Protein 6RXA (pdb70)

Structure (mmCIF, N/CA/C/O backbone):
data_6RXA
#
_entry.id   6RXA
#
_cell.length_a   143.892
_cell.length_b   144.936
_cell.length_c   146.130
_cell.angle_alpha   90.000
_cell.angle_beta   90.000
_cell.angle_gamma   90.000
#
_symmetry.space_group_name_H-M   'F 2 2 2'
#
loop_
_entity.id
_entity.type
_entity.pdbx_description
1 polymer 'Argininosuccinate lyase'
2 non-polymer 'FORMIC ACID'
3 non-polymer GLYCEROL
4 non-polymer 'SODIUM ION'
5 water water
#
loop_
_atom_site.group_PDB
_atom_site.id
_atom_site.type_symbol
_atom_site.label_atom_id
_atom_site.label_alt_id
_atom_site.label_comp_id
_atom_site.label_asym_id
_atom_site.label_entity_id
_atom_site.label_seq_id
_atom_site.pdbx_PDB_ins_code
_atom_site.Cartn_x
_atom_site.Cartn_y
_at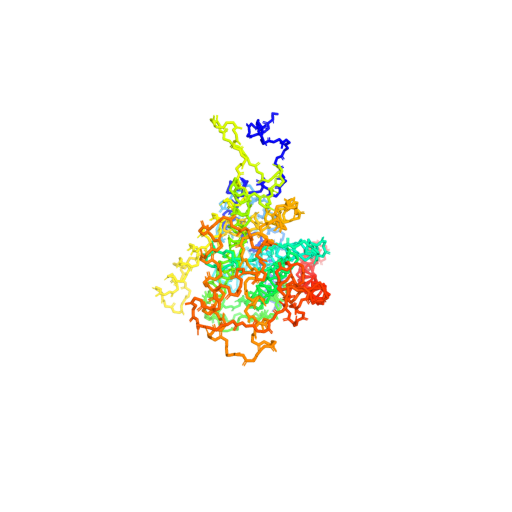om_site.Cartn_z
_atom_site.occupancy
_atom_site.B_iso_or_equiv
_atom_site.auth_seq_id
_atom_site.auth_comp_id
_atom_site.auth_asym_id
_atom_site.auth_atom_id
_atom_site.pdbx_PDB_model_num
ATOM 1 N N . VAL A 1 5 ? 35.853 73.733 15.026 1.00 46.16 5 VAL A N 1
ATOM 2 C CA . VAL A 1 5 ? 36.928 72.784 14.725 1.00 37.27 5 VAL A CA 1
ATOM 3 C C . VAL A 1 5 ? 36.357 71.444 14.246 1.00 27.42 5 VAL A C 1
ATOM 4 O O . VAL A 1 5 ? 35.513 70.868 14.914 1.00 24.85 5 VAL A O 1
ATOM 16 N N . PRO A 1 6 ? 36.822 70.949 13.099 1.00 27.02 6 PRO A N 1
ATOM 17 C CA . PRO A 1 6 ? 36.279 69.691 12.574 1.00 25.92 6 PRO A CA 1
ATOM 18 C C . PRO A 1 6 ? 36.713 68.504 13.418 1.00 23.42 6 PRO A C 1
ATOM 19 O O . PRO A 1 6 ? 37.738 68.532 14.102 1.00 24.00 6 PRO A O 1
ATOM 30 N N . ASP A 1 7 ? 35.917 67.437 13.351 1.00 20.92 7 ASP A N 1
ATOM 31 C CA . ASP A 1 7 ? 36.303 66.162 13.949 1.00 18.48 7 ASP A CA 1
ATOM 32 C C . ASP A 1 7 ? 37.491 65.630 13.166 1.00 18.25 7 ASP A C 1
ATOM 33 O O . ASP A 1 7 ? 37.348 65.236 12.007 1.00 17.59 7 ASP A O 1
ATOM 42 N N . ALA A 1 8 ? 38.670 65.642 13.788 1.00 17.91 8 ALA A N 1
ATOM 43 C CA . ALA A 1 8 ? 39.897 65.304 13.082 1.00 18.73 8 ALA A CA 1
ATOM 44 C C . ALA A 1 8 ? 39.987 63.835 12.702 1.00 17.38 8 ALA A C 1
ATOM 45 O O . ALA A 1 8 ? 40.868 63.481 11.910 1.00 17.90 8 ALA A O 1
ATOM 52 N N . THR A 1 9 ? 39.115 62.981 13.239 1.00 16.40 9 THR A N 1
ATOM 53 C CA . THR A 1 9 ? 39.106 61.579 12.844 1.00 16.25 9 THR A CA 1
ATOM 54 C C . THR A 1 9 ? 38.344 61.345 11.544 1.00 16.91 9 THR A C 1
ATOM 55 O O . THR A 1 9 ? 38.440 60.246 10.986 1.00 16.80 9 THR A O 1
ATOM 66 N N . ARG A 1 10 ? 37.599 62.343 11.045 1.00 16.58 10 ARG A N 1
ATOM 67 C CA . ARG A 1 10 ? 36.789 62.186 9.835 1.00 17.07 10 ARG A CA 1
ATOM 68 C C . ARG A 1 10 ? 37.602 62.638 8.618 1.00 18.26 10 ARG A C 1
ATOM 69 O O . ARG A 1 10 ? 37.436 63.723 8.062 1.00 20.08 10 ARG A O 1
ATOM 90 N N . ILE A 1 11 ? 38.536 61.768 8.248 1.00 19.27 11 ILE A N 1
ATOM 91 C CA . ILE A 1 11 ? 39.429 61.978 7.121 1.00 20.17 11 ILE A CA 1
ATOM 92 C C . ILE A 1 11 ? 39.307 60.773 6.202 1.00 19.70 11 ILE A C 1
ATOM 93 O O . ILE A 1 11 ? 38.873 59.697 6.615 1.00 18.00 11 ILE A O 1
ATOM 109 N N . GLY A 1 12 ? 39.709 60.960 4.945 1.00 20.57 12 GLY A N 1
ATOM 110 C CA . GLY A 1 12 ? 39.737 59.853 3.998 1.00 20.95 12 GLY A CA 1
ATOM 111 C C . GLY A 1 12 ? 38.396 59.155 3.890 1.00 20.01 12 GLY A C 1
ATOM 112 O O . GLY A 1 12 ? 37.354 59.794 3.697 1.00 20.10 12 GLY A O 1
ATOM 116 N N . ARG A 1 13 ? 38.404 57.822 4.034 1.00 18.07 13 ARG A N 1
ATOM 117 C CA . ARG A 1 13 ? 37.181 57.041 3.908 1.00 18.72 13 ARG A CA 1
ATOM 118 C C . ARG A 1 13 ? 36.205 57.224 5.066 1.00 19.32 13 ARG A C 1
ATOM 119 O O . ARG A 1 13 ? 35.083 56.710 4.988 1.00 21.25 13 ARG A O 1
ATOM 140 N N . ALA A 1 14 ? 36.591 57.925 6.136 1.00 17.99 14 ALA A N 1
ATOM 141 C CA . ALA A 1 14 ? 35.669 58.230 7.229 1.00 17.60 14 ALA A CA 1
ATOM 142 C C . ALA A 1 14 ? 34.970 59.538 6.884 1.00 17.95 14 ALA A C 1
ATOM 143 O O . ALA A 1 14 ? 35.312 60.617 7.377 1.00 19.05 14 ALA A O 1
ATOM 150 N N . THR A 1 15 ? 33.977 59.427 6.013 1.00 18.41 15 THR A N 1
ATOM 151 C CA . THR A 1 15 ? 33.308 60.595 5.475 1.00 19.30 15 THR A CA 1
ATOM 152 C C . THR A 1 15 ? 32.151 61.005 6.372 1.00 19.12 15 THR A C 1
ATOM 153 O O . THR A 1 15 ? 31.556 60.196 7.094 1.00 19.54 15 THR A O 1
ATOM 164 N N . GLY A 1 16 ? 31.810 62.284 6.284 1.00 19.32 16 GLY A N 1
ATOM 165 C CA . GLY A 1 16 ? 30.771 62.829 7.123 1.00 19.26 16 GLY A CA 1
ATOM 166 C C . GLY A 1 16 ? 31.161 62.801 8.590 1.00 19.19 16 GLY A C 1
ATOM 167 O O . GLY A 1 16 ? 32.320 62.616 8.967 1.00 19.87 16 GLY A O 1
ATOM 171 N N . ALA A 1 17 ? 30.156 63.039 9.422 1.00 18.03 17 ALA A N 1
ATOM 172 C CA . ALA A 1 17 ? 30.338 63.048 10.860 1.00 18.13 17 ALA A CA 1
ATOM 173 C C . ALA A 1 17 ? 30.110 61.652 11.427 1.00 18.00 17 ALA A C 1
ATOM 174 O O . ALA A 1 17 ? 29.424 60.819 10.831 1.00 19.12 17 ALA A O 1
ATOM 181 N N . LYS A 1 18 ? 30.660 61.407 12.610 1.00 17.49 18 LYS A N 1
ATOM 182 C CA . LYS A 1 18 ? 30.239 60.223 13.348 1.00 16.94 18 LYS A CA 1
ATOM 183 C C . LYS A 1 18 ? 28.738 60.305 13.607 1.00 17.09 18 LYS A C 1
ATOM 184 O O . LYS A 1 18 ? 28.204 61.369 13.925 1.00 17.29 18 LYS A O 1
ATOM 203 N N . ALA A 1 19 ? 28.057 59.173 13.493 1.00 16.55 19 ALA A N 1
ATOM 204 C CA . ALA A 1 19 ? 26.706 59.102 14.003 1.00 16.26 19 ALA A CA 1
ATOM 205 C C . ALA A 1 19 ? 26.717 59.467 15.484 1.00 15.58 19 ALA A C 1
ATOM 206 O O . ALA A 1 19 ? 27.674 59.158 16.198 1.00 15.23 19 ALA A O 1
ATOM 213 N N . PRO A 1 20 ? 25.643 60.074 15.988 1.00 16.78 20 PRO A N 1
ATOM 214 C CA . PRO A 1 20 ? 25.623 60.401 17.423 1.00 17.10 20 PRO A CA 1
ATOM 215 C C . PRO A 1 20 ? 25.798 59.176 18.298 1.00 16.55 20 PRO A C 1
ATOM 216 O O . PRO A 1 20 ? 26.487 59.239 19.321 1.00 16.75 20 PRO A O 1
ATOM 227 N N . GLU A 1 21 ? 25.203 58.041 17.906 1.00 16.20 21 GLU A N 1
ATOM 228 C CA . GLU A 1 21 ? 25.330 56.832 18.706 1.00 16.27 21 GLU A CA 1
ATOM 229 C C . GLU A 1 21 ? 26.768 56.326 18.728 1.00 16.07 21 GLU A C 1
ATOM 230 O O . GLU A 1 21 ? 27.225 55.764 19.736 1.00 17.06 21 GLU A O 1
ATOM 242 N N . PHE A 1 22 ? 27.494 56.520 17.628 1.00 15.69 22 PHE A N 1
ATOM 243 C CA . PHE A 1 22 ? 28.902 56.153 17.555 1.00 15.60 22 PHE A CA 1
ATOM 244 C C . PHE A 1 22 ? 29.717 57.072 18.444 1.00 15.50 22 PHE A C 1
ATOM 245 O O . PHE A 1 22 ? 30.569 56.616 19.208 1.00 16.10 22 PHE A O 1
ATOM 262 N N . GLN A 1 23 ? 29.429 58.369 18.397 1.00 15.62 23 GLN A N 1
ATOM 263 C CA . GLN A 1 23 ? 30.130 59.310 19.255 1.00 15.31 23 GLN A CA 1
ATOM 264 C C . GLN A 1 23 ? 29.929 58.985 20.733 1.00 15.48 23 GLN A C 1
ATOM 265 O O . GLN A 1 23 ? 30.833 59.223 21.538 1.00 16.15 23 GLN A O 1
ATOM 279 N N . GLU A 1 24 ? 28.773 58.427 21.112 1.00 15.43 24 GLU A N 1
ATOM 280 C CA . GLU A 1 24 ? 28.539 58.089 22.516 1.00 15.58 24 GLU A CA 1
ATOM 281 C C . GLU A 1 24 ? 29.624 57.164 23.064 1.00 14.66 24 GLU A C 1
ATOM 282 O O . GLU A 1 24 ? 29.994 57.255 24.241 1.00 15.44 24 GLU A O 1
ATOM 294 N N . LEU A 1 25 ? 30.137 56.254 22.236 1.00 14.48 25 LEU A N 1
ATOM 295 C CA . LEU A 1 25 ? 31.181 55.339 22.678 1.00 13.68 25 LEU A CA 1
ATOM 296 C C . LEU A 1 25 ? 32.469 56.055 23.060 1.00 14.96 25 LEU A C 1
ATOM 297 O O . LEU A 1 25 ? 33.260 55.508 23.838 1.00 16.96 25 LEU A O 1
ATOM 313 N N . TYR A 1 26 ? 32.704 57.240 22.518 1.00 14.85 26 TYR A N 1
ATOM 314 C CA . TYR A 1 26 ? 33.901 58.001 22.835 1.00 16.97 26 TYR A CA 1
ATOM 315 C C . TYR A 1 26 ? 33.707 58.922 24.024 1.00 18.52 26 TYR A C 1
ATOM 316 O O . TYR A 1 26 ? 34.700 59.390 24.596 1.00 20.89 26 TYR A O 1
ATOM 334 N N . ASP A 1 27 ? 32.460 59.194 24.398 1.00 17.37 27 ASP A N 1
ATOM 335 C CA . ASP A 1 27 ? 32.164 60.239 25.370 1.00 17.82 27 ASP A CA 1
ATOM 336 C C . ASP A 1 27 ? 31.873 59.717 26.774 1.00 17.98 27 ASP A C 1
ATOM 337 O O . ASP A 1 27 ? 32.050 60.470 27.742 1.00 18.76 27 ASP A O 1
ATOM 346 N N . PHE A 1 28 ? 31.431 58.462 26.922 1.00 17.31 28 PHE A N 1
ATOM 347 C CA . PHE A 1 28 ? 30.874 58.049 28.210 1.00 16.71 28 PHE A CA 1
ATOM 348 C C . PHE A 1 28 ? 31.927 58.006 29.315 1.00 16.89 28 PHE A C 1
ATOM 349 O O . PHE A 1 28 ? 31.604 58.265 30.482 1.00 18.30 28 PHE A O 1
ATOM 366 N N . ASP A 1 29 ? 33.181 57.670 28.994 1.00 17.55 29 ASP A N 1
ATOM 367 C CA . ASP A 1 29 ? 34.159 57.454 30.052 1.00 20.18 29 ASP A CA 1
ATOM 368 C C . ASP A 1 29 ? 34.436 58.749 30.803 1.00 19.56 29 ASP A C 1
ATOM 369 O O . ASP A 1 29 ? 34.358 58.792 32.036 1.00 20.86 29 ASP A O 1
ATOM 378 N N . ALA A 1 30 ? 34.716 59.825 30.070 1.00 18.16 30 ALA A N 1
ATOM 379 C CA . ALA A 1 30 ? 35.042 61.085 30.722 1.00 18.11 30 ALA A CA 1
ATOM 380 C C . ALA A 1 30 ? 33.819 61.730 31.355 1.00 17.80 30 ALA A C 1
ATOM 381 O O . ALA A 1 30 ? 33.959 62.504 32.308 1.00 19.83 30 ALA A O 1
ATOM 388 N N . ALA A 1 31 ? 32.627 61.434 30.847 1.00 16.55 31 ALA A N 1
ATOM 389 C CA . ALA A 1 31 ? 31.411 62.062 31.343 1.00 16.59 31 ALA A CA 1
ATOM 390 C C . ALA A 1 31 ? 30.811 61.343 32.543 1.00 15.69 31 ALA A C 1
ATOM 391 O O . ALA A 1 31 ? 29.941 61.909 33.221 1.00 16.58 31 ALA A O 1
ATOM 398 N N . ALA A 1 32 ? 31.251 60.131 32.834 1.00 14.81 32 ALA A N 1
ATOM 399 C CA . ALA A 1 32 ? 30.588 59.339 33.855 1.00 15.14 32 ALA A CA 1
ATOM 400 C C . ALA A 1 32 ? 30.743 59.962 35.234 1.00 15.55 32 ALA A C 1
ATOM 401 O O . ALA A 1 32 ? 31.812 60.464 35.598 1.00 17.15 32 ALA A O 1
ATOM 408 N N . LEU A 1 33 ? 29.657 59.912 36.000 1.00 14.90 33 LEU A N 1
ATOM 409 C CA . LEU A 1 33 ? 29.666 60.331 37.392 1.00 15.27 33 LEU A CA 1
ATOM 410 C C . LEU A 1 33 ? 30.297 59.260 38.263 1.00 15.28 33 LEU A C 1
ATOM 411 O O . LEU A 1 33 ? 30.246 58.066 37.941 1.00 15.93 33 LEU A O 1
ATOM 427 N N . THR A 1 34 ? 30.857 59.683 39.394 1.00 15.80 34 THR A N 1
ATOM 428 C CA . THR A 1 34 ? 31.136 58.710 40.436 1.00 15.60 34 THR A CA 1
ATOM 429 C C . THR A 1 34 ? 29.817 58.162 40.986 1.00 14.52 34 THR A C 1
ATOM 430 O O . THR A 1 34 ? 28.761 58.796 40.882 1.00 14.51 34 THR A O 1
ATOM 441 N N . LEU A 1 35 ? 29.889 56.999 41.635 1.00 14.50 35 LEU A N 1
ATOM 442 C CA . LEU A 1 35 ? 28.696 56.483 42.299 1.00 14.46 35 LEU A CA 1
ATOM 443 C C . LEU A 1 35 ? 28.172 57.476 43.338 1.00 14.45 35 LEU A C 1
ATOM 444 O O . LEU A 1 35 ? 26.959 57.714 43.426 1.00 14.96 35 LEU A O 1
ATOM 460 N N . THR A 1 36 ? 29.068 58.078 44.132 1.00 14.73 36 THR A N 1
ATOM 461 C CA . THR A 1 36 ? 28.626 59.046 45.136 1.00 16.41 36 THR A CA 1
ATOM 462 C C . THR A 1 36 ? 27.826 60.182 44.510 1.00 15.37 36 THR A C 1
ATOM 463 O O . THR A 1 36 ? 26.755 60.549 45.017 1.00 16.94 36 THR A O 1
ATOM 474 N N . SER A 1 37 ? 28.300 60.728 43.393 1.00 15.12 37 SER A N 1
ATOM 475 C CA . SER A 1 37 ? 27.587 61.841 42.776 1.00 16.77 37 SER A CA 1
ATOM 476 C C . SER A 1 37 ? 26.288 61.389 42.127 1.00 16.11 37 SER A C 1
ATOM 477 O O . SER A 1 37 ? 25.297 62.138 42.134 1.00 17.31 37 SER A O 1
ATOM 485 N N . ALA A 1 38 ? 26.264 60.176 41.581 1.00 14.85 38 ALA A N 1
ATOM 486 C CA . ALA A 1 38 ? 25.053 59.672 40.953 1.00 14.31 38 ALA A CA 1
ATOM 487 C C . ALA A 1 38 ? 23.962 59.381 41.977 1.00 14.84 38 ALA A C 1
ATOM 488 O O . ALA A 1 38 ? 22.775 59.602 41.697 1.00 15.52 38 ALA A O 1
ATOM 495 N N . VAL A 1 39 ? 24.330 58.889 43.160 1.00 14.64 39 VAL A N 1
ATOM 496 C CA . VAL A 1 39 ? 23.341 58.499 44.165 1.00 14.78 39 VAL A CA 1
ATOM 497 C C . VAL A 1 39 ? 22.886 59.680 45.003 1.00 15.32 39 VAL A C 1
ATOM 498 O O . VAL A 1 39 ? 21.751 59.660 45.518 1.00 16.26 39 VAL A O 1
ATOM 511 N N . PHE A 1 40 ? 23.699 60.720 45.107 1.00 15.99 40 PHE A N 1
ATOM 512 C CA . PHE A 1 40 ? 23.387 61.839 45.988 1.00 16.78 40 PHE A CA 1
ATOM 513 C C . PHE A 1 40 ? 21.989 62.417 45.802 1.00 16.23 40 PHE A C 1
ATOM 514 O O . PHE A 1 40 ? 21.305 62.653 46.814 1.00 16.87 40 PHE A O 1
ATOM 531 N N . PRO A 1 41 ? 21.509 62.689 44.588 1.00 17.64 41 PRO A N 1
ATOM 532 C CA . PRO A 1 41 ? 20.147 63.233 44.461 1.00 18.08 41 PRO A CA 1
ATOM 533 C C . PRO A 1 41 ? 19.080 62.307 44.997 1.00 17.62 41 PRO A C 1
ATOM 534 O O . PRO A 1 41 ? 18.047 62.784 45.481 1.00 18.99 41 PRO A O 1
ATOM 545 N N . TYR A 1 42 ? 19.290 60.991 44.915 1.00 16.74 42 TYR A N 1
ATOM 546 C CA . TYR A 1 42 ? 18.339 60.051 45.501 1.00 16.26 42 TYR A CA 1
ATOM 547 C C . TYR A 1 42 ? 18.392 60.090 47.022 1.00 16.57 42 TYR A C 1
ATOM 548 O O . TYR A 1 42 ? 17.346 60.048 47.685 1.00 16.53 42 TYR A O 1
ATOM 566 N N . ASP A 1 43 ? 19.599 60.160 47.591 1.00 16.40 43 ASP A N 1
ATOM 567 C CA . ASP A 1 43 ? 19.720 60.354 49.032 1.00 17.30 43 ASP A CA 1
ATOM 568 C C . ASP A 1 43 ? 18.921 61.569 49.486 1.00 17.52 43 ASP A C 1
ATOM 569 O O . ASP A 1 43 ? 18.259 61.528 50.529 1.00 16.79 43 ASP A O 1
ATOM 578 N N . SER A 1 44 ? 18.965 62.663 48.710 1.00 17.60 44 SER A N 1
ATOM 579 C CA . SER A 1 44 ? 18.239 63.878 49.078 1.00 19.47 44 SER A CA 1
ATOM 580 C C . SER A 1 44 ? 16.730 63.654 49.053 1.00 17.36 44 SER A C 1
ATOM 581 O O . SER A 1 44 ? 16.001 64.196 49.894 1.00 17.95 44 SER A O 1
ATOM 589 N N . GLN A 1 45 ? 16.243 62.873 48.089 1.00 16.70 45 GLN A N 1
ATOM 590 C CA . GLN A 1 45 ? 14.835 62.500 48.075 1.00 16.57 45 GLN A CA 1
ATOM 591 C C . GLN A 1 45 ? 14.489 61.646 49.286 1.00 15.08 45 GLN A C 1
ATOM 592 O O . GLN A 1 45 ? 13.421 61.817 49.891 1.00 15.60 45 GLN A O 1
ATOM 606 N N . ILE A 1 46 ? 15.383 60.731 49.663 1.00 14.70 46 ILE A N 1
ATOM 607 C CA . ILE A 1 46 ? 15.147 59.897 50.841 1.00 14.93 46 ILE A CA 1
ATOM 608 C C . ILE A 1 46 ? 15.027 60.749 52.098 1.00 15.46 46 ILE A C 1
ATOM 609 O O . ILE A 1 46 ? 14.164 60.499 52.947 1.00 14.88 46 ILE A O 1
ATOM 625 N N . HIS A 1 47 ? 15.883 61.763 52.245 1.00 15.81 47 HIS A N 1
ATOM 626 C CA . HIS A 1 47 ? 15.768 62.623 53.421 1.00 16.15 47 HIS A CA 1
ATOM 627 C C . HIS A 1 47 ? 14.376 63.235 53.502 1.00 16.63 47 HIS A C 1
ATOM 628 O O . HIS A 1 47 ? 13.771 63.304 54.578 1.00 16.62 47 HIS A O 1
ATOM 642 N N . ARG A 1 48 ? 13.860 63.707 52.368 1.00 16.35 48 ARG A N 1
ATOM 643 C CA . ARG A 1 48 ? 12.537 64.321 52.352 1.00 17.13 48 ARG A CA 1
ATOM 644 C C . ARG A 1 48 ? 11.461 63.299 52.697 1.00 16.65 48 ARG A C 1
ATOM 645 O O . ARG A 1 48 ? 10.570 63.578 53.509 1.00 16.34 48 ARG A O 1
ATOM 666 N N . ALA A 1 49 ? 11.519 62.115 52.087 1.00 15.78 49 ALA A N 1
ATOM 667 C CA . ALA A 1 49 ? 10.499 61.104 52.358 1.00 15.75 49 ALA A CA 1
ATOM 668 C C . ALA A 1 49 ? 10.543 60.643 53.809 1.00 15.65 49 ALA A C 1
ATOM 669 O O . ALA A 1 49 ? 9.492 60.454 54.442 1.00 16.22 49 ALA A O 1
ATOM 676 N N . HIS A 1 50 ? 11.744 60.430 54.346 1.00 14.85 50 HIS A N 1
ATOM 677 C CA . HIS A 1 50 ? 11.864 60.006 55.735 1.00 16.07 50 HIS A CA 1
ATOM 678 C C . HIS A 1 50 ? 11.282 61.059 56.665 1.00 17.37 50 HIS A C 1
ATOM 679 O O . HIS A 1 50 ? 10.513 60.741 57.582 1.00 17.38 50 HIS A O 1
ATOM 693 N N . VAL A 1 51 ? 11.612 62.330 56.422 1.00 18.04 51 VAL A N 1
ATOM 694 C CA . VAL A 1 51 ? 11.121 63.425 57.256 1.00 17.34 51 VAL A CA 1
ATOM 695 C C . VAL A 1 51 ? 9.604 63.560 57.166 1.00 16.93 51 VAL A C 1
ATOM 696 O O . VAL A 1 51 ? 8.931 63.763 58.182 1.00 16.60 51 VAL A O 1
ATOM 709 N N . VAL A 1 52 ? 9.042 63.464 55.958 1.00 16.63 52 VAL A N 1
ATOM 710 C CA . VAL A 1 52 ? 7.587 63.494 55.801 1.00 18.18 52 VAL A CA 1
ATOM 711 C C . VAL A 1 52 ? 6.938 62.362 56.594 1.00 17.72 52 VAL A C 1
ATOM 712 O O . VAL A 1 52 ? 5.962 62.575 57.325 1.00 18.29 52 VAL A O 1
ATOM 725 N N . MET A 1 53 ? 7.486 61.156 56.485 1.00 16.61 53 MET A N 1
ATOM 726 C CA . MET A 1 53 ? 6.953 60.031 57.250 1.00 16.46 53 MET A CA 1
ATOM 727 C C . MET A 1 53 ? 7.049 60.284 58.748 1.00 17.01 53 MET A C 1
ATOM 728 O O . MET A 1 53 ? 6.103 59.998 59.488 1.00 17.45 53 MET A O 1
ATOM 742 N N . LEU A 1 54 ? 8.184 60.804 59.224 1.00 17.10 54 LEU A N 1
ATOM 743 C CA . LEU A 1 54 ? 8.300 61.080 60.651 1.00 18.25 54 LEU A CA 1
ATOM 744 C C . LEU A 1 54 ? 7.250 62.083 61.090 1.00 19.52 54 LEU A C 1
ATOM 745 O O . LEU A 1 54 ? 6.780 62.038 62.234 1.00 20.55 54 LEU A O 1
ATOM 761 N N . THR A 1 55 ? 6.879 63.004 60.196 1.00 19.18 55 THR A N 1
ATOM 762 C CA . THR A 1 55 ? 5.852 63.989 60.512 1.00 19.07 55 THR A CA 1
ATOM 763 C C . THR A 1 55 ? 4.481 63.327 60.612 1.00 20.10 55 THR A C 1
ATOM 764 O O . THR A 1 55 ? 3.730 63.576 61.562 1.00 21.62 55 THR A O 1
ATOM 775 N N . GLU A 1 56 ? 4.143 62.467 59.642 1.00 20.08 56 GLU A N 1
ATOM 776 C CA . GLU A 1 56 ? 2.892 61.719 59.721 1.00 20.71 56 GLU A CA 1
ATOM 777 C C . GLU A 1 56 ? 2.807 60.933 61.022 1.00 20.81 56 GLU A C 1
ATOM 778 O O . GLU A 1 56 ? 1.724 60.788 61.601 1.00 22.98 56 GLU A O 1
ATOM 790 N N . GLN A 1 57 ? 3.935 60.393 61.482 1.00 19.19 57 GLN A N 1
ATOM 791 C CA . GLN A 1 57 ? 3.964 59.558 62.677 1.00 19.81 57 GLN A CA 1
ATOM 792 C C . GLN A 1 57 ? 4.017 60.368 63.967 1.00 22.95 57 GLN A C 1
ATOM 793 O O . GLN A 1 57 ? 4.014 59.769 65.050 1.00 25.54 57 GLN A O 1
ATOM 807 N N . GLY A 1 58 ? 4.078 61.693 63.884 1.00 24.08 58 GLY A N 1
ATOM 808 C CA . GLY A 1 58 ? 4.150 62.529 65.068 1.00 25.91 58 GLY A CA 1
ATOM 809 C C . GLY A 1 58 ? 5.505 62.572 65.731 1.00 25.31 58 GLY A C 1
ATOM 810 O O . GLY A 1 58 ? 5.627 63.134 66.825 1.00 27.10 58 GLY A O 1
ATOM 814 N N . ILE A 1 59 ? 6.528 61.995 65.104 1.00 22.56 59 ILE A N 1
ATOM 815 C CA . ILE A 1 59 ? 7.876 62.026 65.663 1.00 22.62 59 ILE A CA 1
ATOM 816 C C . ILE A 1 59 ? 8.472 63.418 65.518 1.00 24.26 59 ILE A C 1
ATOM 817 O O . ILE A 1 59 ? 9.173 63.908 66.414 1.00 26.49 59 ILE A O 1
ATOM 833 N N . LEU A 1 60 ? 8.194 64.083 64.402 1.00 22.37 60 LEU A N 1
ATOM 834 C CA . LEU A 1 60 ? 8.541 65.480 64.209 1.00 22.73 60 LEU A CA 1
ATOM 835 C C . LEU A 1 60 ? 7.261 66.295 64.172 1.00 24.63 60 LEU A C 1
ATOM 836 O O . LEU A 1 60 ? 6.242 65.840 63.641 1.00 24.34 60 LEU A O 1
ATOM 852 N N . THR A 1 61 ? 7.316 67.506 64.719 1.00 25.29 61 THR A N 1
ATOM 853 C CA . THR A 1 61 ? 6.235 68.448 64.520 1.00 25.69 61 THR A CA 1
ATOM 854 C C . THR A 1 61 ? 6.286 69.007 63.098 1.00 24.63 61 THR A C 1
ATOM 855 O O . THR A 1 61 ? 7.310 68.946 62.413 1.00 24.66 61 THR A O 1
ATOM 866 N N . VAL A 1 62 ? 5.161 69.569 62.653 1.00 23.90 62 VAL A N 1
ATOM 867 C CA . VAL A 1 62 ? 5.147 70.228 61.349 1.00 22.85 62 VAL A CA 1
ATOM 868 C C . VAL A 1 62 ? 6.179 71.349 61.315 1.00 23.69 62 VAL A C 1
ATOM 869 O O . VAL A 1 62 ? 6.820 71.593 60.286 1.00 23.34 62 VAL A O 1
ATOM 882 N N . GLU A 1 63 ? 6.356 72.051 62.436 1.00 24.99 63 GLU A N 1
ATOM 883 C CA . GLU A 1 63 ? 7.328 73.138 62.483 1.00 25.38 63 GLU A CA 1
ATOM 884 C C . GLU A 1 63 ? 8.756 72.624 62.328 1.00 22.75 63 GLU A C 1
ATOM 885 O O . GLU A 1 63 ? 9.550 73.204 61.579 1.00 23.09 63 GLU A O 1
ATOM 897 N N . GLU A 1 64 ? 9.107 71.545 63.037 1.00 21.56 64 GLU A N 1
ATOM 898 C CA . GLU A 1 64 ? 10.431 70.949 62.884 1.00 21.39 64 GLU A CA 1
ATOM 899 C C . GLU A 1 64 ? 10.620 70.435 61.467 1.00 21.56 64 GLU A C 1
ATOM 900 O O . GLU A 1 64 ? 11.674 70.643 60.848 1.00 21.02 64 GLU A O 1
ATOM 912 N N . SER A 1 65 ? 9.596 69.771 60.936 1.00 21.40 65 SER A N 1
ATOM 913 C CA . SER A 1 65 ? 9.657 69.225 59.588 1.00 22.11 65 SER A CA 1
ATOM 914 C C . SER A 1 65 ? 9.890 70.326 58.567 1.00 21.22 65 SER A C 1
ATOM 915 O O . SER A 1 65 ? 10.772 70.211 57.709 1.00 21.37 65 SER A O 1
ATOM 923 N N . ALA A 1 66 ? 9.140 71.425 58.670 1.00 20.13 66 ALA A N 1
ATOM 924 C CA . ALA A 1 66 ? 9.306 72.514 57.718 1.00 19.77 66 ALA A CA 1
ATOM 925 C C . ALA A 1 66 ? 10.713 73.088 57.778 1.00 20.04 66 ALA A C 1
ATOM 926 O O . ALA A 1 66 ? 11.306 73.401 56.740 1.00 20.17 66 ALA A O 1
ATOM 933 N N . THR A 1 67 ? 11.250 73.265 58.989 1.00 19.54 67 THR A N 1
ATOM 934 C CA . THR A 1 67 ? 12.598 73.801 59.132 1.00 20.70 67 THR A CA 1
ATOM 935 C C . THR A 1 67 ? 13.617 72.893 58.457 1.00 20.66 67 THR A C 1
ATOM 936 O O . THR A 1 67 ? 14.481 73.358 57.702 1.00 20.90 67 THR A O 1
ATOM 947 N N . ILE A 1 68 ? 13.513 71.584 58.704 1.00 20.20 68 ILE A N 1
ATOM 948 C CA . ILE A 1 68 ? 14.408 70.614 58.085 1.00 19.40 68 ILE A CA 1
ATOM 949 C C . ILE A 1 68 ? 14.262 70.635 56.566 1.00 19.70 68 ILE A C 1
ATOM 950 O O . ILE A 1 68 ? 15.252 70.732 55.834 1.00 19.37 68 ILE A O 1
ATOM 966 N N . LEU A 1 69 ? 13.022 70.538 56.070 1.00 19.29 69 LEU A N 1
ATOM 967 C CA . LEU A 1 69 ? 12.805 70.416 54.631 1.00 18.69 69 LEU A CA 1
ATOM 968 C C . LEU A 1 69 ? 13.304 71.645 53.878 1.00 19.02 69 LEU A C 1
ATOM 969 O O . LEU A 1 69 ? 13.896 71.516 52.799 1.00 19.90 69 LEU A O 1
ATOM 985 N N . SER A 1 70 ? 13.074 72.847 54.418 1.00 19.61 70 SER 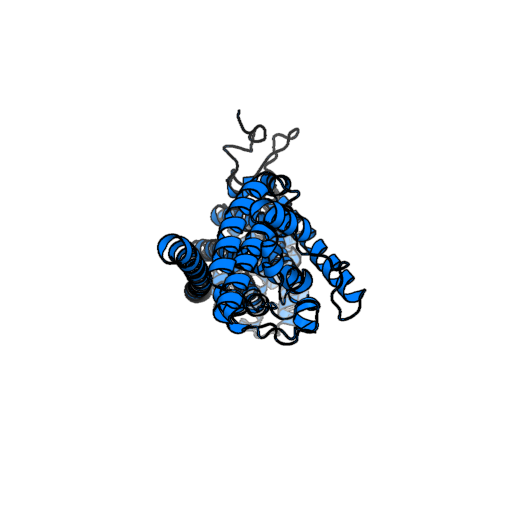A N 1
ATOM 986 C CA . SER A 1 70 ? 13.629 74.037 53.779 1.00 21.43 70 SER A CA 1
ATOM 987 C C . SER A 1 70 ? 15.155 74.008 53.804 1.00 20.94 70 SER A C 1
ATOM 988 O O . SER A 1 70 ? 15.807 74.415 52.837 1.00 21.66 70 SER A O 1
ATOM 996 N N . GLY A 1 71 ? 15.743 73.517 54.898 1.00 19.97 71 GLY A N 1
ATOM 997 C CA . GLY A 1 71 ? 17.191 73.396 54.953 1.00 19.60 71 GLY A CA 1
ATOM 998 C C . GLY A 1 71 ? 17.749 72.418 53.939 1.00 19.67 71 GLY A C 1
ATOM 999 O O . GLY A 1 71 ? 18.828 72.639 53.377 1.00 20.55 71 GLY A O 1
ATOM 1003 N N . LEU A 1 72 ? 17.041 71.306 53.698 1.00 19.07 72 LEU A N 1
ATOM 1004 C CA . LEU A 1 72 ? 17.500 70.345 52.699 1.00 19.10 72 LEU A CA 1
ATOM 1005 C C . LEU A 1 72 ? 17.657 71.009 51.335 1.00 20.10 72 LEU A C 1
ATOM 1006 O O . LEU A 1 72 ? 18.633 70.754 50.619 1.00 20.71 72 LEU A O 1
ATOM 1022 N N . ALA A 1 73 ? 16.710 71.874 50.962 1.00 20.81 73 ALA A N 1
ATOM 1023 C CA . ALA A 1 73 ? 16.821 72.572 49.687 1.00 21.87 73 ALA A CA 1
ATOM 1024 C C . ALA A 1 73 ? 18.069 73.445 49.653 1.00 20.97 73 ALA A C 1
ATOM 1025 O O . ALA A 1 73 ? 18.764 73.508 48.633 1.00 21.77 73 ALA A O 1
ATOM 1032 N N . GLN A 1 74 ? 18.381 74.112 50.764 1.00 20.53 74 GLN A N 1
ATOM 1033 C CA . GLN A 1 74 ? 19.572 74.956 50.804 1.00 20.79 74 GLN A CA 1
ATOM 1034 C C . GLN A 1 74 ? 20.847 74.123 50.699 1.00 20.14 74 GLN A C 1
ATOM 1035 O O . GLN A 1 74 ? 21.766 74.480 49.956 1.00 21.74 74 GLN A O 1
ATOM 1049 N N . VAL A 1 75 ? 20.931 73.004 51.425 1.00 18.37 75 VAL A N 1
ATOM 1050 C CA . VAL A 1 75 ? 22.156 72.208 51.379 1.00 18.62 75 VAL A CA 1
ATOM 1051 C C . VAL A 1 75 ? 22.304 71.522 50.025 1.00 18.97 75 VAL A C 1
ATOM 1052 O O . VAL A 1 75 ? 23.414 71.400 49.494 1.00 19.19 75 VAL A O 1
ATOM 1065 N N . ASP A 1 76 ? 21.190 71.085 49.431 1.00 18.75 76 ASP A N 1
ATOM 1066 C CA . ASP A 1 76 ? 21.249 70.532 48.085 1.00 20.01 76 ASP A CA 1
ATOM 1067 C C . ASP A 1 76 ? 21.892 71.527 47.121 1.00 20.63 76 ASP A C 1
ATOM 1068 O O . ASP A 1 76 ? 22.709 71.144 46.273 1.00 21.71 76 ASP A O 1
ATOM 1077 N N . GLU A 1 77 ? 21.535 72.810 47.235 1.00 21.88 77 GLU A N 1
ATOM 1078 C CA . GLU A 1 77 ? 22.119 73.812 46.349 1.00 24.24 77 GLU A CA 1
ATOM 1079 C C . GLU A 1 77 ? 23.617 73.958 46.599 1.00 24.02 77 GLU A C 1
ATOM 1080 O O . GLU A 1 77 ? 24.398 74.071 45.650 1.00 24.96 77 GLU A O 1
ATOM 1092 N N . LEU A 1 78 ? 24.039 73.945 47.867 1.00 21.71 78 LEU A N 1
ATOM 1093 C CA . LEU A 1 78 ? 25.466 73.986 48.175 1.00 22.70 78 LEU A CA 1
ATOM 1094 C C . LEU A 1 78 ? 26.191 72.792 47.574 1.00 23.46 78 LEU A C 1
ATOM 1095 O O . LEU A 1 78 ? 27.297 72.924 47.036 1.00 24.84 78 LEU A O 1
ATOM 1111 N N . ALA A 1 79 ? 25.590 71.606 47.683 1.00 22.80 79 ALA A N 1
ATOM 1112 C CA . ALA A 1 79 ? 26.212 70.386 47.197 1.00 22.21 79 ALA A CA 1
ATOM 1113 C C . ALA A 1 79 ? 26.313 70.330 45.679 1.00 23.08 79 ALA A C 1
ATOM 1114 O O . ALA A 1 79 ? 27.112 69.545 45.164 1.00 23.98 79 ALA A O 1
ATOM 1121 N N . ALA A 1 80 ? 25.539 71.136 44.950 1.00 24.25 80 ALA A N 1
ATOM 1122 C CA . ALA A 1 80 ? 25.631 71.123 43.491 1.00 26.95 80 ALA A CA 1
ATOM 1123 C C . ALA A 1 80 ? 27.033 71.480 43.003 1.00 29.10 80 ALA A C 1
ATOM 1124 O O . ALA A 1 80 ? 27.449 71.019 41.931 1.00 30.88 80 ALA A O 1
ATOM 1131 N N . THR A 1 81 ? 27.772 72.288 43.768 1.00 28.94 81 THR A N 1
ATOM 1132 C CA . THR A 1 81 ? 29.141 72.651 43.429 1.00 31.41 81 THR A CA 1
ATOM 1133 C C . THR A 1 81 ? 30.178 72.197 44.449 1.00 37.94 81 THR A C 1
ATOM 1134 O O . THR A 1 81 ? 31.376 72.281 44.161 1.00 50.74 81 THR A O 1
ATOM 1145 N N . ASP A 1 82 ? 29.765 71.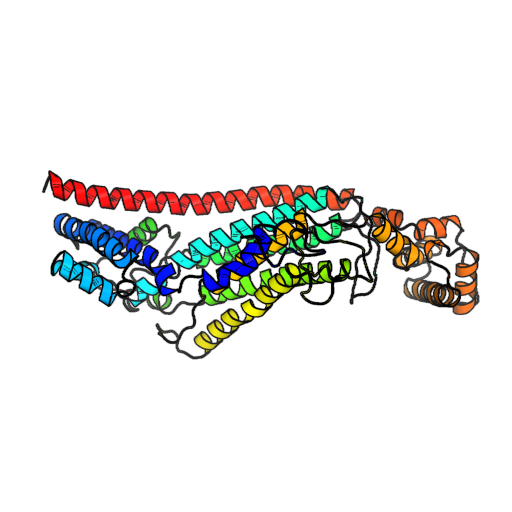725 45.622 1.00 30.71 82 ASP A N 1
ATOM 1146 C CA . ASP A 1 82 ? 30.687 71.294 46.670 1.00 27.96 82 ASP A CA 1
ATOM 1147 C C . ASP A 1 82 ? 30.477 69.796 46.866 1.00 25.60 82 ASP A C 1
ATOM 1148 O O . ASP A 1 82 ? 29.604 69.372 47.629 1.00 24.85 82 ASP A O 1
ATOM 1157 N N . GLY A 1 83 ? 31.295 68.995 46.185 1.00 25.16 83 GLY A N 1
ATOM 1158 C CA . GLY A 1 83 ? 31.156 67.554 46.254 1.00 24.49 83 GLY A CA 1
ATOM 1159 C C . GLY A 1 83 ? 31.426 66.966 47.625 1.00 23.96 83 GLY A C 1
ATOM 1160 O O . GLY A 1 83 ? 31.019 65.829 47.895 1.00 24.16 83 GLY A O 1
ATOM 1164 N N . SER A 1 84 ? 32.112 67.706 48.499 1.00 24.34 84 SER A N 1
ATOM 1165 C CA . SER A 1 84 ? 32.360 67.201 49.844 1.00 25.52 84 SER A CA 1
ATOM 1166 C C . SER A 1 84 ? 31.070 67.018 50.635 1.00 24.28 84 SER A C 1
ATOM 1167 O O . SER A 1 84 ? 31.074 66.313 51.651 1.00 25.84 84 SER A O 1
ATOM 1175 N N . LEU A 1 85 ? 29.966 67.611 50.185 1.00 21.87 85 LEU A N 1
ATOM 1176 C CA . LEU A 1 85 ? 28.701 67.526 50.898 1.00 20.73 85 LEU A CA 1
ATOM 1177 C C . LEU A 1 85 ? 27.809 66.405 50.391 1.00 20.00 85 LEU A C 1
ATOM 1178 O O . LEU A 1 85 ? 26.639 66.346 50.772 1.00 20.93 85 LEU A O 1
ATOM 1194 N N . ARG A 1 86 ? 28.323 65.525 49.538 1.00 18.78 86 ARG A N 1
ATOM 1195 C CA . ARG A 1 86 ? 27.498 64.505 48.891 1.00 19.68 86 ARG A CA 1
ATOM 1196 C C . ARG A 1 86 ? 27.484 63.165 49.619 1.00 20.41 86 ARG A C 1
ATOM 1197 O O . ARG A 1 86 ? 26.815 62.242 49.147 1.00 23.09 86 ARG A O 1
ATOM 1218 N N . THR A 1 87 ? 28.193 63.031 50.741 1.00 18.50 87 THR A N 1
ATOM 1219 C CA . THR A 1 87 ? 28.066 61.888 51.638 1.00 17.83 87 THR A CA 1
ATOM 1220 C C . THR A 1 87 ? 27.356 62.337 52.913 1.00 17.68 87 THR A C 1
ATOM 1221 O O . THR A 1 87 ? 27.252 63.535 53.193 1.00 18.30 87 THR A O 1
ATOM 1232 N N . TYR A 1 88 ? 26.870 61.362 53.690 1.00 17.42 88 TYR A N 1
ATOM 1233 C CA . TYR A 1 88 ? 25.807 61.649 54.651 1.00 16.89 88 TYR A CA 1
ATOM 1234 C C . TYR A 1 88 ? 26.269 62.554 55.799 1.00 17.15 88 TYR A C 1
ATOM 1235 O O . TYR A 1 88 ? 25.664 63.597 56.058 1.00 17.43 88 TYR A O 1
ATOM 1253 N N . LEU A 1 89 ? 27.271 62.134 56.570 1.00 16.52 89 LEU A N 1
ATOM 1254 C CA . LEU A 1 89 ? 27.622 62.929 57.745 1.00 16.47 89 LEU A CA 1
ATOM 1255 C C . LEU A 1 89 ? 28.055 64.338 57.367 1.00 16.55 89 LEU A C 1
ATOM 1256 O O . LEU A 1 89 ? 27.636 65.289 58.047 1.00 16.37 89 LEU A O 1
ATOM 1272 N N . PRO A 1 90 ? 28.851 64.550 56.311 1.00 16.87 90 PRO A N 1
ATOM 1273 C CA . PRO A 1 90 ? 29.115 65.931 55.872 1.00 17.97 90 PRO A CA 1
ATOM 1274 C C . PRO A 1 90 ? 27.857 66.711 55.527 1.00 17.23 90 PRO A C 1
ATOM 1275 O O . PRO A 1 90 ? 27.752 67.907 55.844 1.00 17.14 90 PRO A O 1
ATOM 1286 N N . TYR A 1 91 ? 26.897 66.059 54.870 1.00 17.71 91 TYR A N 1
ATOM 1287 C CA . TYR A 1 91 ? 25.652 66.721 54.505 1.00 17.33 91 TYR A CA 1
ATOM 1288 C C . TYR A 1 91 ? 24.852 67.101 55.743 1.00 17.30 91 TYR A C 1
ATOM 1289 O O . TYR A 1 91 ? 24.344 68.225 55.846 1.00 17.04 91 TYR A O 1
ATOM 1307 N N . GLU A 1 92 ? 24.733 66.176 56.697 1.00 17.46 92 GLU A N 1
ATOM 1308 C CA . GLU A 1 92 ? 24.000 66.474 57.917 1.00 17.69 92 GLU A CA 1
ATOM 1309 C C . GLU A 1 92 ? 24.650 67.626 58.669 1.00 17.58 92 GLU A C 1
ATOM 1310 O O . GLU A 1 92 ? 23.956 68.471 59.242 1.00 17.73 92 GLU A O 1
ATOM 1322 N N . ALA A 1 93 ? 25.985 67.679 58.670 1.00 16.78 93 ALA A N 1
ATOM 1323 C CA . ALA A 1 93 ? 26.675 68.750 59.383 1.00 17.65 93 ALA A CA 1
ATOM 1324 C C . ALA A 1 93 ? 26.453 70.093 58.705 1.00 18.20 93 ALA A C 1
ATOM 1325 O O . ALA A 1 93 ? 26.274 71.116 59.380 1.00 18.02 93 ALA A O 1
ATOM 1332 N N . ALA A 1 94 ? 26.449 70.117 57.370 1.00 18.34 94 ALA A N 1
ATOM 1333 C CA . ALA A 1 94 ? 26.087 71.331 56.658 1.00 18.71 94 ALA A CA 1
ATOM 1334 C C . ALA A 1 94 ? 24.647 71.734 56.961 1.00 18.75 94 ALA A C 1
ATOM 1335 O O . ALA A 1 94 ? 24.345 72.920 57.092 1.00 18.60 94 ALA A O 1
ATOM 1342 N N . LEU A 1 95 ? 23.740 70.759 57.066 1.00 17.88 95 LEU A N 1
ATOM 1343 C CA . LEU A 1 95 ? 22.366 71.081 57.437 1.00 18.58 95 LEU A CA 1
ATOM 1344 C C . LEU A 1 95 ? 22.309 71.711 58.830 1.00 19.02 95 LEU A C 1
ATOM 1345 O O . LEU A 1 95 ? 21.608 72.706 59.036 1.00 20.36 95 LEU A O 1
ATOM 1361 N N . LYS A 1 96 ? 23.056 71.159 59.790 1.00 18.99 96 LYS A N 1
ATOM 1362 C CA . LYS A 1 96 ? 23.109 71.735 61.133 1.00 20.32 96 LYS A CA 1
ATOM 1363 C C . LYS A 1 96 ? 23.650 73.155 61.101 1.00 21.17 96 LYS A C 1
ATOM 1364 O O . LYS A 1 96 ? 23.146 74.032 61.812 1.00 21.63 96 LYS A O 1
ATOM 1383 N N . ARG A 1 97 ? 24.687 73.406 60.293 1.00 21.60 97 ARG A N 1
ATOM 1384 C CA . ARG A 1 97 ? 25.206 74.770 60.195 1.00 22.96 97 ARG A CA 1
ATOM 1385 C C . ARG A 1 97 ? 24.183 75.708 59.567 1.00 23.20 97 ARG A C 1
ATOM 1386 O O . ARG A 1 97 ? 24.189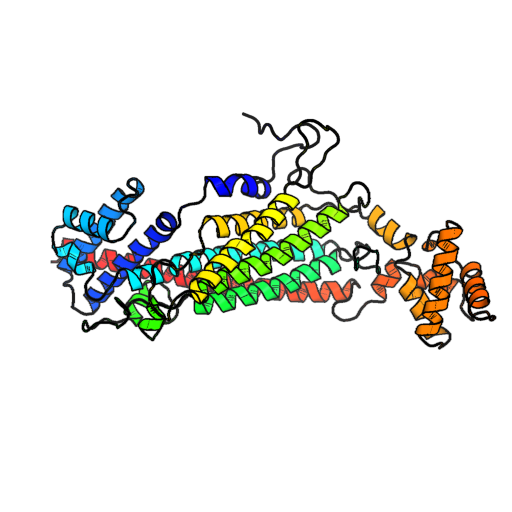 76.912 59.850 1.00 23.21 97 ARG A O 1
ATOM 1407 N N . THR A 1 98 ? 23.278 75.163 58.742 1.00 21.91 98 THR A N 1
ATOM 1408 C CA . THR A 1 98 ? 22.316 75.985 58.010 1.00 22.34 98 THR A CA 1
ATOM 1409 C C . THR A 1 98 ? 21.074 76.294 58.841 1.00 23.27 98 THR A C 1
ATOM 1410 O O . THR A 1 98 ? 20.592 77.435 58.823 1.00 24.24 98 THR A O 1
ATOM 1421 N N . ILE A 1 99 ? 20.530 75.314 59.558 1.00 22.26 99 ILE A N 1
ATOM 1422 C CA . ILE A 1 99 ? 19.245 75.470 60.231 1.00 21.88 99 ILE A CA 1
ATOM 1423 C C . ILE A 1 99 ? 19.317 75.269 61.735 1.00 23.33 99 ILE A C 1
ATOM 1424 O O . ILE A 1 99 ? 18.301 75.470 62.415 1.00 24.98 99 ILE A O 1
ATOM 1440 N N . GLY A 1 100 ? 20.444 74.842 62.274 1.00 23.79 100 GLY A N 1
ATOM 1441 C CA . GLY A 1 100 ? 20.557 74.589 63.693 1.00 26.25 100 GLY A CA 1
ATOM 1442 C C . GLY A 1 100 ? 20.456 73.119 64.036 1.00 25.95 100 GLY A C 1
ATOM 1443 O O . GLY A 1 100 ? 20.386 72.236 63.173 1.00 24.26 100 GLY A O 1
ATOM 1447 N N . SER A 1 101 ? 20.422 72.859 65.348 1.00 25.51 101 SER A N 1
ATOM 1448 C CA . SER A 1 101 ? 20.558 71.500 65.850 1.00 25.97 101 SER A CA 1
ATOM 1449 C C . SER A 1 101 ? 19.399 70.585 65.464 1.00 23.94 101 SER A C 1
ATOM 1450 O O . SER A 1 101 ? 19.579 69.363 65.465 1.00 24.13 101 SER A O 1
ATOM 1458 N N . VAL A 1 102 ? 18.224 71.132 65.141 1.00 23.18 102 VAL A N 1
ATOM 1459 C CA . VAL A 1 102 ? 17.102 70.307 64.694 1.00 24.44 102 VAL A CA 1
ATOM 1460 C C . VAL A 1 102 ? 17.460 69.463 63.477 1.00 23.55 102 VAL A C 1
ATOM 1461 O O . VAL A 1 102 ? 16.787 68.462 63.194 1.00 23.32 102 VAL A O 1
ATOM 1474 N N . ALA A 1 103 ? 18.506 69.847 62.741 1.00 21.35 103 ALA A N 1
ATOM 1475 C CA . ALA A 1 103 ? 18.973 69.042 61.617 1.00 20.58 103 ALA A CA 1
ATOM 1476 C C . ALA A 1 103 ? 19.202 67.599 62.030 1.00 20.98 103 ALA A C 1
ATOM 1477 O O . ALA A 1 103 ? 18.947 66.672 61.254 1.00 21.71 103 ALA A O 1
ATOM 1484 N N . GLY A 1 104 ? 19.715 67.390 63.244 1.00 22.17 104 GLY A N 1
ATOM 1485 C CA . GLY A 1 104 ? 20.020 66.048 63.709 1.00 23.34 104 GLY A CA 1
ATOM 1486 C C . GLY A 1 104 ? 18.809 65.152 63.826 1.00 23.53 104 GLY A C 1
ATOM 1487 O O . GLY A 1 104 ? 18.940 63.920 63.790 1.00 23.94 104 GLY A O 1
ATOM 1491 N N . LYS A 1 105 ? 17.624 65.737 63.952 1.00 21.76 105 LYS A N 1
ATOM 1492 C CA . LYS A 1 105 ? 16.424 64.931 64.097 1.00 21.01 105 LYS A CA 1
ATOM 1493 C C . LYS A 1 105 ? 16.038 64.222 62.815 1.00 20.44 105 LYS A C 1
ATOM 1494 O O . LYS A 1 105 ? 15.215 63.303 62.865 1.00 21.76 105 LYS A O 1
ATOM 1513 N N . MET A 1 106 ? 16.582 64.629 61.663 1.00 18.86 106 MET A N 1
ATOM 1514 C CA . MET A 1 106 ? 16.235 63.905 60.448 1.00 20.20 106 MET A CA 1
ATOM 1515 C C . MET A 1 106 ? 16.800 62.487 60.447 1.00 20.94 106 MET A C 1
ATOM 1516 O O . MET A 1 106 ? 16.398 61.679 59.609 1.00 22.84 106 MET A O 1
ATOM 1530 N N . HIS A 1 107 ? 17.715 62.169 61.358 1.00 19.58 107 HIS A N 1
ATOM 1531 C CA . HIS A 1 107 ? 18.293 60.832 61.415 1.00 19.89 107 HIS A CA 1
ATOM 1532 C C . HIS A 1 107 ? 17.576 59.925 62.405 1.00 19.55 107 HIS A C 1
ATOM 1533 O O . HIS A 1 107 ? 17.973 58.769 62.563 1.00 19.08 107 HIS A O 1
ATOM 1547 N N . ILE A 1 108 ? 16.528 60.414 63.074 1.00 19.93 108 ILE A N 1
ATOM 1548 C CA . ILE A 1 108 ? 15.795 59.569 64.010 1.00 19.28 108 ILE A CA 1
ATOM 1549 C C . ILE A 1 108 ? 15.281 58.324 63.299 1.00 18.27 108 ILE A C 1
ATOM 1550 O O . ILE A 1 108 ? 14.631 58.404 62.2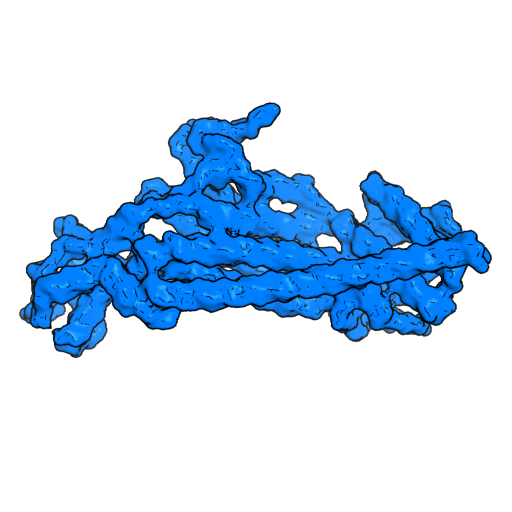47 1.00 19.34 108 ILE A O 1
ATOM 1566 N N . GLY A 1 109 ? 15.561 57.161 63.878 1.00 17.07 109 GLY A N 1
ATOM 1567 C CA . GLY A 1 109 ? 15.070 55.908 63.338 1.00 17.10 109 GLY A CA 1
ATOM 1568 C C . GLY A 1 109 ? 15.751 55.419 62.077 1.00 16.77 109 GLY A C 1
ATOM 1569 O O . GLY A 1 109 ? 15.233 54.515 61.425 1.00 17.26 109 GLY A O 1
ATOM 1573 N N . ARG A 1 110 ? 16.918 55.962 61.732 1.00 16.41 110 ARG A N 1
ATOM 1574 C CA . ARG A 1 110 ? 17.566 55.703 60.452 1.00 16.89 110 ARG A CA 1
ATOM 1575 C C . ARG A 1 110 ? 19.062 55.535 60.666 1.00 15.85 110 ARG A C 1
ATOM 1576 O O . ARG A 1 110 ? 19.603 55.846 61.729 1.00 17.35 110 ARG A O 1
ATOM 1597 N N . SER A 1 111 ? 19.731 55.024 59.635 1.00 14.08 111 SER A N 1
ATOM 1598 C CA . SER A 1 111 ? 21.169 54.827 59.640 1.00 14.07 111 SER A CA 1
ATOM 1599 C C . SER A 1 111 ? 21.712 55.204 58.275 1.00 14.46 111 SER A C 1
ATOM 1600 O O . SER A 1 111 ? 20.977 55.249 57.285 1.00 15.35 111 SER A O 1
ATOM 1608 N N . ARG A 1 112 ? 23.026 55.415 58.202 1.00 14.34 112 ARG A N 1
ATOM 1609 C CA . ARG A 1 112 ? 23.644 55.425 56.882 1.00 15.54 112 ARG A CA 1
ATOM 1610 C C . ARG A 1 112 ? 23.451 54.092 56.155 1.00 15.11 112 ARG A C 1
ATOM 1611 O O . ARG A 1 112 ? 23.481 54.060 54.917 1.00 15.74 112 ARG A O 1
ATOM 1632 N N . ASN A 1 113 ? 23.235 52.991 56.887 1.00 13.79 113 ASN A N 1
ATOM 1633 C CA . ASN A 1 113 ? 23.190 51.676 56.258 1.00 13.50 113 ASN A CA 1
ATOM 1634 C C . ASN A 1 113 ? 21.929 51.486 55.426 1.00 14.74 113 ASN A C 1
ATOM 1635 O O . ASN A 1 113 ? 22.007 51.016 54.283 1.00 15.82 113 ASN A O 1
ATOM 1646 N N . ASP A 1 114 ? 20.748 51.801 55.987 1.00 14.94 114 ASP A N 1
ATOM 1647 C CA . ASP A 1 114 ? 19.526 51.668 55.190 1.00 15.16 114 ASP A CA 1
ATOM 1648 C C . ASP A 1 114 ? 19.400 52.788 54.164 1.00 15.43 114 ASP A C 1
ATOM 1649 O O . ASP A 1 114 ? 18.923 52.546 53.048 1.00 15.44 114 ASP A O 1
ATOM 1658 N N . LEU A 1 115 ? 19.875 53.989 54.501 1.00 15.59 115 LEU A N 1
ATOM 1659 C CA . LEU A 1 115 ? 19.942 55.079 53.532 1.00 17.07 115 LEU A CA 1
ATOM 1660 C C . LEU A 1 115 ? 20.757 54.672 52.309 1.00 18.05 115 LEU A C 1
ATOM 1661 O O . LEU A 1 115 ? 20.320 54.857 51.163 1.00 19.38 115 LEU A O 1
ATOM 1677 N N . ALA A 1 116 ? 21.954 54.130 52.535 1.00 18.39 116 ALA A N 1
ATOM 1678 C CA . ALA A 1 116 ? 22.836 53.759 51.432 1.00 21.17 116 ALA A CA 1
ATOM 1679 C C . ALA A 1 116 ? 22.199 52.688 50.560 1.00 20.53 116 ALA A C 1
ATOM 1680 O O . ALA A 1 116 ? 22.227 52.785 49.331 1.00 21.58 116 ALA A O 1
ATOM 1687 N N . ASN A 1 117 ? 21.632 51.649 51.179 1.00 17.32 117 ASN A N 1
ATOM 1688 C CA . ASN A 1 117 ? 21.034 50.568 50.399 1.00 15.70 117 ASN A CA 1
ATOM 1689 C C . ASN A 1 117 ? 19.873 51.100 49.569 1.00 14.91 117 ASN A C 1
ATOM 1690 O O . ASN A 1 117 ? 19.740 50.762 48.383 1.00 15.99 117 ASN A O 1
ATOM 1701 N N . ALA A 1 118 ? 19.039 51.957 50.168 1.00 14.35 118 ALA A N 1
ATOM 1702 C CA . ALA A 1 118 ? 17.884 52.513 49.465 1.00 13.81 118 ALA A CA 1
ATOM 1703 C C . ALA A 1 118 ? 18.301 53.449 48.338 1.00 14.34 118 ALA A C 1
ATOM 1704 O O . ALA A 1 118 ? 17.724 53.400 47.241 1.00 14.78 118 ALA A O 1
ATOM 1711 N N . GLY A 1 119 ? 19.271 54.335 48.585 1.00 14.68 119 GLY A N 1
ATOM 1712 C CA . GLY A 1 119 ? 19.692 55.251 47.538 1.00 14.31 119 GLY A CA 1
ATOM 1713 C C . GLY A 1 119 ? 20.295 54.528 46.348 1.00 14.19 119 GLY A C 1
ATOM 1714 O O . GLY A 1 119 ? 20.047 54.891 45.195 1.00 14.69 119 GLY A O 1
ATOM 1718 N N . LYS A 1 120 ? 21.109 53.506 46.613 1.00 14.51 120 LYS A N 1
ATOM 1719 C CA A LYS A 1 120 ? 21.672 52.699 45.529 0.55 14.95 120 LYS A CA 1
ATOM 1720 C CA B LYS A 1 120 ? 21.669 52.721 45.525 0.45 14.92 120 LYS A CA 1
ATOM 1721 C C . LYS A 1 120 ? 20.568 52.026 44.728 1.00 14.47 120 LYS A C 1
ATOM 1722 O O . LYS A 1 120 ? 20.620 51.981 43.493 1.00 14.66 120 LYS A O 1
ATOM 1758 N N . ARG A 1 121 ? 19.540 51.518 45.415 1.00 13.51 121 ARG A N 1
ATOM 1759 C CA . ARG A 1 121 ? 18.414 50.903 44.722 1.00 12.81 121 ARG A CA 1
ATOM 1760 C C . ARG A 1 121 ? 17.676 51.915 43.846 1.00 12.90 121 ARG A C 1
ATOM 1761 O O . ARG A 1 121 ? 17.264 51.590 42.726 1.00 13.67 121 ARG A O 1
ATOM 1782 N N . MET A 1 122 ? 17.481 53.146 44.337 1.00 13.13 122 MET A N 1
ATOM 1783 C CA . MET A 1 122 ? 16.793 54.138 43.517 1.00 13.57 122 MET A CA 1
ATOM 1784 C C . MET A 1 122 ? 17.613 54.499 42.284 1.00 13.47 122 MET A C 1
ATOM 1785 O O . MET A 1 122 ? 17.062 54.674 41.188 1.00 13.30 122 MET A O 1
ATOM 1799 N N . PHE A 1 123 ? 18.929 54.616 42.446 1.00 13.64 123 PHE A N 1
ATOM 1800 C CA . PHE A 1 123 ? 19.809 54.842 41.308 1.00 13.90 123 PHE A CA 1
ATOM 1801 C C . PHE A 1 123 ? 19.730 53.685 40.319 1.00 12.89 123 PHE A C 1
ATOM 1802 O O . PHE A 1 123 ? 19.508 53.903 39.124 1.00 13.75 123 PHE A O 1
ATOM 1819 N N . LEU A 1 124 ? 19.899 52.446 40.799 1.00 12.48 124 LEU A N 1
ATOM 1820 C CA . LEU A 1 124 ? 19.860 51.294 39.901 1.00 12.71 124 LEU A CA 1
ATOM 1821 C C . LEU A 1 124 ? 18.497 51.160 39.234 1.00 13.07 124 LEU A C 1
ATOM 1822 O O . LEU A 1 124 ? 18.405 50.770 38.062 1.00 13.55 124 LEU A O 1
ATOM 1838 N N . ARG A 1 125 ? 17.423 51.476 39.975 1.00 13.10 125 ARG A N 1
ATOM 1839 C CA . ARG A 1 125 ? 16.068 51.405 39.431 1.00 13.85 125 ARG A CA 1
ATOM 1840 C C . ARG A 1 125 ? 15.919 52.338 38.234 1.00 13.08 125 ARG A C 1
ATOM 1841 O O . ARG A 1 125 ? 15.431 51.929 37.174 1.00 13.54 125 ARG A O 1
ATOM 1862 N N . ASP A 1 126 ? 16.349 53.595 38.376 1.00 13.50 126 ASP A N 1
ATOM 1863 C CA . ASP A 1 126 ? 16.287 54.515 37.243 1.00 13.70 126 ASP A CA 1
ATOM 1864 C C . ASP A 1 126 ? 17.172 54.024 36.102 1.00 13.48 126 ASP A C 1
ATOM 1865 O O . ASP A 1 126 ? 16.783 54.103 34.929 1.00 14.19 126 ASP A O 1
ATOM 1874 N N . GLN A 1 127 ? 18.357 53.492 36.423 1.00 13.54 127 GLN A N 1
ATOM 1875 C CA . GLN A 1 127 ? 19.253 53.014 35.374 1.00 13.77 127 GLN A CA 1
ATOM 1876 C C . GLN A 1 127 ? 18.708 51.761 34.701 1.00 13.44 127 GLN A C 1
ATOM 1877 O O . GLN A 1 127 ? 18.973 51.525 33.517 1.00 13.93 127 GLN A O 1
ATOM 1891 N N . LEU A 1 128 ? 17.946 50.955 35.438 1.00 13.51 128 LEU A N 1
ATOM 1892 C CA . LEU A 1 128 ? 17.299 49.791 34.844 1.00 13.07 128 LEU A CA 1
ATOM 1893 C C . LEU A 1 128 ? 16.202 50.208 33.873 1.00 13.84 128 LEU A C 1
ATOM 1894 O O . LEU A 1 128 ? 16.085 49.629 32.785 1.00 14.91 128 LEU A O 1
ATOM 1910 N N . LEU A 1 129 ? 15.400 51.225 34.211 1.00 14.13 129 LEU A N 1
ATOM 1911 C CA . LEU A 1 129 ? 14.428 51.726 33.243 1.00 13.89 129 LEU A CA 1
ATOM 1912 C C . LEU A 1 129 ? 15.123 52.332 32.021 1.00 13.52 129 LEU A C 1
ATOM 1913 O O . LEU A 1 129 ? 14.690 52.128 30.883 1.00 14.37 129 LEU A O 1
ATOM 1929 N N . ARG A 1 130 ? 16.208 53.079 32.239 1.00 13.00 130 ARG A N 1
ATOM 1930 C CA . ARG A 1 130 ? 17.019 53.583 31.131 1.00 13.08 130 ARG A CA 1
ATOM 1931 C C . ARG A 1 130 ? 17.505 52.443 30.241 1.00 13.13 130 ARG A C 1
ATOM 1932 O O . ARG A 1 130 ? 17.459 52.536 29.002 1.00 14.02 130 ARG A O 1
ATOM 1953 N N . THR A 1 131 ? 17.963 51.353 30.857 1.00 12.51 131 THR A N 1
ATOM 1954 C CA . THR A 1 131 ? 18.474 50.211 30.109 1.00 12.30 131 THR A CA 1
ATOM 1955 C C . THR A 1 131 ? 17.362 49.505 29.350 1.00 12.98 131 THR A C 1
ATOM 1956 O O . THR A 1 131 ? 17.531 49.168 28.170 1.00 13.91 131 THR A O 1
ATOM 1967 N N . ILE A 1 132 ? 16.214 49.275 30.000 1.00 13.13 132 ILE A N 1
ATOM 1968 C CA . ILE A 1 132 ? 15.076 48.661 29.322 1.00 12.85 132 ILE A CA 1
ATOM 1969 C C . ILE A 1 132 ? 14.648 49.498 28.125 1.00 13.39 132 ILE A C 1
ATOM 1970 O O . ILE A 1 132 ? 14.357 48.962 27.055 1.00 13.76 132 ILE A O 1
ATOM 1986 N N . GLU A 1 133 ? 14.615 50.821 28.278 1.00 13.77 133 GLU A N 1
ATOM 1987 C CA . GLU A 1 133 ? 14.276 51.679 27.145 1.00 14.18 133 GLU A CA 1
ATOM 1988 C C . GLU A 1 133 ? 15.267 51.494 25.999 1.00 13.68 133 GLU A C 1
ATOM 1989 O O . GLU A 1 133 ? 14.865 51.397 24.834 1.00 14.50 133 GLU A O 1
ATOM 2001 N N . ALA A 1 134 ? 16.570 51.442 26.308 1.00 13.68 134 ALA A N 1
ATOM 2002 C CA . ALA A 1 134 ? 17.578 51.272 25.262 1.00 13.94 134 ALA A CA 1
ATOM 2003 C C . ALA A 1 134 ? 17.468 49.900 24.603 1.00 12.94 134 ALA A C 1
ATOM 2004 O O . ALA A 1 134 ? 17.587 49.786 23.374 1.00 12.99 134 ALA A O 1
ATOM 2011 N N . VAL A 1 135 ? 17.213 48.851 25.395 1.00 12.55 135 VAL A N 1
ATOM 2012 C CA . VAL A 1 135 ? 17.071 47.504 24.834 1.00 12.22 135 VAL A CA 1
ATOM 2013 C C . VAL A 1 135 ? 15.824 47.406 23.963 1.00 12.89 135 VAL A C 1
ATOM 2014 O O . VAL A 1 135 ? 15.846 46.751 22.920 1.00 13.78 135 VAL A O 1
ATOM 2027 N N . ILE A 1 136 ? 14.730 48.074 24.355 1.00 12.60 136 ILE A N 1
ATOM 2028 C CA . ILE A 1 136 ? 13.550 48.125 23.496 1.00 13.33 136 ILE A CA 1
ATOM 2029 C C . ILE A 1 136 ? 13.885 48.814 22.173 1.00 13.51 136 ILE A C 1
ATOM 2030 O O . ILE A 1 136 ? 13.506 48.342 21.096 1.00 13.90 136 ILE A O 1
ATOM 2046 N N . GLY A 1 137 ? 14.615 49.928 22.230 1.00 13.55 137 GLY A N 1
ATOM 2047 C CA . GLY A 1 137 ? 14.993 50.611 21.002 1.00 14.30 137 GLY A CA 1
ATOM 2048 C C . GLY A 1 137 ? 15.848 49.744 20.096 1.00 14.53 137 GLY A C 1
ATOM 2049 O O . GLY A 1 137 ? 15.720 49.788 18.866 1.00 14.51 137 GLY A O 1
ATOM 2053 N N . TYR A 1 138 ? 16.731 48.951 20.688 1.00 13.64 138 TYR A N 1
ATOM 2054 C CA . TYR A 1 138 ? 17.563 48.012 19.939 1.00 13.30 138 TYR A CA 1
ATOM 2055 C C . TYR A 1 138 ? 16.704 46.935 19.302 1.00 13.44 138 TYR A C 1
ATOM 2056 O O . TYR A 1 138 ? 16.831 46.659 18.103 1.00 13.80 138 TYR A O 1
ATOM 2074 N N . ARG A 1 139 ? 15.774 46.363 20.073 1.00 13.09 139 ARG A N 1
ATOM 2075 C CA . ARG A 1 139 ? 14.876 45.362 19.511 1.00 12.70 139 ARG A CA 1
ATOM 2076 C C . ARG A 1 139 ? 14.006 45.954 18.408 1.00 13.63 139 ARG A C 1
ATOM 2077 O O . ARG A 1 139 ? 13.767 45.303 17.378 1.00 13.78 139 ARG A O 1
ATOM 2098 N N . GLU A 1 140 ? 13.530 47.191 18.586 1.00 14.12 140 GLU A N 1
ATOM 2099 C CA . GLU A 1 140 ? 12.747 47.847 17.540 1.00 14.78 140 GLU A CA 1
ATOM 2100 C C . GLU A 1 140 ? 13.543 47.929 16.244 1.00 15.09 140 GLU A C 1
ATOM 2101 O O . GLU A 1 140 ? 13.035 47.604 15.164 1.00 15.18 140 GLU A O 1
ATOM 2113 N N . ALA A 1 141 ? 14.800 48.373 16.330 1.00 14.48 141 ALA A N 1
ATOM 2114 C CA . ALA A 1 141 ? 15.620 48.492 15.129 1.00 14.00 141 ALA A CA 1
ATOM 2115 C C . ALA A 1 141 ? 15.825 47.138 14.459 1.00 13.96 141 ALA A C 1
ATOM 2116 O O . ALA A 1 141 ? 15.783 47.037 13.225 1.00 13.50 141 ALA A O 1
ATOM 2123 N N . VAL A 1 142 ? 16.036 46.093 15.256 1.00 14.25 142 VAL A N 1
ATOM 2124 C CA . VAL A 1 142 ? 16.244 44.736 14.743 1.00 13.60 142 VAL A CA 1
ATOM 2125 C C . VAL A 1 142 ? 15.004 44.234 14.012 1.00 13.92 142 VAL A C 1
ATOM 2126 O O . VAL A 1 142 ? 15.093 43.713 12.896 1.00 13.91 142 VAL A O 1
ATOM 2139 N N . VAL A 1 143 ? 13.833 44.348 14.643 1.00 14.26 143 VAL A N 1
ATOM 2140 C CA . VAL A 1 143 ? 12.607 43.825 14.047 1.00 14.61 143 VAL A CA 1
ATOM 2141 C C . VAL A 1 143 ? 12.209 44.637 12.821 1.00 15.30 143 VAL A C 1
ATOM 2142 O O . VAL A 1 143 ? 11.797 44.078 11.794 1.00 15.05 143 VAL A O 1
ATOM 2155 N N . HIS A 1 144 ? 12.326 45.965 12.902 1.00 15.48 144 HIS A N 1
ATOM 2156 C CA . HIS A 1 144 ? 11.946 46.810 11.774 1.00 16.44 144 HIS A CA 1
ATOM 2157 C C . HIS A 1 144 ? 12.881 46.589 10.589 1.00 15.87 144 HIS A C 1
ATOM 2158 O O . HIS A 1 144 ? 12.441 46.606 9.433 1.00 17.06 144 HIS A O 1
ATOM 2172 N N . LYS A 1 145 ? 14.170 46.345 10.860 1.00 14.79 145 LYS A N 1
ATOM 2173 C CA . LYS A 1 145 ? 15.105 45.965 9.801 1.00 15.20 145 LYS A CA 1
ATOM 2174 C C . LYS A 1 145 ? 14.734 44.611 9.206 1.00 15.20 145 LYS A C 1
ATOM 2175 O O . LYS A 1 145 ? 14.719 44.445 7.980 1.00 16.11 145 LYS A O 1
ATOM 2194 N N . ALA A 1 146 ? 14.406 43.636 10.056 1.00 14.48 146 ALA A N 1
ATOM 2195 C CA . ALA A 1 146 ? 14.025 42.321 9.550 1.00 15.85 146 ALA A CA 1
ATOM 2196 C C . ALA A 1 146 ? 12.858 42.421 8.581 1.00 16.76 146 ALA A C 1
ATOM 2197 O O . ALA A 1 146 ? 12.822 41.719 7.561 1.00 16.48 146 ALA A O 1
ATOM 2204 N N . ALA A 1 147 ? 11.887 43.285 8.884 1.00 16.77 147 ALA A N 1
ATOM 2205 C CA . ALA A 1 147 ? 10.686 43.378 8.072 1.00 17.18 147 ALA A CA 1
ATOM 2206 C C . ALA A 1 147 ? 10.973 43.816 6.644 1.00 17.55 147 ALA A C 1
ATOM 2207 O O . ALA A 1 147 ? 10.169 43.533 5.753 1.00 18.42 147 ALA A O 1
ATOM 2214 N N . ASP A 1 148 ? 12.094 44.484 6.406 1.00 18.05 148 ASP A N 1
ATOM 2215 C CA . ASP A 1 148 ? 12.478 44.916 5.068 1.00 19.10 148 ASP A CA 1
ATOM 2216 C C . ASP A 1 148 ? 13.349 43.896 4.347 1.00 18.39 148 ASP A C 1
ATOM 2217 O O . ASP A 1 148 ? 13.759 44.148 3.208 1.00 18.82 148 ASP A O 1
ATOM 2226 N N . HIS A 1 149 ? 13.635 42.753 4.977 1.00 17.45 149 HIS A N 1
ATOM 2227 C CA . HIS A 1 149 ? 14.605 41.802 4.445 1.00 16.49 149 HIS A CA 1
ATOM 2228 C C . HIS A 1 149 ? 14.096 40.369 4.439 1.00 16.76 149 HIS A C 1
ATOM 2229 O O . HIS A 1 149 ? 14.882 39.429 4.553 1.00 17.10 149 HIS A O 1
ATOM 2243 N N . LEU A 1 150 ? 12.796 40.183 4.211 1.00 16.30 150 LEU A N 1
ATOM 2244 C CA . LEU A 1 150 ? 12.233 38.844 4.140 1.00 17.34 150 LEU A CA 1
ATOM 2245 C C . LEU A 1 150 ? 12.697 38.099 2.901 1.00 17.18 150 LEU A C 1
ATOM 2246 O O . LEU A 1 150 ? 12.629 36.862 2.871 1.00 17.97 150 LEU A O 1
ATOM 2262 N N . ASP A 1 151 ? 13.116 38.831 1.866 1.00 17.51 151 ASP A N 1
ATOM 2263 C CA . ASP A 1 151 ? 13.559 38.247 0.608 1.00 20.60 151 ASP A CA 1
ATOM 2264 C C . ASP A 1 151 ? 15.069 38.335 0.423 1.00 18.15 151 ASP A C 1
ATOM 2265 O O . ASP A 1 151 ? 15.568 38.047 -0.669 1.00 19.29 151 ASP A O 1
ATOM 2274 N N . THR A 1 152 ? 15.809 38.777 1.438 1.00 16.14 152 THR A N 1
ATOM 2275 C CA . THR A 1 152 ? 17.251 38.985 1.301 1.00 16.14 152 THR A CA 1
ATOM 2276 C C . THR A 1 152 ? 17.961 37.664 1.592 1.00 16.13 152 THR A C 1
ATOM 2277 O O . THR A 1 152 ? 18.445 37.406 2.693 1.00 15.30 152 THR A O 1
ATOM 2288 N N . VAL A 1 153 ? 18.025 36.813 0.562 1.00 15.95 153 VAL A N 1
ATOM 2289 C CA . VAL A 1 153 ? 18.641 35.499 0.724 1.00 16.32 153 VAL A CA 1
ATOM 2290 C C . VAL A 1 153 ? 20.130 35.634 1.018 1.00 15.83 153 VAL A C 1
ATOM 2291 O O . VAL A 1 153 ? 20.844 36.434 0.404 1.00 16.58 153 VAL A O 1
ATOM 2304 N N . MET A 1 154 ? 20.608 34.831 1.967 1.00 14.60 154 MET A N 1
ATOM 2305 C CA . MET A 1 154 ? 22.005 34.853 2.376 1.00 14.44 154 MET A CA 1
ATOM 2306 C C . MET A 1 154 ? 22.250 33.555 3.127 1.00 15.34 154 MET A C 1
ATOM 2307 O O . MET A 1 154 ? 21.308 32.868 3.520 1.00 17.42 154 MET A O 1
ATOM 2321 N N A VAL A 1 155 ? 23.521 33.228 3.343 0.50 14.36 155 VAL A N 1
ATOM 2322 N N B VAL A 1 155 ? 23.508 33.244 3.357 0.50 14.38 155 VAL A N 1
ATOM 2323 C CA A VAL A 1 155 ? 23.830 32.023 4.102 0.50 16.94 155 VAL A CA 1
ATOM 2324 C CA B VAL A 1 155 ? 23.843 32.036 4.100 0.50 16.98 155 VAL A CA 1
ATOM 2325 C C A VAL A 1 155 ? 23.875 32.327 5.595 0.50 14.56 155 VAL A C 1
ATOM 2326 C C B VAL A 1 155 ? 23.899 32.322 5.595 0.50 14.53 155 VAL A C 1
ATOM 2327 O O A VAL A 1 155 ? 24.246 33.422 6.034 0.50 16.24 155 VAL A O 1
ATOM 2328 O O B VAL A 1 155 ? 24.311 33.404 6.031 0.50 16.28 155 VAL A O 1
ATOM 2353 N N . VAL A 1 156 ? 23.484 31.336 6.381 1.00 14.20 156 VAL A N 1
ATOM 2354 C CA . VAL A 1 156 ? 23.769 31.291 7.808 1.00 13.65 156 VAL A CA 1
ATOM 2355 C C . VAL A 1 156 ? 25.023 30.442 8.006 1.00 13.62 156 VAL A C 1
ATOM 2356 O O . VAL A 1 156 ? 25.307 29.520 7.228 1.00 13.77 156 VAL A O 1
ATOM 2369 N N . TYR A 1 157 ? 25.773 30.748 9.062 1.00 13.40 157 TYR A N 1
ATOM 2370 C CA . TYR A 1 157 ? 27.020 30.076 9.400 1.00 12.87 157 TYR A CA 1
ATOM 2371 C C . TYR A 1 157 ? 26.843 29.235 10.656 1.00 12.65 157 TYR A C 1
ATOM 2372 O O . TYR A 1 157 ? 26.084 29.591 11.562 1.00 13.37 157 TYR A O 1
ATOM 2390 N N . THR A 1 158 ? 27.557 28.113 10.707 1.00 12.00 158 THR A N 1
ATOM 2391 C CA . THR A 1 158 ? 27.848 27.441 11.965 1.00 11.85 158 THR A CA 1
ATOM 2392 C C . THR A 1 158 ? 29.350 27.165 11.997 1.00 11.84 158 THR A C 1
ATOM 2393 O O . THR A 1 158 ? 29.946 26.814 10.972 1.00 12.24 158 THR A O 1
ATOM 2404 N N . GLN A 1 159 ? 29.980 27.358 13.158 1.00 12.74 159 GLN A N 1
ATOM 2405 C CA . GLN A 1 159 ? 31.430 27.157 13.266 1.00 13.08 159 GLN A CA 1
ATOM 2406 C C . GLN A 1 159 ? 32.197 28.002 12.242 1.00 12.68 159 GLN A C 1
ATOM 2407 O O . GLN A 1 159 ? 33.263 27.611 11.766 1.00 13.24 159 GLN A O 1
ATOM 2421 N N . ARG A 1 160 ? 31.663 29.179 11.900 1.00 12.15 160 ARG A N 1
ATOM 2422 C CA . ARG A 1 160 ? 32.285 30.108 10.949 1.00 12.12 160 ARG A CA 1
ATOM 2423 C C . ARG A 1 160 ? 32.448 29.490 9.562 1.00 12.75 160 ARG A C 1
ATOM 2424 O O . ARG A 1 160 ? 33.333 29.881 8.791 1.00 13.60 160 ARG A O 1
ATOM 2445 N N . LYS A 1 161 ? 31.571 28.542 9.231 1.00 12.69 161 LYS A N 1
ATOM 2446 C CA . LYS A 1 161 ? 31.512 27.935 7.907 1.00 12.57 161 LYS A CA 1
ATOM 2447 C C . LYS A 1 161 ? 30.092 28.043 7.364 1.00 12.89 161 LYS A C 1
ATOM 2448 O O . LYS A 1 161 ? 29.118 27.943 8.103 1.00 13.14 161 LYS A O 1
ATOM 2467 N N . GLU A 1 162 ? 29.974 28.246 6.052 1.00 13.21 162 GLU A N 1
ATOM 2468 C CA . GLU A 1 162 ? 28.653 28.392 5.448 1.00 13.57 162 GLU A CA 1
ATOM 2469 C C . GLU A 1 162 ? 27.847 27.122 5.650 1.00 13.21 162 GLU A C 1
ATOM 2470 O O . GLU A 1 162 ? 28.328 26.014 5.362 1.00 13.24 162 GLU A O 1
ATOM 2482 N N . ALA A 1 163 ? 26.613 27.285 6.137 1.00 12.58 163 ALA A N 1
ATOM 2483 C CA . ALA A 1 163 ? 25.771 26.157 6.545 1.00 12.62 163 ALA A CA 1
ATOM 2484 C C . ALA A 1 163 ? 24.613 25.924 5.583 1.00 13.57 163 ALA A C 1
ATOM 2485 O O . ALA A 1 163 ? 24.629 24.931 4.845 1.00 14.28 163 ALA A O 1
ATOM 2492 N N . GLN A 1 164 ? 23.591 26.779 5.584 1.00 13.31 164 GLN A N 1
ATOM 2493 C CA . GLN A 1 164 ? 22.422 26.626 4.718 1.00 14.41 164 GLN A CA 1
ATOM 2494 C C . GLN A 1 164 ? 21.892 28.003 4.364 1.00 13.81 164 GLN A C 1
ATOM 2495 O O . GLN A 1 164 ? 22.224 29.005 5.001 1.00 13.83 164 GLN A O 1
ATOM 2509 N N . PRO A 1 165 ? 21.007 28.091 3.353 1.00 14.31 165 PRO A N 1
ATOM 2510 C CA . PRO A 1 165 ? 20.416 29.390 3.001 1.00 14.88 165 PRO A CA 1
ATOM 2511 C C . PRO A 1 165 ? 19.335 29.821 3.985 1.00 15.13 165 PRO A C 1
ATOM 2512 O O . PRO A 1 165 ? 18.496 29.021 4.401 1.00 15.12 165 PRO A O 1
ATOM 2523 N N . ILE A 1 166 ? 19.362 31.114 4.336 1.00 14.70 166 ILE A N 1
ATOM 2524 C CA . ILE A 1 166 ? 18.323 31.758 5.133 1.00 14.00 166 ILE A CA 1
ATOM 2525 C C . ILE A 1 166 ? 18.030 33.110 4.490 1.00 14.59 166 ILE A C 1
ATOM 2526 O O . ILE A 1 166 ? 18.326 33.326 3.312 1.00 14.83 166 ILE A O 1
ATOM 2542 N N . THR A 1 167 ? 17.467 34.035 5.264 1.00 14.42 167 THR A N 1
ATOM 2543 C CA . THR A 1 167 ? 17.375 35.426 4.842 1.00 14.75 167 THR A CA 1
ATOM 2544 C C . THR A 1 167 ? 17.910 36.307 5.962 1.00 15.12 167 THR A C 1
ATOM 2545 O O . THR A 1 167 ? 17.980 35.898 7.125 1.00 14.57 167 THR A O 1
ATOM 2556 N N . LEU A 1 168 ? 18.283 37.537 5.608 1.00 14.69 168 LEU A N 1
ATOM 2557 C CA . LEU A 1 168 ? 18.698 38.491 6.632 1.00 14.25 168 LEU A CA 1
ATOM 2558 C C . LEU A 1 168 ? 17.587 38.722 7.654 1.00 14.16 168 LEU A C 1
ATOM 2559 O O . LEU A 1 168 ? 17.860 38.860 8.853 1.00 14.14 168 LEU A O 1
ATOM 2575 N N . GLY A 1 169 ? 16.328 38.754 7.207 1.00 14.02 169 GLY A N 1
ATOM 2576 C CA . GLY A 1 169 ? 15.227 38.874 8.150 1.00 14.48 169 GLY A CA 1
ATOM 2577 C C . GLY A 1 169 ? 15.186 37.749 9.167 1.00 14.78 169 GLY A C 1
ATOM 2578 O O . GLY A 1 169 ? 14.954 37.973 10.354 1.00 14.21 169 GLY A O 1
ATOM 2582 N N . HIS A 1 170 ? 15.352 36.511 8.701 1.00 15.56 170 HIS A N 1
ATOM 2583 C CA . HIS A 1 170 ? 15.376 35.363 9.603 1.00 14.42 170 HIS A CA 1
ATOM 2584 C C . HIS A 1 170 ? 16.480 35.492 10.644 1.00 13.55 170 HIS A C 1
ATOM 2585 O O . HIS A 1 170 ? 16.261 35.233 11.832 1.00 12.75 170 HIS A O 1
ATOM 2599 N N . TYR A 1 171 ? 17.682 35.890 10.214 1.00 12.74 171 TYR A N 1
ATOM 2600 C CA . TYR A 1 171 ? 18.787 36.075 11.147 1.00 12.90 171 TYR A CA 1
ATOM 2601 C C . TYR A 1 171 ? 18.440 37.113 12.214 1.00 12.81 171 TYR A C 1
ATOM 2602 O O . TYR A 1 171 ? 18.642 36.890 13.417 1.00 12.84 171 TYR A O 1
ATOM 2620 N N . LEU A 1 172 ? 17.940 38.276 11.787 1.00 12.64 172 LEU A N 1
ATOM 2621 C CA . LEU A 1 172 ? 17.609 39.340 12.730 1.00 13.09 172 LEU A CA 1
ATOM 2622 C C . LEU A 1 172 ? 16.556 38.895 13.731 1.00 12.86 172 LEU A C 1
ATOM 2623 O O . LEU A 1 172 ? 16.586 39.324 14.887 1.00 13.90 172 LEU A O 1
ATOM 2639 N N . MET A 1 173 ? 15.647 38.006 13.339 1.00 12.80 173 MET A N 1
ATOM 2640 C CA . MET A 1 173 ? 14.647 37.553 14.292 1.00 13.77 173 MET A CA 1
ATOM 2641 C C . MET A 1 173 ? 15.227 36.621 15.347 1.00 13.73 173 MET A C 1
ATOM 2642 O O . MET A 1 173 ? 14.620 36.475 16.408 1.00 13.98 173 MET A O 1
ATOM 2656 N N . ALA A 1 174 ? 16.399 36.015 15.115 1.00 13.72 174 ALA A N 1
ATOM 2657 C CA . ALA A 1 174 ? 17.078 35.332 16.212 1.00 13.53 174 ALA A CA 1
ATOM 2658 C C . ALA A 1 174 ? 17.475 36.336 17.278 1.00 13.65 174 ALA A C 1
ATOM 2659 O O . ALA A 1 174 ? 17.282 36.103 18.479 1.00 13.14 174 ALA A O 1
ATOM 2666 N N . ILE A 1 175 ? 18.016 37.477 16.845 1.00 12.84 175 ILE A N 1
ATOM 2667 C CA . ILE A 1 175 ? 18.397 38.534 17.776 1.00 12.36 175 ILE A CA 1
ATOM 2668 C C . ILE A 1 175 ? 17.168 39.043 18.520 1.00 12.11 175 ILE A C 1
ATOM 2669 O O . ILE A 1 175 ? 17.208 39.244 19.735 1.00 12.78 175 ILE A O 1
ATOM 2685 N N . SER A 1 176 ? 16.035 39.195 17.819 1.00 12.63 176 SER A N 1
ATOM 2686 C CA . SER A 1 176 ? 14.826 39.660 18.493 1.00 13.16 176 SER A CA 1
ATOM 2687 C C . SER A 1 176 ? 14.418 38.718 19.624 1.00 13.34 176 SER A C 1
ATOM 2688 O O . SER A 1 176 ? 14.017 39.173 20.703 1.00 12.78 176 SER A O 1
ATOM 2696 N N . GLU A 1 177 ? 14.509 37.405 19.398 1.00 13.25 177 GLU A N 1
ATOM 2697 C CA . GLU A 1 177 ? 14.115 36.440 20.425 1.00 13.42 177 GLU A CA 1
ATOM 2698 C C . GLU A 1 177 ? 15.084 36.471 21.602 1.00 12.56 177 GLU A C 1
ATOM 2699 O O . GLU A 1 177 ? 14.660 36.379 22.762 1.00 13.09 177 GLU A O 1
ATOM 2711 N N . ASN A 1 178 ? 16.387 36.618 21.324 1.00 11.43 178 ASN A N 1
ATOM 2712 C CA . ASN A 1 178 ? 17.378 36.839 22.374 1.00 12.30 178 ASN A CA 1
ATOM 2713 C C . ASN A 1 178 ? 17.005 38.044 23.226 1.00 12.79 178 ASN A C 1
ATOM 2714 O O . ASN A 1 178 ? 17.032 37.990 24.465 1.00 13.60 178 ASN A O 1
ATOM 2725 N N . LEU A 1 179 ? 16.638 39.140 22.571 1.00 13.13 179 LEU A N 1
ATOM 2726 C CA . LEU A 1 179 ? 16.340 40.371 23.280 1.00 12.83 179 LEU A CA 1
ATOM 2727 C C . LEU A 1 179 ? 15.054 40.260 24.077 1.00 13.30 179 LEU A C 1
ATOM 2728 O O . LEU A 1 179 ? 14.953 40.842 25.160 1.00 13.34 179 LEU A O 1
ATOM 2744 N N . ALA A 1 180 ? 14.066 39.533 23.572 1.00 13.30 180 ALA A N 1
ATOM 2745 C CA . ALA A 1 180 ? 12.849 39.330 24.343 1.00 13.42 180 ALA A CA 1
ATOM 2746 C C . ALA A 1 180 ? 13.161 38.669 25.678 1.00 13.21 180 ALA A C 1
ATOM 2747 O O . ALA A 1 180 ? 12.635 39.078 26.721 1.00 14.39 180 ALA A O 1
ATOM 2754 N N . LYS A 1 181 ? 14.048 37.670 25.675 1.00 12.98 181 LYS A N 1
ATOM 2755 C CA . LYS A 1 181 ? 14.384 36.979 26.912 1.00 12.97 181 LYS A CA 1
ATOM 2756 C C . LYS A 1 181 ? 15.214 37.867 27.831 1.00 12.62 181 LYS A C 1
ATOM 2757 O O . LYS A 1 181 ? 15.043 37.834 29.054 1.00 13.46 181 LYS A O 1
ATOM 2776 N N . ASN A 1 182 ? 16.109 38.688 27.268 1.00 12.51 182 ASN A N 1
ATOM 2777 C CA . ASN A 1 182 ? 16.845 39.641 28.093 1.00 12.24 182 ASN A CA 1
ATOM 2778 C C . ASN A 1 182 ? 15.923 40.689 28.709 1.00 12.66 182 ASN A C 1
ATOM 2779 O O . ASN A 1 182 ? 16.127 41.099 29.858 1.00 13.34 182 ASN A O 1
ATOM 2790 N N . LEU A 1 183 ? 14.881 41.106 27.984 1.00 12.43 183 LEU A N 1
ATOM 2791 C CA . LEU A 1 183 ? 13.912 42.029 28.574 1.00 12.84 183 LEU A CA 1
ATOM 2792 C C . LEU A 1 183 ? 13.177 41.368 29.738 1.00 13.39 183 LEU A C 1
ATOM 2793 O O . LEU A 1 183 ? 12.940 42.006 30.766 1.00 14.56 183 LEU A O 1
ATOM 2809 N N . ASP A 1 184 ? 12.825 40.088 29.607 1.00 13.22 184 ASP A N 1
ATOM 2810 C CA . ASP A 1 184 ? 12.272 39.365 30.746 1.00 12.73 184 ASP A CA 1
ATOM 2811 C C . ASP A 1 184 ? 13.257 39.357 31.917 1.00 12.51 184 ASP A C 1
ATOM 2812 O O . ASP A 1 184 ? 12.868 39.595 33.067 1.00 13.42 184 ASP A O 1
ATOM 2821 N N . ARG A 1 185 ? 14.542 39.073 31.655 1.00 12.14 185 ARG A N 1
ATOM 2822 C CA . ARG A 1 185 ? 15.509 39.048 32.753 1.00 11.65 185 ARG A CA 1
ATOM 2823 C C . ARG A 1 185 ? 15.540 40.389 33.480 1.00 11.98 185 ARG A C 1
ATOM 2824 O O . ARG A 1 185 ? 15.591 40.447 34.716 1.00 12.67 185 ARG A O 1
ATOM 2845 N N . TYR A 1 186 ? 15.534 41.487 32.720 1.00 12.15 186 TYR A N 1
ATOM 2846 C CA . TYR A 1 186 ? 15.596 42.809 33.325 1.00 11.86 186 TYR A CA 1
ATOM 2847 C C . TYR A 1 186 ? 14.316 43.162 34.084 1.00 12.46 186 TYR A C 1
ATOM 2848 O O . TYR A 1 186 ? 14.389 43.759 35.159 1.00 12.88 186 TYR A O 1
ATOM 2866 N N . ARG A 1 187 ? 13.136 42.829 33.550 1.00 12.46 187 ARG A N 1
ATOM 2867 C CA . ARG A 1 187 ? 11.899 43.110 34.284 1.00 12.63 187 ARG A CA 1
ATOM 2868 C C . ARG A 1 187 ? 11.793 42.264 35.552 1.00 12.54 187 ARG A C 1
ATOM 2869 O O . ARG A 1 187 ? 11.294 42.732 36.586 1.00 13.25 187 ARG A O 1
ATOM 2890 N N . GLU A 1 188 ? 12.239 41.008 35.484 1.00 11.94 188 GLU A N 1
ATOM 2891 C CA . GLU A 1 188 ? 12.289 40.171 36.680 1.00 12.86 188 GLU A CA 1
ATOM 2892 C C . GLU A 1 188 ? 13.192 40.785 37.734 1.00 12.56 188 GLU A C 1
ATOM 2893 O O . GLU A 1 188 ? 12.847 40.813 38.925 1.00 13.89 188 GLU A O 1
ATOM 2905 N N . LEU A 1 189 ? 14.360 41.275 37.313 1.00 12.21 189 LEU A N 1
ATOM 2906 C CA . LEU A 1 189 ? 15.272 41.958 38.218 1.00 12.91 189 LEU A CA 1
ATOM 2907 C C . LEU A 1 189 ? 14.629 43.214 38.799 1.00 12.74 189 LEU A C 1
ATOM 2908 O O . LEU A 1 189 ? 14.783 43.507 39.991 1.00 13.66 189 LEU A O 1
ATOM 2924 N N . TYR A 1 190 ? 13.904 43.969 37.972 1.00 13.12 190 TYR A N 1
ATOM 2925 C CA . TYR A 1 190 ? 13.299 45.208 38.444 1.00 13.03 190 TYR A CA 1
ATOM 2926 C C . TYR A 1 190 ? 12.439 44.955 39.672 1.00 13.88 190 TYR A C 1
ATOM 2927 O O . TYR A 1 190 ? 12.431 45.758 40.615 1.00 14.14 190 TYR A O 1
ATOM 2945 N N . ALA A 1 191 ? 11.720 43.833 39.694 1.00 13.97 191 ALA A N 1
ATOM 2946 C CA . ALA A 1 191 ? 10.832 43.571 40.821 1.00 14.40 191 ALA A CA 1
ATOM 2947 C C . ALA A 1 191 ? 11.600 43.388 42.125 1.00 14.23 191 ALA A C 1
ATOM 2948 O O . ALA A 1 191 ? 11.047 43.648 43.208 1.00 15.52 191 ALA A O 1
ATOM 2955 N N . ARG A 1 192 ? 12.846 42.904 42.039 1.00 13.53 192 ARG A N 1
ATOM 2956 C CA . ARG A 1 192 ? 13.689 42.757 43.221 1.00 13.12 192 ARG A CA 1
ATOM 2957 C C . ARG A 1 192 ? 14.416 44.054 43.575 1.00 13.02 192 ARG A C 1
ATOM 2958 O O . ARG A 1 192 ? 14.658 44.309 44.760 1.00 14.39 192 ARG A O 1
ATOM 2979 N N . ILE A 1 193 ? 14.786 44.871 42.580 1.00 13.14 193 ILE A N 1
ATOM 2980 C CA . ILE A 1 193 ? 15.420 46.159 42.865 1.00 13.34 193 ILE A CA 1
ATOM 2981 C C . ILE A 1 193 ? 14.425 47.103 43.522 1.00 13.24 193 ILE A C 1
ATOM 2982 O O . ILE A 1 193 ? 14.776 47.855 44.437 1.00 13.45 193 ILE A O 1
ATOM 2998 N N . ASN A 1 194 ? 13.175 47.074 43.073 1.00 13.58 194 ASN A N 1
ATOM 2999 C CA . ASN A 1 194 ? 12.186 48.069 43.482 1.00 13.91 194 ASN A CA 1
ATOM 3000 C C . ASN A 1 194 ? 11.466 47.677 44.770 1.00 14.74 194 ASN A C 1
ATOM 3001 O O . ASN A 1 194 ? 10.236 47.690 44.862 1.00 14.81 194 ASN A O 1
ATOM 3012 N N . LEU A 1 195 ? 12.263 47.365 45.782 1.00 14.43 195 LEU A N 1
ATOM 3013 C CA . LEU A 1 195 ? 11.813 47.057 47.134 1.00 14.25 195 LEU A CA 1
ATOM 3014 C C . LEU A 1 195 ? 12.562 47.963 48.100 1.00 13.88 195 LEU A C 1
ATOM 3015 O O . LEU A 1 195 ? 13.766 48.174 47.951 1.00 14.42 195 LEU A O 1
ATOM 3031 N N . CYS A 1 196 ? 11.845 48.509 49.085 1.00 13.88 196 CYS A N 1
ATOM 3032 C CA . CYS A 1 196 ? 12.406 49.540 49.950 1.00 14.60 196 CYS A CA 1
ATOM 3033 C C . CYS A 1 196 ? 12.983 48.946 51.235 1.00 14.62 196 CYS A C 1
ATOM 3034 O O . CYS A 1 196 ? 12.233 48.299 51.988 1.00 15.03 196 CYS A O 1
ATOM 3042 N N . PRO A 1 197 ? 14.255 49.167 51.540 1.00 14.18 197 PRO A N 1
ATOM 3043 C CA . PRO A 1 197 ? 14.836 48.675 52.804 1.00 14.33 197 PRO A CA 1
ATOM 3044 C C . PRO A 1 197 ? 14.786 49.680 53.944 1.00 14.74 197 PRO A C 1
ATOM 3045 O O . PRO A 1 197 ? 15.228 49.359 55.051 1.00 15.17 197 PRO A O 1
ATOM 3056 N N . LEU A 1 198 ? 14.266 50.881 53.716 1.00 14.23 198 LEU A N 1
ATOM 3057 C CA . LEU A 1 198 ? 14.225 51.882 54.770 1.00 14.71 198 LEU A CA 1
ATOM 3058 C C . LEU A 1 198 ? 13.358 51.412 55.929 1.00 16.11 198 LEU A C 1
ATOM 3059 O O . LEU A 1 198 ? 12.296 50.815 55.741 1.00 18.42 198 LEU A O 1
ATOM 3075 N N . GLY A 1 199 ? 13.825 51.695 57.141 1.00 15.37 199 GLY A N 1
ATOM 3076 C CA . GLY A 1 199 ? 13.231 51.178 58.357 1.00 16.20 199 GLY A CA 1
ATOM 3077 C C . GLY A 1 199 ? 14.060 50.086 58.986 1.00 16.38 199 GLY A C 1
ATOM 3078 O O . GLY A 1 199 ? 13.861 49.772 60.172 1.00 16.24 199 GLY A O 1
ATOM 3082 N N . ALA A 1 200 ? 14.988 49.500 58.230 1.00 14.98 200 ALA A N 1
ATOM 3083 C CA . ALA A 1 200 ? 15.954 48.580 58.811 1.00 14.50 200 ALA A CA 1
ATOM 3084 C C . ALA A 1 200 ? 16.945 49.299 59.715 1.00 14.19 200 ALA A C 1
ATOM 3085 O O . ALA A 1 200 ? 17.570 48.664 60.574 1.00 14.31 200 ALA A O 1
ATOM 3092 N N . ALA A 1 201 ? 17.100 50.608 59.542 1.00 13.90 201 ALA A N 1
ATOM 3093 C CA . ALA A 1 201 ? 18.050 51.406 60.325 1.00 14.10 201 ALA A CA 1
ATOM 3094 C C . ALA A 1 201 ? 19.432 50.756 60.223 1.00 14.76 201 ALA A C 1
ATOM 3095 O O . ALA A 1 201 ? 19.901 50.510 59.105 1.00 14.06 201 ALA A O 1
ATOM 3102 N N . ALA A 1 202 ? 20.108 50.472 61.344 1.00 14.53 202 ALA A N 1
ATOM 3103 C CA . ALA A 1 202 ? 21.463 49.942 61.278 1.00 14.98 202 ALA A CA 1
ATOM 3104 C C . ALA A 1 202 ? 21.499 48.534 60.707 1.00 13.84 202 ALA A C 1
ATOM 3105 O O . ALA A 1 202 ? 22.475 48.163 60.043 1.00 14.24 202 ALA A O 1
ATOM 3112 N N . THR A 1 203 ? 20.450 47.747 60.961 1.00 13.84 203 THR A N 1
ATOM 3113 C CA . THR A 1 203 ? 20.382 46.326 60.641 1.00 13.67 203 THR A CA 1
ATOM 3114 C C . THR A 1 203 ? 19.313 45.614 61.474 1.00 13.70 203 THR A C 1
ATOM 3115 O O . THR A 1 203 ? 19.017 44.448 61.214 1.00 14.47 203 THR A O 1
ATOM 3126 N N . ALA A 1 204 ? 18.750 46.275 62.490 1.00 13.08 204 ALA A N 1
ATOM 3127 C CA . ALA A 1 204 ? 17.828 45.626 63.421 1.00 14.35 204 ALA A CA 1
ATOM 3128 C C . ALA A 1 204 ? 16.534 46.409 63.613 1.00 15.18 204 ALA A C 1
ATOM 3129 O O . ALA A 1 204 ? 15.804 46.166 64.576 1.00 16.54 204 ALA A O 1
ATOM 3136 N N . GLY A 1 205 ? 16.218 47.343 62.722 1.00 14.86 205 GLY A N 1
ATOM 3137 C CA . GLY A 1 205 ? 15.060 48.171 62.956 1.00 14.93 205 GLY A CA 1
ATOM 3138 C C . GLY A 1 205 ? 15.301 49.178 64.067 1.00 15.50 205 GLY A C 1
ATOM 3139 O O . GLY A 1 205 ? 16.434 49.589 64.338 1.00 15.78 205 GLY A O 1
ATOM 3143 N N . THR A 1 206 ? 14.217 49.581 64.713 1.00 15.85 206 THR A N 1
ATOM 3144 C CA . THR A 1 206 ? 14.260 50.692 65.648 1.00 16.73 206 THR A CA 1
ATOM 3145 C C . THR A 1 206 ? 13.041 50.631 66.546 1.00 17.03 206 THR A C 1
ATOM 3146 O O . THR A 1 206 ? 12.001 50.088 66.167 1.00 17.50 206 THR A O 1
ATOM 3157 N N . GLY A 1 207 ? 13.180 51.205 67.736 1.00 16.98 207 GLY A N 1
ATOM 3158 C CA . GLY A 1 207 ? 12.035 51.398 68.603 1.00 17.65 207 GLY A CA 1
ATOM 3159 C C . GLY A 1 207 ? 11.152 52.571 68.243 1.00 18.68 207 GLY A C 1
ATOM 3160 O O . GLY A 1 207 ? 10.043 52.681 68.775 1.00 20.40 207 GLY A O 1
ATOM 3164 N N . TRP A 1 208 ? 11.600 53.453 67.348 1.00 17.62 208 TRP A N 1
ATOM 3165 C CA . TRP A 1 208 ? 10.742 54.539 66.901 1.00 18.33 208 TRP A CA 1
ATOM 3166 C C . TRP A 1 208 ? 9.612 53.985 66.035 1.00 18.52 208 TRP A C 1
ATOM 3167 O O . TRP A 1 208 ? 9.838 53.079 65.229 1.00 18.40 208 TRP A O 1
ATOM 3188 N N . PRO A 1 209 ? 8.391 54.517 66.168 1.00 20.42 209 PRO A N 1
ATOM 3189 C CA . PRO A 1 209 ? 7.247 53.923 65.441 1.00 20.86 209 PRO A CA 1
ATOM 3190 C C . PRO A 1 209 ? 7.154 54.397 63.994 1.00 19.68 209 PRO A C 1
ATOM 3191 O O . PRO A 1 209 ? 6.285 55.174 63.599 1.00 20.16 209 PRO A O 1
ATOM 3202 N N . LEU A 1 210 ? 8.058 53.896 63.159 1.00 18.92 210 LEU A N 1
ATOM 3203 C CA . LEU A 1 210 ? 8.050 54.277 61.755 1.00 19.20 210 LEU A CA 1
ATOM 3204 C C . LEU A 1 210 ? 6.888 53.603 61.037 1.00 19.40 210 LEU A C 1
ATOM 3205 O O . LEU A 1 210 ? 6.391 52.548 61.450 1.00 20.37 210 LEU A O 1
ATOM 3221 N N . ASN A 1 211 ? 6.467 54.211 59.939 1.00 17.86 211 ASN A N 1
ATOM 3222 C CA . ASN A 1 211 ? 5.558 53.577 58.988 1.00 18.08 211 ASN A CA 1
ATOM 3223 C C . ASN A 1 211 ? 6.377 53.278 57.735 1.00 17.61 211 ASN A C 1
ATOM 3224 O O . ASN A 1 211 ? 6.547 54.145 56.866 1.00 17.37 211 ASN A O 1
ATOM 3235 N N . ARG A 1 212 ? 6.898 52.056 57.656 1.00 17.47 212 ARG A N 1
ATOM 3236 C CA . ARG A 1 212 ? 7.797 51.711 56.563 1.00 17.34 212 ARG A CA 1
ATOM 3237 C C . ARG A 1 212 ? 7.089 51.730 55.219 1.00 18.09 212 ARG A C 1
ATOM 3238 O O . ARG A 1 212 ? 7.714 52.036 54.194 1.00 18.93 212 ARG A O 1
ATOM 3259 N N . ASP A 1 213 ? 5.794 51.423 55.200 1.00 18.26 213 ASP A N 1
ATOM 3260 C CA . ASP A 1 213 ? 5.043 51.446 53.953 1.00 19.28 213 ASP A CA 1
ATOM 3261 C C . ASP A 1 213 ? 4.899 52.863 53.406 1.00 19.00 213 ASP A C 1
ATOM 3262 O O . ASP A 1 213 ? 4.872 53.050 52.185 1.00 19.47 213 ASP A O 1
ATOM 3271 N N . ARG A 1 214 ? 4.800 53.871 54.275 1.00 19.01 214 ARG A N 1
ATOM 3272 C CA . ARG A 1 214 ? 4.661 55.241 53.786 1.00 18.40 214 ARG A CA 1
ATOM 3273 C C . ARG A 1 214 ? 5.950 55.717 53.126 1.00 18.36 214 ARG A C 1
ATOM 3274 O O . ARG A 1 214 ? 5.924 56.311 52.039 1.00 18.17 214 ARG A O 1
ATOM 3295 N N . THR A 1 215 ? 7.093 55.507 53.785 1.00 18.06 215 THR A N 1
ATOM 3296 C CA . THR A 1 215 ? 8.351 55.946 53.195 1.00 18.17 215 THR A CA 1
ATOM 3297 C C . THR A 1 215 ? 8.551 55.275 51.846 1.00 16.67 215 THR A C 1
ATOM 3298 O O . THR A 1 215 ? 8.972 55.914 50.873 1.00 15.65 215 THR A O 1
ATOM 3309 N N . SER A 1 216 ? 8.237 53.980 51.782 1.00 15.97 216 SER A N 1
ATOM 3310 C CA . SER A 1 216 ? 8.351 53.208 50.550 1.00 16.47 216 SER A CA 1
ATOM 3311 C C . SER A 1 216 ? 7.481 53.797 49.449 1.00 15.88 216 SER A C 1
ATOM 3312 O O . SER A 1 216 ? 7.949 54.022 48.331 1.00 16.36 216 SER A O 1
ATOM 3320 N N . ALA A 1 217 ? 6.220 54.097 49.762 1.00 16.13 217 ALA A N 1
ATOM 3321 C CA . ALA A 1 217 ? 5.312 54.654 48.766 1.00 17.85 217 ALA A CA 1
ATOM 3322 C C . ALA A 1 217 ? 5.775 56.024 48.292 1.00 17.83 217 ALA A C 1
ATOM 3323 O O . ALA A 1 217 ? 5.703 56.335 47.096 1.00 17.86 217 ALA A O 1
ATOM 3330 N N . LEU A 1 218 ? 6.234 56.870 49.218 1.00 17.94 218 LEU A N 1
ATOM 3331 C CA . LEU A 1 218 ? 6.685 58.204 48.847 1.00 18.80 218 LEU A CA 1
ATOM 3332 C C . LEU A 1 218 ? 7.868 58.163 47.889 1.00 18.08 218 LEU A C 1
ATOM 3333 O O . LEU A 1 218 ? 8.074 59.116 47.120 1.00 18.60 218 LEU A O 1
ATOM 3349 N N . LEU A 1 219 ? 8.659 57.087 47.928 1.00 16.00 219 LEU A N 1
ATOM 3350 C CA . LEU A 1 219 ? 9.846 56.932 47.100 1.00 14.60 219 LEU A CA 1
ATOM 3351 C C . LEU A 1 219 ? 9.607 56.021 45.906 1.00 15.52 219 LEU A C 1
ATOM 3352 O O . LEU A 1 219 ? 10.564 55.645 45.226 1.00 16.16 219 LEU A O 1
ATOM 3368 N N . GLY A 1 220 ? 8.356 55.658 45.634 1.00 16.57 220 GLY A N 1
ATOM 3369 C CA . GLY A 1 220 ? 8.041 54.894 44.437 1.00 17.32 220 GLY A CA 1
ATOM 3370 C C . GLY A 1 220 ? 8.320 53.411 44.481 1.00 16.95 220 GLY A C 1
ATOM 3371 O O . GLY A 1 220 ? 8.203 52.748 43.442 1.00 17.70 220 GLY A O 1
ATOM 3375 N N . PHE A 1 221 ? 8.693 52.859 45.630 1.00 15.27 221 PHE A N 1
ATOM 3376 C CA . PHE A 1 221 ? 8.944 51.423 45.702 1.00 14.99 221 PHE A CA 1
ATOM 3377 C C . PHE A 1 221 ? 7.623 50.659 45.675 1.00 15.50 221 PHE A C 1
ATOM 3378 O O . PHE A 1 221 ? 6.578 51.171 46.083 1.00 17.06 221 PHE A O 1
ATOM 3395 N N . ASP A 1 222 ? 7.684 49.410 45.207 1.00 15.75 222 ASP A N 1
ATOM 3396 C CA . ASP A 1 222 ? 6.499 48.572 45.048 1.00 16.89 222 ASP A CA 1
ATOM 3397 C C . ASP A 1 222 ? 6.280 47.608 46.213 1.00 19.92 222 ASP A C 1
ATOM 3398 O O . ASP A 1 222 ? 5.265 46.903 46.231 1.00 24.18 222 ASP A O 1
ATOM 3407 N N . GLY A 1 223 ? 7.179 47.585 47.187 1.00 19.23 223 GLY A N 1
ATOM 3408 C CA . GLY A 1 223 ? 7.080 46.691 48.326 1.00 18.85 223 GLY A CA 1
ATOM 3409 C C . GLY A 1 223 ? 8.295 46.936 49.189 1.00 16.82 223 GLY A C 1
ATOM 3410 O O . GLY A 1 223 ? 9.117 47.806 48.888 1.00 16.06 223 GLY A O 1
ATOM 3414 N N . LEU A 1 224 ? 8.387 46.174 50.281 1.00 15.90 224 LEU A N 1
ATOM 3415 C CA . LEU A 1 224 ? 9.477 46.307 51.234 1.00 16.27 224 LEU A CA 1
ATOM 3416 C C . LEU A 1 224 ? 10.482 45.170 51.083 1.00 16.34 224 LEU A C 1
ATOM 3417 O O . LEU A 1 224 ? 10.137 44.055 50.687 1.00 16.52 224 LEU A O 1
ATOM 3433 N N . VAL A 1 225 ? 11.741 45.464 51.400 1.00 15.48 225 VAL A N 1
ATOM 3434 C CA . VAL A 1 225 ? 12.664 44.430 51.866 1.00 14.33 225 VAL A CA 1
ATOM 3435 C C . VAL A 1 225 ? 12.304 44.276 53.340 1.00 15.53 225 VAL A C 1
ATOM 3436 O O . VAL A 1 225 ? 12.497 45.210 54.130 1.00 16.99 225 VAL A O 1
ATOM 3449 N N . VAL A 1 226 ? 11.723 43.143 53.707 1.00 15.39 226 VAL A N 1
ATOM 3450 C CA . VAL A 1 226 ? 11.051 43.066 54.998 1.00 15.36 226 VAL A CA 1
ATOM 3451 C C . VAL A 1 226 ? 12.053 42.956 56.141 1.00 14.72 226 VAL A C 1
ATOM 3452 O O . VAL A 1 226 ? 12.168 43.871 56.964 1.00 14.00 226 VAL A O 1
ATOM 3465 N N . ASN A 1 227 ? 12.791 41.858 56.194 1.00 13.79 227 ASN A N 1
ATOM 3466 C CA . ASN A 1 227 ? 13.712 41.621 57.298 1.00 13.90 227 ASN A CA 1
ATOM 3467 C C . ASN A 1 227 ? 14.814 42.677 57.320 1.00 13.46 227 ASN A C 1
ATOM 3468 O O . ASN A 1 227 ? 15.395 43.015 56.286 1.00 13.75 227 ASN A O 1
ATOM 3479 N N . SER A 1 228 ? 15.062 43.228 58.514 1.00 13.29 228 SER A N 1
ATOM 3480 C CA . SER A 1 228 ? 15.969 44.366 58.645 1.00 13.01 228 SER A CA 1
ATOM 3481 C C . SER A 1 228 ? 17.413 44.007 58.315 1.00 13.19 228 SER A C 1
ATOM 3482 O O . SER A 1 228 ? 18.152 44.858 57.802 1.00 13.88 228 SER A O 1
ATOM 3490 N N . ILE A 1 229 ? 17.849 42.774 58.601 1.00 12.90 229 ILE A N 1
ATOM 3491 C CA . ILE A 1 229 ? 19.183 42.361 58.178 1.00 12.38 229 ILE A CA 1
ATOM 3492 C C . ILE A 1 229 ? 19.242 42.286 56.660 1.00 12.82 229 ILE A C 1
ATOM 3493 O O . ILE A 1 229 ? 20.171 42.801 56.030 1.00 13.48 229 ILE A O 1
ATOM 3509 N N . GLU A 1 230 ? 18.246 41.654 56.043 1.00 13.37 230 GLU A N 1
ATOM 3510 C CA . GLU A 1 230 ? 18.213 41.611 54.585 1.00 13.66 230 GLU A CA 1
ATOM 3511 C C . GLU A 1 230 ? 18.190 43.021 54.005 1.00 13.90 230 GLU A C 1
ATOM 3512 O O . GLU A 1 230 ? 18.781 43.260 52.947 1.00 14.28 230 GLU A O 1
ATOM 3524 N N . GLY A 1 231 ? 17.553 43.960 54.704 1.00 13.86 231 GLY A N 1
ATOM 3525 C CA . GLY A 1 231 ? 17.491 45.328 54.215 1.00 14.80 231 GLY A CA 1
ATOM 3526 C C . GLY A 1 231 ? 18.854 45.985 54.067 1.00 15.86 231 GLY A C 1
ATOM 3527 O O . GLY A 1 231 ? 19.065 46.788 53.158 1.00 18.75 231 GLY A O 1
ATOM 3531 N N . VAL A 1 232 ? 19.792 45.672 54.969 1.00 14.21 232 VAL A N 1
ATOM 3532 C CA . VAL A 1 232 ? 21.128 46.271 54.888 1.00 13.18 232 VAL A CA 1
ATOM 3533 C C . VAL A 1 232 ? 22.202 45.344 54.330 1.00 13.88 232 VAL A C 1
ATOM 3534 O O . VAL A 1 232 ? 23.172 45.810 53.710 1.00 15.00 232 VAL A O 1
ATOM 3547 N N . ALA A 1 233 ? 22.071 44.035 54.574 1.00 12.51 233 ALA A N 1
ATOM 3548 C CA . ALA A 1 233 ? 23.032 43.050 54.097 1.00 13.37 233 ALA A CA 1
ATOM 3549 C C . ALA A 1 233 ? 22.746 42.586 52.678 1.00 13.63 233 ALA A C 1
ATOM 3550 O O . ALA A 1 233 ? 23.675 42.138 51.982 1.00 14.52 233 ALA A O 1
ATOM 3557 N N . GLY A 1 234 ? 21.501 42.702 52.235 1.00 13.58 234 GLY A N 1
ATOM 3558 C CA . GLY A 1 234 ? 21.122 42.195 50.924 1.00 14.01 234 GLY A CA 1
ATOM 3559 C C . GLY A 1 234 ? 21.799 42.957 49.797 1.00 13.52 234 GLY A C 1
ATOM 3560 O O . GLY A 1 234 ? 21.760 44.192 49.741 1.00 14.87 234 GLY A O 1
ATOM 3564 N N . TRP A 1 235 ? 22.393 42.211 48.869 1.00 12.45 235 TRP A N 1
ATOM 3565 C CA . TRP A 1 235 ? 23.161 42.774 47.766 1.00 11.91 235 TRP A CA 1
ATOM 3566 C C . TRP A 1 235 ? 22.984 41.933 46.510 1.00 11.80 235 TRP A C 1
ATOM 3567 O O . TRP A 1 235 ? 23.640 42.208 45.495 1.00 13.13 235 TRP A O 1
ATOM 3588 N N . ASP A 1 236 ? 22.128 40.906 46.545 1.00 12.02 236 ASP A N 1
ATOM 3589 C CA . ASP A 1 236 ? 22.077 39.990 45.412 1.00 11.61 236 ASP A CA 1
ATOM 3590 C C . ASP A 1 236 ? 21.536 40.687 44.170 1.00 11.85 236 ASP A C 1
ATOM 3591 O O . ASP A 1 236 ? 21.873 40.294 43.051 1.00 13.03 236 ASP A O 1
ATOM 3600 N N . HIS A 1 237 ? 20.668 41.696 44.357 1.00 12.45 237 HIS A N 1
ATOM 3601 C CA . HIS A 1 237 ? 20.143 42.482 43.243 1.00 12.12 237 HIS A CA 1
ATOM 3602 C C . HIS A 1 237 ? 21.245 43.235 42.513 1.00 11.68 237 HIS A C 1
ATOM 3603 O O . HIS A 1 237 ? 21.131 43.475 41.302 1.00 13.23 237 HIS A O 1
ATOM 3617 N N . VAL A 1 238 ? 22.307 43.626 43.220 1.00 11.96 238 VAL A N 1
ATOM 3618 C CA . VAL A 1 238 ? 23.431 44.302 42.576 1.00 11.76 238 VAL A CA 1
ATOM 3619 C C . VAL A 1 238 ? 24.206 43.318 41.706 1.00 11.69 238 VAL A C 1
ATOM 3620 O O . VAL A 1 238 ? 24.543 43.605 40.548 1.00 12.85 238 VAL A O 1
ATOM 3633 N N . ALA A 1 239 ? 24.493 42.134 42.255 1.00 11.95 239 ALA A N 1
ATOM 3634 C CA . ALA A 1 239 ? 25.109 41.074 41.469 1.00 11.31 239 ALA A CA 1
ATOM 3635 C C . ALA A 1 239 ? 24.247 40.710 40.268 1.00 10.98 239 ALA A C 1
ATOM 3636 O O . ALA A 1 239 ? 24.766 40.527 39.157 1.00 12.68 239 ALA A O 1
ATOM 3643 N N . GLU A 1 240 ? 22.925 40.620 40.465 1.00 11.68 240 GLU A N 1
ATOM 3644 C CA . GLU A 1 240 ? 22.039 40.230 39.376 1.00 10.90 240 GLU A CA 1
ATOM 3645 C C . GLU A 1 240 ? 21.992 41.292 38.283 1.00 11.19 240 GLU A C 1
ATOM 3646 O O . GLU A 1 240 ? 21.970 40.957 37.094 1.00 11.98 240 GLU A O 1
ATOM 3658 N N . HIS A 1 241 ? 21.990 42.568 38.659 1.00 11.69 241 HIS A N 1
ATOM 3659 C CA . HIS A 1 241 ? 22.049 43.642 37.666 1.00 10.79 241 HIS A CA 1
ATOM 3660 C C . HIS A 1 241 ? 23.332 43.547 36.842 1.00 10.62 241 HIS A C 1
ATOM 3661 O O . HIS A 1 241 ? 23.302 43.627 35.603 1.00 12.05 241 HIS A O 1
ATOM 3675 N N . ALA A 1 242 ? 24.461 43.313 37.503 1.00 11.32 242 ALA A N 1
ATOM 3676 C CA . ALA A 1 242 ? 25.717 43.122 36.790 1.00 11.30 242 ALA A CA 1
ATOM 3677 C C . ALA A 1 242 ? 25.649 41.917 35.859 1.00 11.20 242 ALA A C 1
ATOM 3678 O O . ALA A 1 242 ? 26.166 41.962 34.728 1.00 12.86 242 ALA A O 1
ATOM 3685 N N . PHE A 1 243 ? 25.017 40.829 36.305 1.00 10.69 243 PHE A N 1
ATOM 3686 C CA . PHE A 1 243 ? 24.922 39.656 35.451 1.00 10.72 243 PHE A CA 1
ATOM 3687 C C . PHE A 1 243 ? 24.062 39.909 34.214 1.00 10.09 243 PHE A C 1
ATOM 3688 O O . PHE A 1 243 ? 24.438 39.526 33.096 1.00 12.67 243 PHE A O 1
ATOM 3705 N N . VAL A 1 244 ? 22.859 40.476 34.388 1.00 11.75 244 VAL A N 1
ATOM 3706 C CA . VAL A 1 244 ? 22.008 40.646 33.215 1.00 11.40 244 VAL A CA 1
ATOM 3707 C C . VAL A 1 244 ? 22.711 41.554 32.207 1.00 11.39 244 VAL A C 1
ATOM 3708 O O . VAL A 1 244 ? 22.689 41.301 30.995 1.00 12.74 244 VAL A O 1
ATOM 3721 N N . ASN A 1 245 ? 23.389 42.597 32.699 1.00 11.70 245 ASN A N 1
ATOM 3722 C CA . ASN A 1 245 ? 24.177 43.440 31.804 1.00 11.74 245 ASN A CA 1
ATOM 3723 C C . ASN A 1 245 ? 25.201 42.602 31.043 1.00 11.49 245 ASN A C 1
ATOM 3724 O O . ASN A 1 245 ? 25.367 42.750 29.826 1.00 12.84 245 ASN A O 1
ATOM 3735 N N . ALA A 1 246 ? 25.918 41.724 31.747 1.00 11.81 246 ALA A N 1
ATOM 3736 C CA . ALA A 1 246 ? 26.967 40.949 31.098 1.00 11.10 246 ALA A CA 1
ATOM 3737 C C . ALA A 1 246 ? 26.395 39.983 30.063 1.00 10.58 246 ALA A C 1
ATOM 3738 O O . ALA A 1 246 ? 26.956 39.825 28.973 1.00 12.72 246 ALA A O 1
ATOM 3745 N N . VAL A 1 247 ? 25.312 39.278 30.403 1.00 11.03 247 VAL A N 1
ATOM 3746 C CA . VAL A 1 247 ? 24.782 38.295 29.450 1.00 11.04 247 VAL A CA 1
ATOM 3747 C C . VAL A 1 247 ? 24.135 38.980 28.248 1.00 10.98 247 VAL A C 1
ATOM 3748 O O . VAL A 1 247 ? 24.348 38.574 27.097 1.00 12.40 247 VAL A O 1
ATOM 3761 N N . PHE A 1 248 ? 23.350 40.038 28.490 1.00 11.33 248 PHE A N 1
ATOM 3762 C CA . PHE A 1 248 ? 22.813 40.843 27.404 1.00 11.46 248 PHE A CA 1
ATOM 3763 C C . PHE A 1 248 ? 23.930 41.348 26.493 1.00 11.03 248 PHE A C 1
ATOM 3764 O O . PHE A 1 248 ? 23.866 41.217 25.264 1.00 13.39 248 PHE A O 1
ATOM 3781 N N . LEU A 1 249 ? 24.984 41.908 27.085 1.00 11.45 249 LEU A N 1
ATOM 3782 C CA . LEU A 1 249 ? 26.069 42.444 26.270 1.00 11.01 249 LEU A CA 1
ATOM 3783 C C . LEU A 1 249 ? 26.805 41.344 25.524 1.00 10.85 249 LEU A C 1
ATOM 3784 O O . LEU A 1 249 ? 27.358 41.612 24.452 1.00 11.91 249 LEU A O 1
ATOM 3800 N N . SER A 1 250 ? 26.843 40.120 26.069 1.00 10.75 250 SER A N 1
ATOM 3801 C CA . SER A 1 250 ? 27.506 39.050 25.331 1.00 11.04 250 SER A CA 1
ATOM 3802 C C . SER A 1 250 ? 26.771 38.765 24.026 1.00 10.42 250 SER A C 1
ATOM 3803 O O . SER A 1 250 ? 27.411 38.466 23.009 1.00 12.94 250 SER A O 1
ATOM 3811 N N . GLY A 1 251 ? 25.441 38.894 24.016 1.00 11.19 251 GLY A N 1
ATOM 3812 C CA . GLY A 1 251 ? 24.716 38.704 22.773 1.00 11.39 251 GLY A CA 1
ATOM 3813 C C . GLY A 1 251 ? 24.938 39.848 21.814 1.00 11.76 251 GLY A C 1
ATOM 3814 O O . GLY A 1 251 ? 24.942 39.655 20.593 1.00 12.93 251 GLY A O 1
ATOM 3818 N N . LEU A 1 252 ? 25.122 41.052 22.359 1.00 12.21 252 LEU A N 1
ATOM 3819 C CA . LEU A 1 252 ? 25.469 42.221 21.560 1.00 11.55 252 LEU A CA 1
ATOM 3820 C C . LEU A 1 252 ? 26.866 42.083 20.966 1.00 10.80 252 LEU A C 1
ATOM 3821 O O . LEU A 1 252 ? 27.067 42.383 19.782 1.00 12.49 252 LEU A O 1
ATOM 3837 N N . SER A 1 253 ? 27.829 41.578 21.741 1.00 11.43 253 SER A N 1
ATOM 3838 C CA . SER A 1 253 ? 29.144 41.265 21.190 1.00 11.90 253 SER A CA 1
ATOM 3839 C C . SER A 1 253 ? 29.046 40.265 20.041 1.00 11.03 253 SER A C 1
ATOM 3840 O O . SER A 1 253 ? 29.731 40.407 19.021 1.00 12.84 253 SER A O 1
ATOM 3848 N N . ARG A 1 254 ? 28.209 39.244 20.190 1.00 11.82 254 ARG A N 1
ATOM 3849 C CA . ARG A 1 254 ? 28.093 38.226 19.154 1.00 10.70 254 ARG A CA 1
ATOM 3850 C C . ARG A 1 254 ? 27.527 38.801 17.863 1.00 11.57 254 ARG A C 1
ATOM 3851 O O . ARG A 1 254 ? 27.998 38.464 16.768 1.00 12.48 254 ARG A O 1
ATOM 3872 N N . LEU A 1 255 ? 26.531 39.682 17.963 1.00 11.50 255 LEU A N 1
ATOM 3873 C CA . LEU A 1 255 ? 26.022 40.340 16.765 1.00 11.70 255 LEU A CA 1
ATOM 3874 C C . LEU A 1 255 ? 27.074 41.256 16.159 1.00 11.38 255 LEU A C 1
ATOM 3875 O O . LEU A 1 255 ? 27.245 41.285 14.937 1.00 12.45 255 LEU A O 1
ATOM 3891 N N . ALA A 1 256 ? 27.764 42.042 16.994 1.00 11.27 256 ALA A N 1
ATOM 3892 C CA . ALA A 1 256 ? 28.826 42.894 16.474 1.00 11.47 256 ALA A CA 1
ATOM 3893 C C . ALA A 1 256 ? 29.884 42.070 15.749 1.00 11.43 256 ALA A C 1
ATOM 3894 O O . ALA A 1 256 ? 30.350 42.453 14.670 1.00 13.34 256 ALA A O 1
ATOM 3901 N N . SER A 1 257 ? 30.286 40.944 16.333 1.00 12.12 257 SER A N 1
ATOM 3902 C CA . SER A 1 257 ? 31.274 40.084 15.687 1.00 11.98 257 SER A CA 1
ATOM 3903 C C . SER A 1 257 ? 30.739 39.532 14.370 1.00 11.53 257 SER A C 1
ATOM 3904 O O . SER A 1 257 ? 31.464 39.487 13.366 1.00 12.68 257 SER A O 1
ATOM 3912 N N . GLU A 1 258 ? 29.468 39.118 14.347 1.00 11.75 258 GLU A N 1
ATOM 3913 C CA . GLU A 1 258 ? 28.861 38.605 13.123 1.00 10.95 258 GLU A CA 1
ATOM 3914 C C . GLU A 1 258 ? 28.944 39.636 12.010 1.00 11.35 258 GLU A C 1
ATOM 3915 O O . GLU A 1 258 ? 29.353 39.327 10.885 1.00 12.55 258 GLU A O 1
ATOM 3927 N N . ILE A 1 259 ? 28.554 40.873 12.320 1.00 10.76 259 ILE A N 1
ATOM 3928 C CA . ILE A 1 259 ? 28.570 41.960 11.341 1.00 11.31 259 ILE A CA 1
ATOM 3929 C C . ILE A 1 259 ? 30.003 42.289 10.937 1.00 11.68 259 ILE A C 1
ATOM 3930 O O . ILE A 1 259 ? 30.278 42.595 9.773 1.00 12.54 259 ILE A O 1
ATOM 3946 N N . GLN A 1 260 ? 30.932 42.243 11.883 1.00 11.70 260 GLN A N 1
ATOM 3947 C CA . GLN A 1 260 ? 32.332 42.475 11.548 1.00 11.95 260 GLN A CA 1
ATOM 3948 C C . GLN A 1 260 ? 32.832 41.453 10.529 1.00 12.36 260 GLN A C 1
ATOM 3949 O O . GLN A 1 260 ? 33.575 41.805 9.608 1.00 12.98 260 GLN A O 1
ATOM 3963 N N . LEU A 1 261 ? 32.439 40.182 10.675 1.00 11.88 261 LEU A N 1
ATOM 3964 C CA . LEU A 1 261 ? 32.840 39.189 9.683 1.00 11.63 261 LEU A CA 1
ATOM 3965 C C . LEU A 1 261 ? 32.139 39.432 8.348 1.00 12.27 261 LEU A C 1
ATOM 3966 O O . LEU A 1 261 ? 32.781 39.399 7.292 1.00 12.90 261 LEU A O 1
ATOM 3982 N N . TRP A 1 262 ? 30.831 39.705 8.367 1.00 12.35 262 TRP A N 1
ATOM 3983 C CA . TRP A 1 262 ? 30.119 40.004 7.128 1.00 13.05 262 TRP A CA 1
ATOM 3984 C C . TRP A 1 262 ? 30.767 41.143 6.345 1.00 13.59 262 TRP A C 1
ATOM 3985 O O . TRP A 1 262 ? 30.740 41.155 5.104 1.00 13.81 262 TRP A O 1
ATOM 4006 N N . SER A 1 263 ? 31.342 42.113 7.051 1.00 12.90 263 SER A N 1
ATOM 4007 C CA . SER A 1 263 ? 31.900 43.313 6.447 1.00 13.11 263 SER A CA 1
ATOM 4008 C C . SER A 1 263 ? 33.414 43.260 6.285 1.00 13.45 263 SER A C 1
ATOM 4009 O O . SER A 1 263 ? 34.015 44.277 5.923 1.00 13.64 263 SER A O 1
ATOM 4017 N N . THR A 1 264 ? 34.036 42.100 6.478 1.00 13.26 264 THR A N 1
ATOM 4018 C CA . THR A 1 264 ? 35.431 41.949 6.105 1.00 12.42 264 THR A CA 1
ATOM 4019 C C . THR A 1 264 ? 35.596 42.217 4.615 1.00 13.13 264 THR A C 1
ATOM 4020 O O . THR A 1 264 ? 34.646 42.126 3.822 1.00 13.55 264 THR A O 1
ATOM 4031 N N . ASP A 1 265 ? 36.838 42.512 4.225 1.00 13.13 265 ASP A N 1
ATOM 4032 C CA . ASP A 1 265 ? 37.159 42.666 2.814 1.00 13.79 265 ASP A CA 1
ATOM 403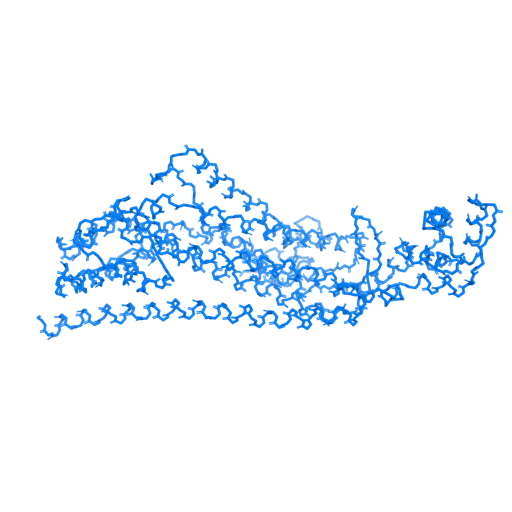3 C C . ASP A 1 265 ? 36.907 41.380 2.032 1.00 14.57 265 ASP A C 1
ATOM 4034 O O . ASP A 1 265 ? 36.654 41.422 0.823 1.00 16.52 265 ASP A O 1
ATOM 4043 N N . GLU A 1 266 ? 36.980 40.238 2.700 1.00 13.71 266 GLU A N 1
ATOM 4044 C CA . GLU A 1 266 ? 36.851 38.937 2.063 1.00 13.65 266 GLU A CA 1
ATOM 4045 C C . GLU A 1 266 ? 35.412 38.458 1.966 1.00 14.03 266 GLU A C 1
ATOM 4046 O O . GLU A 1 266 ? 35.017 37.918 0.917 1.00 14.16 266 GLU A O 1
ATOM 4058 N N . TYR A 1 267 ? 34.610 38.601 3.020 1.00 13.64 267 TYR A N 1
ATOM 4059 C CA . TYR A 1 267 ? 33.203 38.248 2.887 1.00 13.70 267 TYR A CA 1
ATOM 4060 C C . TYR A 1 267 ? 32.486 39.273 2.017 1.00 14.44 267 TYR A C 1
ATOM 4061 O O . TYR A 1 267 ? 31.804 38.920 1.051 1.00 15.33 267 TYR A O 1
ATOM 4079 N N . GLN A 1 268 ? 32.609 40.554 2.389 1.00 14.18 268 GLN A N 1
ATOM 4080 C CA . GLN A 1 268 ? 31.989 41.685 1.701 1.00 16.67 268 GLN A CA 1
ATOM 4081 C C . GLN A 1 268 ? 30.511 41.449 1.396 1.00 16.84 268 GLN A C 1
ATOM 4082 O O . GLN A 1 268 ? 30.005 41.819 0.332 1.00 19.63 268 GLN A O 1
ATOM 4096 N N . VAL A 1 269 ? 29.785 40.901 2.370 1.00 16.91 269 VAL A N 1
ATOM 4097 C CA . VAL A 1 269 ? 28.339 40.759 2.208 1.00 18.34 269 VAL A CA 1
ATOM 4098 C C . VAL A 1 269 ? 27.543 41.837 2.930 1.00 17.81 269 VAL A C 1
ATOM 4099 O O . VAL A 1 269 ? 26.319 41.909 2.745 1.00 17.05 269 VAL A O 1
ATOM 4112 N N . ALA A 1 270 ? 28.187 42.674 3.739 1.00 16.01 270 ALA A N 1
ATOM 4113 C CA . ALA A 1 270 ? 27.532 43.842 4.288 1.00 16.33 270 ALA A CA 1
ATOM 4114 C C . ALA A 1 270 ? 28.582 44.930 4.440 1.00 16.55 270 ALA A C 1
ATOM 4115 O O . ALA A 1 270 ? 29.786 44.662 4.485 1.00 16.22 270 ALA A O 1
ATOM 4122 N N . GLU A 1 271 ? 28.105 46.165 4.511 1.00 16.44 271 GLU A N 1
ATOM 4123 C CA . GLU A 1 271 ? 28.970 47.316 4.723 1.00 15.73 271 GLU A CA 1
ATOM 4124 C C . GLU A 1 271 ? 28.354 48.206 5.790 1.00 15.06 271 GLU A C 1
ATOM 4125 O O . GLU A 1 271 ? 27.151 48.489 5.743 1.00 15.86 271 GLU A O 1
ATOM 4137 N N . LEU A 1 272 ? 29.169 48.642 6.743 1.00 13.97 272 LEU A N 1
ATOM 4138 C CA . LEU A 1 272 ? 28.700 49.609 7.714 1.00 14.32 272 LEU A CA 1
ATOM 4139 C C . LEU A 1 272 ? 28.403 50.933 7.029 1.00 14.87 272 LEU A C 1
ATOM 4140 O O . LEU A 1 272 ? 29.095 51.345 6.094 1.00 14.60 272 LEU A O 1
ATOM 4156 N N . ASP A 1 273 ? 27.378 51.621 7.515 1.00 15.54 273 ASP A N 1
ATOM 4157 C CA . ASP A 1 273 ? 27.214 53.016 7.129 1.00 15.86 273 ASP A CA 1
ATOM 4158 C C . ASP A 1 273 ? 28.481 53.788 7.490 1.00 15.76 273 ASP A C 1
ATOM 4159 O O . ASP A 1 273 ? 29.099 53.549 8.530 1.00 14.38 273 ASP A O 1
ATOM 4168 N N . ALA A 1 274 ? 28.856 54.729 6.620 1.00 16.53 274 ALA A N 1
ATOM 4169 C CA . ALA A 1 274 ? 30.031 55.556 6.864 1.00 17.15 274 ALA A CA 1
ATOM 4170 C C . ALA A 1 274 ? 30.021 56.187 8.250 1.00 16.25 274 ALA A C 1
ATOM 4171 O O . ALA A 1 274 ? 31.080 56.355 8.864 1.00 16.51 274 ALA A O 1
ATOM 4178 N N . SER A 1 275 ? 28.837 56.537 8.758 1.00 15.22 275 SER A N 1
ATOM 4179 C CA . SER A 1 275 ? 28.721 57.201 10.049 1.00 15.73 275 SER A CA 1
ATOM 4180 C C . SER A 1 275 ? 29.011 56.282 11.223 1.00 15.01 275 SER A C 1
ATOM 4181 O O . SER A 1 275 ? 29.063 56.758 12.363 1.00 15.73 275 SER A O 1
ATOM 4189 N N . PHE A 1 276 ? 29.204 54.986 10.979 1.00 14.19 276 PHE A N 1
ATOM 4190 C CA . PHE A 1 276 ? 29.541 54.025 12.022 1.00 14.47 276 PHE A CA 1
ATOM 4191 C C . PHE A 1 276 ? 30.911 53.396 11.810 1.00 15.11 276 PHE A C 1
ATOM 4192 O O . PHE A 1 276 ? 31.255 52.431 12.506 1.00 14.85 276 PHE A O 1
ATOM 4209 N N . ALA A 1 277 ? 31.722 53.953 10.918 1.00 14.39 277 ALA A N 1
ATOM 4210 C CA . ALA A 1 277 ? 33.056 53.451 10.657 1.00 15.55 277 ALA A CA 1
ATOM 4211 C C . ALA A 1 277 ? 34.063 54.579 10.795 1.00 15.72 277 ALA A C 1
ATOM 4212 O O . ALA A 1 277 ? 33.732 55.760 10.645 1.00 17.69 277 ALA A O 1
ATOM 4219 N N . GLY A 1 278 ? 35.304 54.193 11.073 1.00 15.36 278 GLY A N 1
ATOM 4220 C CA . GLY A 1 278 ? 36.411 55.129 11.076 1.00 15.71 278 GLY A CA 1
ATOM 4221 C C . GLY A 1 278 ? 37.462 54.749 10.057 1.00 16.00 278 GLY A C 1
ATOM 4222 O O . GLY A 1 278 ? 37.205 53.930 9.176 1.00 16.78 278 GLY A O 1
ATOM 4226 N N . THR A 1 279 ? 38.648 55.338 10.149 1.00 15.59 279 THR A N 1
ATOM 4227 C CA . THR A 1 279 ? 39.736 54.963 9.255 1.00 15.48 279 THR A CA 1
ATOM 4228 C C . THR A 1 279 ? 41.027 54.939 10.064 1.00 16.25 279 THR A C 1
ATOM 4229 O O . THR A 1 279 ? 41.007 55.022 11.293 1.00 17.86 279 THR A O 1
ATOM 4240 N N . SER A 1 280 ? 42.152 54.834 9.357 1.00 15.09 280 SER A N 1
ATOM 4241 C CA . SER A 1 280 ? 43.475 54.765 9.959 1.00 16.50 280 SER A CA 1
ATOM 4242 C C . SER A 1 280 ? 44.261 56.035 9.690 1.00 18.52 280 SER A C 1
ATOM 4243 O O . SER A 1 280 ? 44.149 56.633 8.620 1.00 19.13 280 SER A O 1
ATOM 4251 N N . SER A 1 281 ? 45.095 56.411 10.673 1.00 21.11 281 SER A N 1
ATOM 4252 C CA . SER A 1 281 ? 45.977 57.568 10.524 1.00 24.08 281 SER A CA 1
ATOM 4253 C C . SER A 1 281 ? 47.088 57.332 9.505 1.00 25.88 281 SER A C 1
ATOM 4254 O O . SER A 1 281 ? 47.728 58.298 9.069 1.00 26.95 281 SER A O 1
ATOM 4262 N N . ILE A 1 282 ? 47.329 56.076 9.118 1.00 22.96 282 ILE A N 1
ATOM 4263 C CA . ILE A 1 282 ? 48.416 55.713 8.220 1.00 20.85 282 ILE A CA 1
ATOM 4264 C C . ILE A 1 282 ? 47.925 55.025 6.950 1.00 20.43 282 ILE A C 1
ATOM 4265 O O . ILE A 1 282 ? 48.420 55.316 5.860 1.00 20.58 282 ILE A O 1
ATOM 4281 N N . MET A 1 283 ? 46.963 54.095 7.061 1.00 17.76 283 MET A N 1
ATOM 4282 C CA . MET A 1 283 ? 46.528 53.273 5.936 1.00 16.09 283 MET A CA 1
ATOM 4283 C C . MET A 1 283 ? 45.282 53.863 5.290 1.00 16.26 283 MET A C 1
ATOM 4284 O O . MET A 1 283 ? 44.182 53.724 5.845 1.00 17.33 283 MET A O 1
ATOM 4298 N N . PRO A 1 284 ? 45.384 54.514 4.130 1.00 16.57 284 PRO A N 1
ATOM 4299 C CA . PRO A 1 284 ? 44.217 55.246 3.610 1.00 17.11 284 PRO A CA 1
ATOM 4300 C C . PRO A 1 284 ? 43.087 54.365 3.136 1.00 16.32 284 PRO A C 1
ATOM 4301 O O . PRO A 1 284 ? 41.961 54.865 2.977 1.00 16.92 284 PRO A O 1
ATOM 4312 N N . GLN A 1 285 ? 43.332 53.074 2.888 1.00 15.36 285 GLN A N 1
ATOM 4313 C CA . GLN A 1 285 ? 42.267 52.196 2.437 1.00 15.36 285 GLN A CA 1
ATOM 4314 C C . GLN A 1 285 ? 41.296 51.799 3.545 1.00 15.64 285 GLN A C 1
ATOM 4315 O O . GLN A 1 285 ? 40.235 51.246 3.233 1.00 15.99 285 GLN A O 1
ATOM 4329 N N . LYS A 1 286 ? 41.609 52.053 4.817 1.00 14.83 286 LYS A N 1
ATOM 4330 C CA . LYS A 1 286 ? 40.830 51.440 5.882 1.00 14.34 286 LYS A CA 1
ATOM 4331 C C . LYS A 1 286 ? 39.436 52.054 6.018 1.00 14.68 286 LYS A C 1
ATOM 4332 O O . LYS A 1 286 ? 39.272 53.276 6.101 1.00 15.34 286 LYS A O 1
ATOM 4351 N N . LYS A 1 287 ? 38.433 51.190 6.083 1.00 14.02 287 LYS A N 1
ATOM 4352 C CA . LYS A 1 287 ? 37.108 51.544 6.584 1.00 13.54 287 LYS A CA 1
ATOM 4353 C C . LYS A 1 287 ? 36.926 50.645 7.801 1.00 14.00 287 LYS A C 1
ATOM 4354 O O . LYS A 1 287 ? 36.560 49.473 7.662 1.00 13.81 287 LYS A O 1
ATOM 4373 N N . ASN A 1 288 ? 37.208 51.174 8.987 1.00 13.39 288 ASN A N 1
ATOM 4374 C CA . ASN A 1 288 ? 37.393 50.340 10.172 1.00 14.45 288 ASN A CA 1
ATOM 4375 C C . ASN A 1 288 ? 36.099 50.231 10.976 1.00 14.13 288 ASN A C 1
ATOM 4376 O O . ASN A 1 288 ? 35.408 51.232 11.189 1.00 14.87 288 ASN A O 1
ATOM 4387 N N . PRO A 1 289 ? 35.802 49.022 11.469 1.00 14.14 289 PRO A N 1
ATOM 4388 C CA . PRO A 1 289 ? 34.564 48.791 12.242 1.00 14.06 289 PRO A CA 1
ATOM 4389 C C . PRO A 1 289 ? 34.713 49.198 13.704 1.00 13.17 289 PRO A C 1
ATOM 4390 O O . PRO A 1 289 ? 34.536 48.405 14.631 1.00 13.68 289 PRO A O 1
ATOM 4401 N N A MET A 1 290 ? 35.060 50.468 13.929 0.47 13.33 290 MET A N 1
ATOM 4402 N N B MET A 1 290 ? 35.047 50.468 13.913 0.53 13.33 290 MET A N 1
ATOM 4403 C CA A MET A 1 290 ? 35.339 50.920 15.287 0.47 14.05 290 MET A CA 1
ATOM 4404 C CA B MET A 1 290 ? 35.333 50.960 15.252 0.53 14.00 290 MET A CA 1
ATOM 4405 C C A MET A 1 290 ? 34.093 50.907 16.163 0.47 13.13 290 MET A C 1
ATOM 4406 C C B MET A 1 290 ? 34.102 50.919 16.147 0.53 13.17 290 MET A C 1
ATOM 4407 O O A MET A 1 290 ? 34.197 50.682 17.376 0.47 13.38 290 MET A O 1
ATOM 4408 O O B MET A 1 290 ? 34.228 50.674 17.355 0.53 13.43 290 MET A O 1
ATOM 4435 N N . SER A 1 291 ? 32.912 51.142 15.584 1.00 12.87 291 SER A N 1
ATOM 4436 C CA . SER A 1 291 ? 31.687 51.044 16.363 1.00 12.66 291 SER A CA 1
ATOM 4437 C C . SER A 1 291 ? 31.514 49.636 16.903 1.00 13.01 291 SER A C 1
ATOM 4438 O O . SER A 1 291 ? 31.138 49.443 18.067 1.00 14.66 291 SER A O 1
ATOM 4446 N N . LEU A 1 292 ? 31.785 48.635 16.062 1.00 12.35 292 LEU A N 1
ATOM 4447 C CA . LEU A 1 292 ? 31.635 47.245 16.482 1.00 12.17 292 LEU A CA 1
ATOM 4448 C C . LEU A 1 292 ? 32.664 46.874 17.539 1.00 11.93 292 LEU A C 1
ATOM 4449 O O . LEU A 1 292 ? 32.327 46.230 18.542 1.00 12.86 292 LEU A O 1
ATOM 4465 N N . GLU A 1 293 ? 33.923 47.269 17.339 1.00 12.24 293 GLU A N 1
ATOM 4466 C CA . GLU A 1 293 ? 34.964 46.851 18.271 1.00 12.59 293 GLU A CA 1
ATOM 4467 C C . GLU A 1 293 ? 34.806 47.522 19.626 1.00 11.98 293 GLU A C 1
ATOM 4468 O O . GLU A 1 293 ? 35.006 46.878 20.663 1.00 13.03 293 GLU A O 1
ATOM 4480 N N . ARG A 1 294 ? 34.453 48.810 19.651 1.00 12.75 294 ARG A N 1
ATOM 4481 C CA . ARG A 1 294 ? 34.234 49.453 20.944 1.00 11.87 294 ARG A CA 1
ATOM 4482 C C . ARG A 1 294 ? 32.968 48.940 21.623 1.00 12.47 294 ARG A C 1
ATOM 4483 O O . ARG A 1 294 ? 32.878 48.963 22.854 1.00 14.32 294 ARG A O 1
ATOM 4504 N N . SER A 1 295 ? 31.979 48.477 20.853 1.00 12.35 295 SER A N 1
ATOM 4505 C CA . SER A 1 295 ? 30.818 47.844 21.471 1.00 12.44 295 SER A CA 1
ATOM 4506 C C . SER A 1 295 ? 31.207 46.523 22.130 1.00 12.58 295 SER A C 1
ATOM 4507 O O . SER A 1 295 ? 30.796 46.237 23.264 1.00 13.29 295 SER A O 1
ATOM 4515 N N . ARG A 1 296 ? 32.002 45.702 21.436 1.00 12.34 296 ARG A N 1
ATOM 4516 C CA . ARG A 1 296 ? 32.504 44.480 22.042 1.00 11.75 296 ARG A CA 1
ATOM 4517 C C . ARG A 1 296 ? 33.332 44.774 23.287 1.00 11.15 296 ARG A C 1
ATOM 4518 O O . ARG A 1 296 ? 33.215 44.073 24.300 1.00 12.98 296 ARG A O 1
ATOM 4539 N N . LYS A 1 297 ? 34.170 45.819 23.238 1.00 11.48 297 LYS A N 1
ATOM 4540 C CA . LYS A 1 297 ? 34.977 46.197 24.395 1.00 11.34 297 LYS A CA 1
ATOM 4541 C C . LYS A 1 297 ? 34.102 46.401 25.632 1.00 11.25 297 LYS A C 1
ATOM 4542 O O . LYS A 1 297 ? 34.443 45.938 26.729 1.00 13.31 297 LYS A O 1
ATOM 4561 N N . ALA A 1 298 ? 32.966 47.094 25.474 1.00 12.12 298 ALA A N 1
ATOM 4562 C CA . ALA A 1 298 ? 32.039 47.283 26.587 1.00 11.40 298 ALA A CA 1
ATOM 4563 C C . ALA A 1 298 ? 31.494 45.956 27.096 1.00 11.50 298 ALA A C 1
ATOM 4564 O O . ALA A 1 298 ? 31.366 45.756 28.309 1.00 12.75 298 ALA A O 1
ATOM 4571 N N . ALA A 1 299 ? 31.166 45.039 26.182 1.00 11.85 299 ALA A N 1
ATOM 4572 C CA . ALA A 1 299 ? 30.716 43.712 26.580 1.00 10.85 299 ALA A CA 1
ATOM 4573 C C . ALA A 1 299 ? 31.758 43.006 27.432 1.00 10.49 299 ALA A C 1
ATOM 4574 O O . ALA A 1 299 ? 31.431 42.424 28.476 1.00 12.75 299 ALA A O 1
ATOM 4581 N N . PHE A 1 300 ? 33.017 42.996 26.980 1.00 11.47 300 PHE A N 1
ATOM 4582 C CA . PHE A 1 300 ? 34.059 42.314 27.740 1.00 11.61 300 PHE A CA 1
ATOM 4583 C C . PHE A 1 300 ? 34.238 42.974 29.100 1.00 11.24 300 PHE A C 1
ATOM 4584 O O . PHE A 1 300 ? 34.393 42.298 30.121 1.00 13.77 300 PHE A O 1
ATOM 4601 N N . ALA A 1 301 ? 34.216 44.304 29.135 1.00 12.00 301 ALA A N 1
ATOM 4602 C CA . ALA A 1 301 ? 34.450 45.001 30.389 1.00 11.82 301 ALA A CA 1
ATOM 4603 C C . ALA A 1 301 ? 33.352 44.719 31.404 1.00 11.46 301 ALA A C 1
ATOM 4604 O O . ALA A 1 301 ? 33.610 44.753 32.615 1.00 13.74 301 ALA A O 1
ATOM 4611 N N . ALA A 1 302 ? 32.132 44.436 30.938 1.00 11.76 302 ALA A N 1
ATOM 4612 C CA . ALA A 1 302 ? 31.010 44.161 31.828 1.00 11.37 302 ALA A CA 1
ATOM 4613 C C . ALA A 1 302 ? 31.223 42.894 32.651 1.00 11.52 302 ALA A C 1
ATOM 4614 O O . ALA A 1 302 ? 30.544 42.694 33.660 1.00 13.61 302 ALA A O 1
ATOM 4621 N N . MET A 1 303 ? 32.164 42.036 32.255 1.00 12.38 303 MET A N 1
ATOM 4622 C CA . MET A 1 303 ? 32.489 40.892 33.095 1.00 12.48 303 MET A CA 1
ATOM 4623 C C . MET A 1 303 ? 33.086 41.329 34.426 1.00 11.66 303 MET A C 1
ATOM 4624 O O . MET A 1 303 ? 33.002 40.602 35.426 1.00 13.30 303 MET A O 1
ATOM 4638 N N . GLY A 1 304 ? 33.716 42.496 34.455 1.00 12.73 304 GLY A N 1
ATOM 4639 C CA . GLY A 1 304 ? 34.505 42.914 35.583 1.00 12.04 304 GLY A CA 1
ATOM 4640 C C . GLY A 1 304 ? 33.675 43.206 36.813 1.00 11.79 304 GLY A C 1
ATOM 4641 O O . GLY A 1 304 ? 33.934 42.667 37.891 1.00 14.00 304 GLY A O 1
ATOM 4645 N N . PRO A 1 305 ? 32.672 44.086 36.694 1.00 12.97 305 PRO A N 1
ATOM 4646 C CA . PRO A 1 305 ? 31.802 44.322 37.863 1.00 10.92 305 PRO A CA 1
ATOM 4647 C C . PRO A 1 305 ? 31.151 43.051 38.366 1.00 11.19 305 PRO A C 1
ATOM 4648 O O . PRO A 1 305 ? 31.052 42.851 39.583 1.00 12.92 305 PRO A O 1
ATOM 4659 N N . LEU A 1 306 ? 30.696 42.189 37.461 1.00 11.57 306 LEU A N 1
ATOM 4660 C CA . LEU A 1 306 ? 30.059 40.941 37.870 1.00 11.28 306 LEU A CA 1
ATOM 4661 C C . LEU A 1 306 ? 30.972 40.130 38.786 1.00 10.91 306 LEU A C 1
ATOM 4662 O O . LEU A 1 306 ? 30.558 39.683 39.864 1.00 13.01 306 LEU A O 1
ATOM 4678 N N . VAL A 1 307 ? 32.230 39.950 38.384 1.00 11.21 307 VAL A N 1
ATOM 4679 C CA . VAL A 1 307 ? 33.177 39.174 39.185 1.00 11.02 307 VAL A CA 1
ATOM 4680 C C . VAL A 1 307 ? 33.532 39.885 40.485 1.00 11.37 307 VAL A C 1
ATOM 4681 O O . VAL A 1 307 ? 33.596 39.261 41.545 1.00 12.68 307 VAL A O 1
ATOM 4694 N N . GLY A 1 308 ? 33.785 41.190 40.439 1.00 11.52 308 GLY A N 1
ATOM 4695 C CA . GLY A 1 308 ? 34.124 41.898 41.664 1.00 11.70 308 GLY A CA 1
ATOM 4696 C C . GLY A 1 308 ? 33.010 41.851 42.691 1.00 11.28 308 GLY A C 1
ATOM 4697 O O . GLY A 1 308 ? 33.260 41.664 43.883 1.00 12.39 308 GLY A O 1
ATOM 4701 N N . ILE A 1 309 ? 31.768 42.051 42.242 1.00 11.56 309 ILE A N 1
ATOM 4702 C CA . ILE A 1 309 ? 30.634 42.032 43.155 1.00 10.06 309 ILE A CA 1
ATOM 4703 C C . ILE A 1 309 ? 30.495 40.657 43.791 1.00 9.87 309 ILE A C 1
ATOM 4704 O O . ILE A 1 309 ? 30.409 40.527 45.017 1.00 11.95 309 ILE A O 1
ATOM 4720 N N . LEU A 1 310 ? 30.492 39.604 42.966 1.00 11.45 310 LEU A N 1
ATOM 4721 C CA . LEU A 1 310 ? 30.341 38.252 43.505 1.00 10.91 310 LEU A CA 1
ATOM 4722 C C . LEU A 1 310 ? 31.512 37.859 44.399 1.00 12.06 310 LEU A C 1
ATOM 4723 O O . LEU A 1 310 ? 31.315 37.189 45.422 1.00 12.48 310 LEU A O 1
ATOM 4739 N N . THR A 1 311 ? 32.736 38.242 44.031 1.00 11.72 311 THR A N 1
ATOM 4740 C CA . THR A 1 311 ? 33.868 37.973 44.917 1.00 11.37 311 THR A CA 1
ATOM 4741 C C . THR A 1 311 ? 33.633 38.604 46.284 1.00 10.82 311 THR A C 1
ATOM 4742 O O . THR A 1 311 ? 33.871 37.983 47.325 1.00 12.27 311 THR A O 1
ATOM 4753 N N . SER A 1 312 ? 33.181 39.861 46.297 1.00 10.84 312 SER A N 1
ATOM 4754 C CA . SER A 1 312 ? 32.990 40.558 47.567 1.00 11.73 312 SER A CA 1
ATOM 4755 C C . SER A 1 312 ? 31.925 39.873 48.421 1.00 11.98 312 SER A C 1
ATOM 4756 O O . SER A 1 312 ? 32.067 39.800 49.648 1.00 13.35 312 SER A O 1
ATOM 4764 N N . LEU A 1 313 ? 30.861 39.345 47.800 1.00 11.91 313 LEU A N 1
ATOM 4765 C CA . LEU A 1 313 ? 29.817 38.679 48.574 1.00 12.21 313 LEU A CA 1
ATOM 4766 C C . LEU A 1 313 ? 30.303 37.338 49.100 1.00 11.75 313 LEU A C 1
ATOM 4767 O O . LEU A 1 313 ? 29.942 36.941 50.209 1.00 12.92 313 LEU A O 1
ATOM 4783 N N . ASN A 1 314 ? 31.141 36.649 48.335 1.00 12.39 314 ASN A N 1
ATOM 4784 C CA . ASN A 1 314 ? 31.743 35.410 48.800 1.00 12.13 314 ASN A CA 1
ATOM 4785 C C . ASN A 1 314 ? 32.771 35.616 49.899 1.00 14.60 314 ASN A C 1
ATOM 4786 O O . ASN A 1 314 ? 33.233 34.630 50.479 1.00 18.82 314 ASN A O 1
ATOM 4797 N N . ALA A 1 315 ? 33.140 36.848 50.216 1.00 11.88 315 ALA A N 1
ATOM 4798 C CA . ALA A 1 315 ? 34.248 37.120 51.118 1.00 12.09 315 ALA A CA 1
ATOM 4799 C C . ALA A 1 315 ? 33.819 37.536 52.523 1.00 11.96 315 ALA A C 1
ATOM 4800 O O . ALA A 1 315 ? 34.683 37.699 53.396 1.00 13.17 315 ALA A O 1
ATOM 4807 N N . ILE A 1 316 ? 32.520 37.740 52.754 1.00 10.97 316 ILE A N 1
ATOM 4808 C CA . ILE A 1 316 ? 32.017 38.338 53.987 1.00 11.20 316 ILE A CA 1
ATOM 4809 C C . ILE A 1 316 ? 30.997 37.435 54.675 1.00 11.90 316 ILE A C 1
ATOM 4810 O O . ILE A 1 316 ? 30.800 36.284 54.274 1.00 13.08 316 ILE A O 1
ATOM 4826 N N . GLU A 1 317 ? 30.374 37.940 55.738 1.00 12.27 317 GLU A N 1
ATOM 4827 C CA . GLU A 1 317 ? 29.261 37.298 56.421 1.00 12.20 317 GLU A CA 1
ATOM 4828 C C . GLU A 1 317 ? 27.944 37.881 55.898 1.00 11.46 317 GLU A C 1
ATOM 4829 O O . GLU A 1 317 ? 27.929 38.713 54.983 1.00 12.69 317 GLU A O 1
ATOM 4841 N N . TYR A 1 318 ? 26.815 37.437 56.465 1.00 11.36 318 TYR A N 1
ATOM 4842 C CA . TYR A 1 318 ? 25.508 37.931 56.018 1.00 12.07 318 TYR A CA 1
ATOM 4843 C C . TYR A 1 318 ? 25.167 39.173 56.834 1.00 12.66 318 TYR A C 1
ATOM 4844 O O . TYR A 1 318 ? 24.221 39.212 57.625 1.00 13.24 318 TYR A O 1
ATOM 4862 N N . GLN A 1 319 ? 25.996 40.196 56.608 1.00 11.78 319 GLN A N 1
ATOM 4863 C CA . GLN A 1 319 ? 25.998 41.426 57.372 1.00 13.20 319 GLN A CA 1
ATOM 4864 C C . GLN A 1 319 ? 26.093 42.633 56.450 1.00 12.92 319 GLN A C 1
ATOM 4865 O O . GLN A 1 319 ? 26.537 42.534 55.304 1.00 13.81 319 GLN A O 1
ATOM 4879 N N . MET A 1 320 ? 25.699 43.787 56.972 1.00 13.17 320 MET A N 1
ATOM 4880 C CA A MET A 1 320 ? 26.156 45.046 56.399 0.64 13.88 320 MET A CA 1
ATOM 4881 C CA B MET A 1 320 ? 26.157 45.044 56.392 0.36 13.61 320 MET A CA 1
ATOM 4882 C C . MET A 1 320 ? 27.679 45.059 56.415 1.00 12.92 320 MET A C 1
ATOM 4883 O O . MET A 1 320 ? 28.301 44.729 57.429 1.00 14.17 320 MET A O 1
ATOM 4908 N N . SER A 1 321 ? 28.274 45.449 55.295 1.00 13.68 321 SER A N 1
ATOM 4909 C CA . SER A 1 321 ? 29.716 45.462 55.138 1.00 14.53 321 SER A CA 1
ATOM 4910 C C . SER A 1 321 ? 30.093 46.575 54.179 1.00 16.39 321 SER A C 1
ATOM 4911 O O . SER A 1 321 ? 29.476 46.719 53.123 1.00 19.60 321 SER A O 1
ATOM 4919 N N . ALA A 1 322 ? 31.125 47.325 54.528 1.00 14.83 322 ALA A N 1
ATOM 4920 C CA . ALA A 1 322 ? 31.678 48.326 53.625 1.00 14.58 322 ALA A CA 1
ATOM 4921 C C . ALA A 1 322 ? 32.645 47.729 52.609 1.00 14.85 322 ALA A C 1
ATOM 4922 O O . ALA A 1 322 ? 33.214 48.472 51.801 1.00 16.67 322 ALA A O 1
ATOM 4929 N N . ALA A 1 323 ? 32.842 46.413 52.609 1.00 13.49 323 ALA A N 1
ATOM 4930 C CA . ALA A 1 323 ? 33.749 45.765 51.672 1.00 12.97 323 ALA A CA 1
ATOM 4931 C C . ALA A 1 323 ? 33.074 45.330 50.375 1.00 12.86 323 ALA A C 1
ATOM 4932 O O . ALA A 1 323 ? 33.759 44.830 49.477 1.00 14.19 323 ALA A O 1
ATOM 4939 N N . ARG A 1 324 ? 31.760 45.501 50.248 1.00 13.86 324 ARG A N 1
ATOM 4940 C CA . ARG A 1 324 ? 31.056 45.039 49.061 1.00 13.02 324 ARG A CA 1
ATOM 4941 C C . ARG A 1 324 ? 31.348 45.948 47.878 1.00 12.90 324 ARG A C 1
ATOM 4942 O O . ARG A 1 324 ? 31.368 47.175 48.004 1.00 14.63 324 ARG A O 1
ATOM 4963 N N . VAL A 1 325 ? 31.564 45.336 46.725 1.00 11.89 325 VAL A N 1
ATOM 4964 C CA . VAL A 1 325 ? 31.788 46.045 45.467 1.00 11.86 325 VAL A CA 1
ATOM 4965 C C . VAL A 1 325 ? 30.449 46.451 44.865 1.00 12.60 325 VAL A C 1
ATOM 4966 O O . VAL A 1 325 ? 29.443 45.731 44.976 1.00 12.88 325 VAL A O 1
ATOM 4979 N N . GLU A 1 326 ? 30.442 47.622 44.237 1.00 13.64 326 GLU A N 1
ATOM 4980 C CA A GLU A 1 326 ? 29.245 48.250 43.709 0.48 14.47 326 GLU A CA 1
ATOM 4981 C CA B GLU A 1 326 ? 29.244 48.250 43.711 0.52 14.50 326 GLU A CA 1
ATOM 4982 C C . GLU A 1 326 ? 29.197 48.130 42.191 1.00 14.33 326 GLU A C 1
ATOM 4983 O O . GLU A 1 326 ? 30.212 47.886 41.526 1.00 16.51 326 GLU A O 1
ATOM 5005 N N . LEU A 1 327 ? 2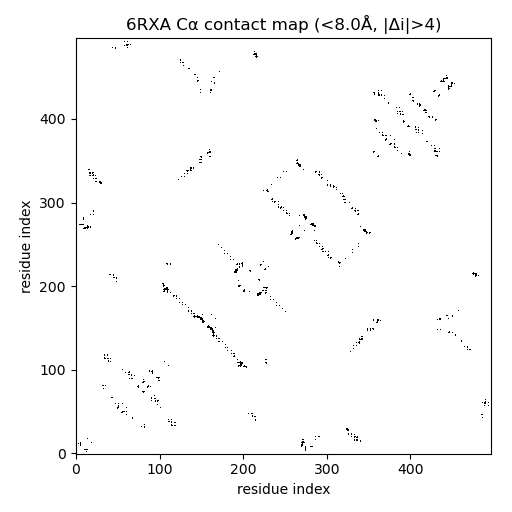7.996 48.323 41.639 1.00 13.33 327 LEU A N 1
ATOM 5006 C CA . LEU A 1 327 ? 27.822 48.521 40.206 1.00 13.64 327 LEU A CA 1
ATOM 5007 C C . LEU A 1 327 ? 27.835 50.023 39.939 1.00 14.14 327 LEU A C 1
ATOM 5008 O O . LEU A 1 327 ? 26.975 50.751 40.448 1.00 15.98 327 LEU A O 1
ATOM 5024 N N . GLU A 1 328 ? 28.811 50.481 39.182 1.00 13.86 328 GLU A N 1
ATOM 5025 C CA . GLU A 1 328 ? 29.089 51.908 39.094 1.00 15.11 328 GLU A CA 1
ATOM 5026 C C . GLU A 1 328 ? 28.510 52.541 37.843 1.00 12.86 328 GLU A C 1
ATOM 5027 O O . GLU A 1 328 ? 28.293 51.883 36.818 1.00 13.91 328 GLU A O 1
ATOM 5039 N N . PRO A 1 329 ? 28.258 53.844 37.899 1.00 14.24 329 PRO A N 1
ATOM 5040 C CA . PRO A 1 329 ? 27.657 54.529 36.748 1.00 12.80 329 PRO A CA 1
ATOM 5041 C C . PRO A 1 329 ? 28.395 54.311 35.439 1.00 12.36 329 PRO A C 1
ATOM 5042 O O . PRO A 1 329 ? 27.754 54.120 34.394 1.00 13.73 329 PRO A O 1
ATOM 5053 N N . ARG A 1 330 ? 29.727 54.351 35.449 1.00 12.73 330 ARG A N 1
ATOM 5054 C CA . ARG A 1 330 ? 30.460 54.234 34.194 1.00 12.94 330 ARG A CA 1
ATOM 5055 C C . ARG A 1 330 ? 30.194 52.898 33.508 1.00 12.50 330 ARG A C 1
ATOM 5056 O O . ARG A 1 330 ? 30.204 52.831 32.278 1.00 15.27 330 ARG A O 1
ATOM 5077 N N . SER A 1 331 ? 29.954 51.832 34.274 1.00 12.10 331 SER A N 1
ATOM 5078 C CA . SER A 1 331 ? 29.656 50.541 33.667 1.00 12.41 331 SER A CA 1
ATOM 5079 C C . SER A 1 331 ? 28.313 50.572 32.954 1.00 11.83 331 SER A C 1
ATOM 5080 O O . SER A 1 331 ? 28.183 50.100 31.819 1.00 13.61 331 SER A O 1
ATOM 5088 N N . ILE A 1 332 ? 27.292 51.128 33.603 1.00 12.54 332 ILE A N 1
ATOM 5089 C CA . ILE A 1 332 ? 25.996 51.217 32.953 1.00 12.12 332 ILE A CA 1
ATOM 5090 C C . ILE A 1 332 ? 26.078 52.148 31.758 1.00 11.66 332 ILE A C 1
ATOM 5091 O O . ILE A 1 332 ? 25.504 51.876 30.697 1.00 13.15 332 ILE A O 1
ATOM 5107 N N . ASP A 1 333 ? 26.804 53.263 31.905 1.00 12.73 333 ASP A N 1
ATOM 5108 C CA . ASP A 1 333 ? 26.930 54.193 30.795 1.00 12.41 333 ASP A CA 1
ATOM 5109 C C . ASP A 1 333 ? 27.544 53.519 29.573 1.00 12.84 333 ASP A C 1
ATOM 5110 O O . ASP A 1 333 ? 27.145 53.805 28.440 1.00 13.61 333 ASP A O 1
ATOM 5119 N N . ALA A 1 334 ? 28.520 52.626 29.782 1.00 12.46 334 ALA A N 1
ATOM 5120 C CA . ALA A 1 334 ? 29.123 51.912 28.658 1.00 12.51 334 ALA A CA 1
ATOM 5121 C C . ALA A 1 334 ? 28.109 51.016 27.961 1.00 11.95 334 ALA A C 1
ATOM 5122 O O . ALA A 1 334 ? 28.080 50.938 26.726 1.00 13.36 334 ALA A O 1
ATOM 5129 N N . LEU A 1 335 ? 27.297 50.297 28.743 1.00 11.89 335 LEU A N 1
ATOM 5130 C CA . LEU A 1 335 ? 26.263 49.446 28.174 1.00 11.14 335 LEU A CA 1
ATOM 5131 C C . LEU A 1 335 ? 25.313 50.252 27.311 1.00 10.98 335 LEU A C 1
ATOM 5132 O O . LEU A 1 335 ? 24.954 49.825 26.209 1.00 12.89 335 LEU A O 1
ATOM 5148 N N . ILE A 1 336 ? 24.905 51.433 27.788 1.00 12.18 336 ILE A N 1
ATOM 5149 C CA . ILE A 1 336 ? 23.951 52.240 27.038 1.00 12.05 336 ILE A CA 1
ATOM 5150 C C . ILE A 1 336 ? 24.579 52.724 25.739 1.00 12.36 336 ILE A C 1
ATOM 5151 O O . ILE A 1 336 ? 23.947 52.697 24.678 1.00 12.83 336 ILE A O 1
ATOM 5167 N N . ALA A 1 337 ? 25.836 53.161 25.795 1.00 12.80 337 ALA A N 1
ATOM 5168 C CA . ALA A 1 337 ? 26.528 53.615 24.595 1.00 13.27 337 ALA A CA 1
ATOM 5169 C C . ALA A 1 337 ? 26.628 52.498 23.564 1.00 12.54 337 ALA A C 1
ATOM 5170 O O . ALA A 1 337 ? 26.367 52.716 22.377 1.00 13.40 337 ALA A O 1
ATOM 5177 N N . ALA A 1 338 ? 27.005 51.294 24.003 1.00 12.20 338 ALA A N 1
ATOM 5178 C CA . ALA A 1 338 ? 27.112 50.175 23.078 1.00 12.20 338 ALA A CA 1
ATOM 5179 C C . ALA A 1 338 ? 25.753 49.796 22.519 1.00 11.62 338 ALA A C 1
ATOM 5180 O O . ALA A 1 338 ? 25.638 49.464 21.329 1.00 12.63 338 ALA A O 1
ATOM 5187 N N . THR A 1 339 ? 24.713 49.814 23.357 1.00 11.87 339 THR A N 1
ATOM 5188 C CA . THR A 1 339 ? 23.378 49.464 22.874 1.00 11.75 339 THR A CA 1
ATOM 5189 C C . THR A 1 339 ? 22.887 50.464 21.841 1.00 12.32 339 THR A C 1
ATOM 5190 O O . THR A 1 339 ? 22.321 50.080 20.814 1.00 13.09 339 THR A O 1
ATOM 5201 N N . HIS A 1 340 ? 23.075 51.760 22.107 1.00 12.55 340 HIS A N 1
ATOM 5202 C CA . HIS A 1 340 ? 22.715 52.784 21.139 1.00 12.68 340 HIS A CA 1
ATOM 5203 C C . HIS A 1 340 ? 23.520 52.642 19.857 1.00 12.74 340 HIS A C 1
ATOM 5204 O O . HIS A 1 340 ? 22.972 52.721 18.753 1.00 12.85 340 HIS A O 1
ATOM 5218 N N . ALA A 1 341 ? 24.828 52.399 19.977 1.00 12.91 341 ALA A N 1
ATOM 5219 C CA . ALA A 1 341 ? 25.656 52.241 18.785 1.00 13.29 341 ALA A CA 1
ATOM 5220 C C . ALA A 1 341 ? 25.163 51.079 17.930 1.00 13.15 341 ALA A C 1
ATOM 5221 O O . ALA A 1 341 ? 25.044 51.197 16.706 1.00 14.16 341 ALA A O 1
ATOM 5228 N N . MET A 1 342 ? 24.876 49.934 18.559 1.00 12.32 342 MET A N 1
ATOM 5229 C CA . MET A 1 342 ? 24.445 48.766 17.790 1.00 11.81 342 MET A CA 1
ATOM 5230 C C . MET A 1 342 ? 23.036 48.949 17.230 1.00 12.70 342 MET A C 1
ATOM 5231 O O . MET A 1 342 ? 22.724 48.414 16.158 1.00 12.97 342 MET A O 1
ATOM 5245 N N . THR A 1 343 ? 22.194 49.733 17.912 1.00 13.34 343 THR A N 1
ATOM 5246 C CA . THR A 1 343 ? 20.893 50.107 17.359 1.00 13.51 343 THR A CA 1
ATOM 5247 C C . THR A 1 343 ? 21.078 50.836 16.036 1.00 13.46 343 THR A C 1
ATOM 5248 O O . THR A 1 343 ? 20.437 50.502 15.032 1.00 13.85 343 THR A O 1
ATOM 5259 N N . GLY A 1 344 ? 21.992 51.814 16.008 1.00 13.31 344 GLY A N 1
ATOM 5260 C CA . GLY A 1 344 ? 22.247 52.550 14.780 1.00 13.59 344 GLY A CA 1
ATOM 5261 C C . GLY A 1 344 ? 22.954 51.722 13.720 1.00 13.42 344 GLY A C 1
ATOM 5262 O O . GLY A 1 344 ? 22.661 51.847 12.530 1.00 13.97 344 GLY A O 1
ATOM 5266 N N . VAL A 1 345 ? 23.895 50.867 14.136 1.00 13.27 345 VAL A N 1
ATOM 5267 C CA . VAL A 1 345 ? 24.547 49.955 13.195 1.00 13.35 345 VAL A CA 1
ATOM 5268 C C . VAL A 1 345 ? 23.510 49.118 12.458 1.00 13.90 345 VAL A C 1
ATOM 5269 O O . VAL A 1 345 ? 23.565 48.954 11.230 1.00 14.25 345 VAL A O 1
ATOM 5282 N N . VAL A 1 346 ? 22.581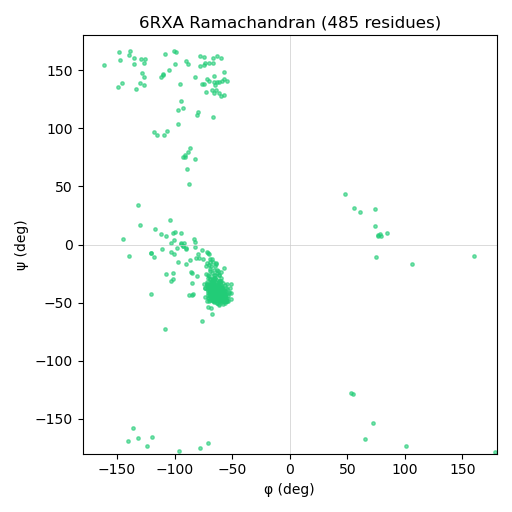 48.523 13.211 1.00 13.62 346 VAL A N 1
ATOM 5283 C CA . VAL A 1 346 ? 21.579 47.649 12.608 1.00 13.69 346 VAL A CA 1
ATOM 5284 C C . VAL A 1 346 ? 20.659 48.450 11.700 1.00 14.21 346 VAL A C 1
ATOM 5285 O O . VAL A 1 346 ? 20.412 48.080 10.544 1.00 13.98 346 VAL A O 1
ATOM 5298 N N . ARG A 1 347 ? 20.167 49.588 12.188 1.00 14.19 347 ARG A N 1
ATOM 5299 C CA . ARG A 1 347 ? 19.262 50.394 11.382 1.00 14.40 347 ARG A CA 1
ATOM 5300 C C . ARG A 1 347 ? 19.887 50.757 10.042 1.00 14.41 347 ARG A C 1
ATOM 5301 O O . ARG A 1 347 ? 19.218 50.708 8.995 1.00 14.69 347 ARG A O 1
ATOM 5322 N N . THR A 1 348 ? 21.166 51.126 10.053 1.00 14.39 348 THR A N 1
ATOM 5323 C CA . THR A 1 348 ? 21.794 51.696 8.872 1.00 14.19 348 THR A CA 1
ATOM 5324 C C . THR A 1 348 ? 22.650 50.711 8.089 1.00 15.02 348 THR A C 1
ATOM 5325 O O . THR A 1 348 ? 23.269 51.119 7.099 1.00 16.34 348 THR A O 1
ATOM 5336 N N . LEU A 1 349 ? 22.691 49.442 8.484 1.00 14.94 349 LEU A N 1
ATOM 5337 C CA . LEU A 1 349 ? 23.555 48.488 7.798 1.00 14.37 349 LEU A CA 1
ATOM 5338 C C . LEU A 1 349 ? 23.160 48.334 6.333 1.00 14.82 349 LEU A C 1
ATOM 5339 O O . LEU A 1 349 ? 21.976 48.301 5.986 1.00 16.28 349 LEU A O 1
ATOM 5355 N N . HIS A 1 350 ? 24.167 48.244 5.477 1.00 15.16 350 HIS A N 1
ATOM 5356 C CA . HIS A 1 350 ? 23.947 48.078 4.042 1.00 15.65 350 HIS A CA 1
ATOM 5357 C C . HIS A 1 350 ? 24.287 46.656 3.609 1.00 16.07 350 HIS A C 1
ATOM 5358 O O . HIS A 1 350 ? 25.458 46.358 3.334 1.00 17.47 350 HIS A O 1
ATOM 5372 N N . PRO A 1 351 ? 23.312 45.761 3.478 1.00 17.14 351 PRO A N 1
ATOM 5373 C CA . PRO A 1 351 ? 23.627 44.426 2.952 1.00 16.57 351 PRO A CA 1
ATOM 5374 C C . PRO A 1 351 ? 23.926 44.489 1.462 1.00 16.85 351 PRO A C 1
ATOM 5375 O O . PRO A 1 351 ? 23.326 45.274 0.726 1.00 18.18 351 PRO A O 1
ATOM 5386 N N . ASN A 1 352 ? 24.897 43.680 1.025 1.00 16.55 352 ASN A N 1
ATOM 5387 C CA A ASN A 1 352 ? 25.195 43.517 -0.402 0.59 16.29 352 ASN A CA 1
ATOM 5388 C CA B ASN A 1 352 ? 25.197 43.524 -0.396 0.41 16.17 352 ASN A CA 1
ATOM 5389 C C . ASN A 1 352 ? 24.368 42.337 -0.890 1.00 16.55 352 ASN A C 1
ATOM 5390 O O . ASN A 1 352 ? 24.801 41.184 -0.837 1.00 17.06 352 ASN A O 1
ATOM 5410 N N . LYS A 1 353 ? 23.152 42.625 -1.366 1.00 16.27 353 LYS A N 1
ATOM 5411 C CA . LYS A 1 353 ? 22.200 41.555 -1.651 1.00 16.78 353 LYS A CA 1
ATOM 5412 C C . LYS A 1 353 ? 22.710 40.631 -2.743 1.00 17.77 353 LYS A C 1
ATOM 5413 O O . LYS A 1 353 ? 22.498 39.412 -2.678 1.00 17.75 353 LYS A O 1
ATOM 5432 N N . GLU A 1 354 ? 23.385 41.186 -3.755 1.00 18.79 354 GLU A N 1
ATOM 5433 C CA . GLU A 1 354 ? 23.851 40.352 -4.859 1.00 20.28 354 GLU A CA 1
ATOM 5434 C C . GLU A 1 354 ? 24.933 39.386 -4.396 1.00 18.39 354 GLU A C 1
ATOM 5435 O O . GLU A 1 354 ? 24.918 38.205 -4.768 1.00 18.74 354 GLU A O 1
ATOM 5447 N N . ARG A 1 355 ? 25.884 39.864 -3.599 1.00 18.12 355 ARG A N 1
ATOM 5448 C CA . ARG A 1 355 ? 26.945 38.982 -3.123 1.00 17.28 355 ARG A CA 1
ATOM 5449 C C . ARG A 1 355 ? 26.390 37.938 -2.161 1.00 16.19 355 ARG A C 1
ATOM 5450 O O . ARG A 1 355 ? 26.809 36.775 -2.195 1.00 17.05 355 ARG A O 1
ATOM 5471 N N . MET A 1 356 ? 25.449 38.326 -1.300 1.00 15.69 356 MET A N 1
ATOM 5472 C CA . MET A 1 356 ? 24.812 37.361 -0.410 1.00 14.78 356 MET A CA 1
ATOM 5473 C C . MET A 1 356 ? 24.179 36.226 -1.208 1.00 15.26 356 MET A C 1
ATOM 5474 O O . MET A 1 356 ? 24.377 35.047 -0.896 1.00 16.29 356 MET A O 1
ATOM 5488 N N . ARG A 1 357 ? 23.420 36.573 -2.246 1.00 15.31 357 ARG A N 1
ATOM 5489 C CA . ARG A 1 357 ? 22.801 35.553 -3.090 1.00 16.67 357 ARG A CA 1
ATOM 5490 C C . ARG A 1 357 ? 23.858 34.721 -3.803 1.00 17.08 357 ARG A C 1
ATOM 5491 O O . ARG A 1 357 ? 23.720 33.493 -3.920 1.00 18.26 357 ARG A O 1
ATOM 5512 N N . GLN A 1 358 ? 24.923 35.363 -4.292 1.00 16.82 358 GLN A N 1
ATOM 5513 C CA . GLN A 1 358 ? 25.969 34.628 -4.996 1.00 17.47 358 GLN A CA 1
ATOM 5514 C C . GLN A 1 358 ? 26.567 33.541 -4.112 1.00 16.63 358 GLN A C 1
ATOM 5515 O O . GLN A 1 358 ? 26.692 32.384 -4.525 1.00 17.40 358 GLN A O 1
ATOM 5529 N N . TYR A 1 359 ? 26.974 33.897 -2.895 1.00 15.70 359 TYR A N 1
ATOM 5530 C CA . TYR A 1 359 ? 27.517 32.892 -1.994 1.00 15.78 359 TYR A CA 1
ATOM 5531 C C . TYR A 1 359 ? 26.509 31.771 -1.765 1.00 16.04 359 TYR A C 1
ATOM 5532 O O . TYR A 1 359 ? 26.859 30.588 -1.818 1.00 16.28 359 TYR A O 1
ATOM 5550 N N . ALA A 1 360 ? 25.245 32.129 -1.512 1.00 15.43 360 ALA A N 1
ATOM 5551 C CA . ALA A 1 360 ? 24.235 31.106 -1.242 1.00 16.43 360 ALA A CA 1
ATOM 5552 C C . ALA A 1 360 ? 24.099 30.139 -2.411 1.00 17.39 360 ALA A C 1
ATOM 5553 O O . ALA A 1 360 ? 23.903 28.932 -2.212 1.00 18.01 360 ALA A O 1
ATOM 5560 N N . ALA A 1 361 ? 24.199 30.651 -3.641 1.00 17.16 361 ALA A N 1
ATOM 5561 C CA . ALA A 1 361 ? 24.032 29.830 -4.824 1.00 17.68 361 ALA A CA 1
ATOM 5562 C C . ALA A 1 361 ? 25.286 29.044 -5.180 1.00 18.09 361 ALA A C 1
ATOM 5563 O O . ALA A 1 361 ? 25.181 27.969 -5.787 1.00 18.67 361 ALA A O 1
ATOM 5570 N N . GLU A 1 362 ? 26.465 29.542 -4.818 1.00 18.54 362 GLU A N 1
ATOM 5571 C CA . GLU A 1 362 ? 27.714 29.000 -5.340 1.00 20.18 362 GLU A CA 1
ATOM 5572 C C . GLU A 1 362 ? 28.546 28.195 -4.356 1.00 20.05 362 GLU A C 1
ATOM 5573 O O . GLU A 1 362 ? 29.308 27.334 -4.799 1.00 21.05 362 GLU A O 1
ATOM 5585 N N . ASN A 1 363 ? 28.437 28.423 -3.041 1.00 18.66 363 ASN A N 1
ATOM 5586 C CA . ASN A 1 363 ? 29.428 27.914 -2.097 1.00 18.24 363 ASN A CA 1
ATOM 5587 C C . ASN A 1 363 ? 28.975 26.695 -1.286 1.00 19.30 363 ASN A C 1
ATOM 5588 O O . ASN A 1 363 ? 29.558 26.406 -0.235 1.00 20.28 363 ASN A O 1
ATOM 5599 N N . TYR A 1 364 ? 27.986 25.964 -1.763 1.00 18.71 364 TYR A N 1
ATOM 5600 C CA . TYR A 1 364 ? 27.627 24.603 -1.332 1.00 17.78 364 TYR A CA 1
ATOM 5601 C C . TYR A 1 364 ? 26.722 24.545 -0.114 1.00 16.50 364 TYR A C 1
ATOM 5602 O O . TYR A 1 364 ? 26.485 23.424 0.406 1.00 16.10 364 TYR A O 1
ATOM 5620 N N . SER A 1 365 ? 26.161 25.658 0.348 1.00 15.52 365 SER A N 1
ATOM 5621 C CA . SER A 1 365 ? 25.188 25.607 1.431 1.00 15.48 365 SER A CA 1
ATOM 5622 C C . SER A 1 365 ? 23.890 24.903 1.034 1.00 16.11 365 SER A C 1
ATOM 5623 O O . SER A 1 365 ? 23.095 24.564 1.922 1.00 16.03 365 SER A O 1
ATOM 5631 N N . THR A 1 366 ? 23.643 24.697 -0.256 1.00 16.17 366 THR A N 1
ATOM 5632 C CA . THR A 1 366 ? 22.443 23.993 -0.712 1.00 17.18 366 THR A CA 1
ATOM 5633 C C . THR A 1 366 ? 22.583 22.476 -0.672 1.00 18.07 366 THR A C 1
ATOM 5634 O O . THR A 1 366 ? 21.655 21.776 -1.090 1.00 18.99 366 THR A O 1
ATOM 5645 N N . MET A 1 367 ? 23.686 21.928 -0.160 1.00 17.51 367 MET A N 1
ATOM 5646 C CA . MET A 1 367 ? 23.883 20.486 -0.259 1.00 18.49 367 MET A CA 1
ATOM 5647 C C . MET A 1 367 ? 22.941 19.690 0.647 1.00 19.23 367 MET A C 1
ATOM 5648 O O . MET A 1 367 ? 22.649 18.527 0.342 1.00 19.54 367 MET A O 1
ATOM 5662 N N . THR A 1 368 ? 22.468 20.269 1.755 1.00 18.51 368 THR A N 1
ATOM 5663 C CA . THR A 1 368 ? 21.503 19.544 2.575 1.00 19.09 368 THR A CA 1
ATOM 5664 C C . THR A 1 368 ? 20.238 19.267 1.782 1.00 20.78 368 THR A C 1
ATOM 5665 O O . THR A 1 368 ? 19.713 18.150 1.796 1.00 19.67 368 THR A O 1
ATOM 5676 N N . ASP A 1 369 ? 19.745 20.270 1.056 1.00 21.44 369 ASP A N 1
ATOM 5677 C CA . ASP A 1 369 ? 18.537 20.046 0.269 1.00 22.58 369 ASP A CA 1
ATOM 5678 C C . ASP A 1 369 ? 18.754 18.994 -0.809 1.00 21.91 369 ASP A C 1
ATOM 5679 O O . ASP A 1 369 ? 17.850 18.208 -1.107 1.00 22.36 369 ASP A O 1
ATOM 5688 N N . LEU A 1 370 ? 19.947 18.954 -1.417 1.00 20.91 370 LEU A N 1
ATOM 5689 C CA . LEU A 1 370 ? 20.241 17.875 -2.363 1.00 22.35 370 LEU A CA 1
ATOM 5690 C C . LEU A 1 370 ? 20.177 16.509 -1.676 1.00 23.13 370 LEU A C 1
ATOM 5691 O O . LEU A 1 370 ? 19.613 15.550 -2.227 1.00 23.06 370 LEU A O 1
ATOM 5707 N N . THR A 1 371 ? 20.717 16.412 -0.455 1.00 23.18 371 THR A N 1
ATOM 5708 C CA . THR A 1 371 ? 20.690 15.161 0.302 1.00 24.76 371 THR A CA 1
ATOM 5709 C C . THR A 1 371 ? 19.264 14.772 0.689 1.00 25.33 371 THR A C 1
ATOM 5710 O O . THR A 1 371 ? 18.866 13.604 0.557 1.00 24.28 371 THR A O 1
ATOM 5721 N N . ASP A 1 372 ? 18.493 15.731 1.218 1.00 25.84 372 ASP A N 1
ATOM 5722 C CA . ASP A 1 372 ? 17.112 15.453 1.594 1.00 25.23 372 ASP A CA 1
ATOM 5723 C C . ASP A 1 372 ? 16.305 14.999 0.389 1.00 26.91 372 ASP A C 1
ATOM 5724 O O . ASP A 1 372 ? 15.407 14.152 0.516 1.00 26.27 372 ASP A O 1
ATOM 5733 N N . MET A 1 373 ? 16.614 15.549 -0.788 1.00 27.71 373 MET A N 1
ATOM 5734 C CA . MET A 1 373 ? 15.906 15.162 -2.002 1.00 27.91 373 MET A CA 1
ATOM 5735 C C . MET A 1 373 ? 16.151 13.698 -2.336 1.00 25.89 373 MET A C 1
ATOM 5736 O O . MET A 1 373 ? 15.221 12.977 -2.722 1.00 25.36 373 MET A O 1
ATOM 5750 N N . LEU A 1 374 ? 17.397 13.231 -2.198 1.00 23.14 374 LEU A N 1
ATOM 5751 C CA . LEU A 1 374 ? 17.677 11.827 -2.471 1.00 24.84 374 LEU A CA 1
ATOM 5752 C C . LEU A 1 374 ? 16.880 10.923 -1.535 1.00 25.70 374 LEU A C 1
ATOM 5753 O O . LEU A 1 374 ? 16.248 9.960 -1.973 1.00 27.73 374 LEU A O 1
ATOM 5769 N N . VAL A 1 375 ? 16.894 11.236 -0.235 1.00 25.21 375 VAL A N 1
ATOM 5770 C CA . VAL A 1 375 ? 16.117 10.456 0.729 1.00 26.13 375 VAL A CA 1
ATOM 5771 C C . VAL A 1 375 ? 14.644 10.451 0.344 1.00 29.32 375 VAL A C 1
ATOM 5772 O O . VAL A 1 375 ? 13.992 9.402 0.317 1.00 32.09 375 VAL A O 1
ATOM 5785 N N . ARG A 1 376 ? 14.099 11.631 0.046 1.00 29.90 376 ARG A N 1
ATOM 5786 C CA . ARG A 1 376 ? 12.671 11.757 -0.222 1.00 33.90 376 ARG A CA 1
ATOM 5787 C C . ARG A 1 376 ? 12.288 11.088 -1.535 1.00 32.97 376 ARG A C 1
ATOM 5788 O O . ARG A 1 376 ? 11.228 10.456 -1.625 1.00 36.14 376 ARG A O 1
ATOM 5809 N N . ARG A 1 377 ? 13.141 11.197 -2.559 1.00 30.97 377 ARG A N 1
ATOM 5810 C CA . ARG A 1 377 ? 12.783 10.707 -3.888 1.00 33.15 377 ARG A CA 1
ATOM 5811 C C . ARG A 1 377 ? 13.046 9.215 -4.057 1.00 38.45 377 ARG A C 1
ATOM 5812 O O . ARG A 1 377 ? 12.223 8.509 -4.652 1.00 41.39 377 ARG A O 1
ATOM 5833 N N . VAL A 1 378 ? 14.185 8.713 -3.575 1.00 41.50 378 VAL A N 1
ATOM 5834 C CA . VAL A 1 378 ? 14.548 7.310 -3.769 1.00 44.93 378 VAL A CA 1
ATOM 5835 C C . VAL A 1 378 ? 14.513 6.500 -2.481 1.00 47.26 378 VAL A C 1
ATOM 5836 O O . VAL A 1 378 ? 14.739 5.281 -2.522 1.00 51.37 378 VAL A O 1
ATOM 5849 N N . GLY A 1 379 ? 14.251 7.133 -1.340 1.00 43.66 379 GLY A N 1
ATOM 5850 C CA . GLY A 1 379 ? 14.009 6.410 -0.110 1.00 41.92 379 GLY A CA 1
ATOM 5851 C C . GLY A 1 379 ? 15.226 5.846 0.583 1.00 42.77 379 GLY A C 1
ATOM 5852 O O . GLY A 1 379 ? 15.065 5.095 1.553 1.00 42.01 379 GLY A O 1
ATOM 5856 N N . ILE A 1 380 ? 16.440 6.167 0.118 1.00 42.62 380 ILE A N 1
ATOM 5857 C CA . ILE A 1 380 ? 17.637 5.761 0.849 1.00 36.80 380 ILE A CA 1
ATOM 5858 C C . ILE A 1 380 ? 17.650 6.442 2.221 1.00 35.41 380 ILE A C 1
ATOM 5859 O O . ILE A 1 380 ? 16.943 7.426 2.461 1.00 32.75 380 ILE A O 1
ATOM 5875 N N . ASP A 1 381 ? 18.460 5.900 3.134 1.00 35.55 381 ASP A N 1
ATOM 5876 C CA . ASP A 1 381 ? 18.568 6.484 4.468 1.00 33.64 381 ASP A CA 1
ATOM 5877 C C . ASP A 1 381 ? 19.453 7.725 4.424 1.00 30.83 381 ASP A C 1
ATOM 5878 O O . ASP A 1 381 ? 20.218 7.932 3.479 1.00 27.21 381 ASP A O 1
ATOM 5887 N N . TYR A 1 382 ? 19.352 8.555 5.472 1.00 29.38 382 TYR A N 1
ATOM 5888 C CA . TYR A 1 382 ? 20.020 9.850 5.435 1.00 28.89 382 TYR A CA 1
ATOM 5889 C C . TYR A 1 382 ? 21.540 9.697 5.410 1.00 30.77 382 TYR A C 1
ATOM 5890 O O . TYR A 1 382 ? 22.240 10.493 4.772 1.00 30.92 382 TYR A O 1
ATOM 5908 N N . ARG A 1 383 ? 22.073 8.696 6.110 1.00 31.19 383 ARG A N 1
ATOM 5909 C CA . ARG A 1 383 ? 23.524 8.539 6.179 1.00 30.60 383 ARG A CA 1
ATOM 5910 C C . ARG A 1 383 ? 24.114 8.194 4.811 1.00 30.68 383 ARG A C 1
ATOM 5911 O O . ARG A 1 383 ? 25.171 8.717 4.446 1.00 29.39 383 ARG A O 1
ATOM 5932 N N . GLU A 1 384 ? 23.453 7.334 4.025 1.00 29.42 384 GLU A N 1
ATOM 5933 C CA . GLU A 1 384 ? 24.014 7.007 2.711 1.00 30.33 384 GLU A CA 1
ATOM 5934 C C . GLU A 1 384 ? 23.879 8.176 1.739 1.00 29.60 384 GLU A C 1
ATOM 5935 O O . GLU A 1 384 ? 24.764 8.405 0.904 1.00 29.68 384 GLU A O 1
ATOM 5947 N N . ALA A 1 385 ? 22.757 8.895 1.795 1.00 31.87 385 ALA A N 1
ATOM 5948 C CA . ALA A 1 385 ? 22.605 10.069 0.946 1.00 30.61 385 ALA A CA 1
ATOM 5949 C C . ALA A 1 385 ? 23.688 11.094 1.255 1.00 28.31 385 ALA A C 1
ATOM 5950 O O . ALA A 1 385 ? 24.280 11.683 0.347 1.00 24.11 385 ALA A O 1
ATOM 5957 N N . HIS A 1 386 ? 23.969 11.305 2.539 1.00 26.19 386 HIS A N 1
ATOM 5958 C CA . HIS A 1 386 ? 24.988 12.268 2.946 1.00 23.36 386 HIS A CA 1
ATOM 5959 C C . HIS A 1 386 ? 26.343 11.918 2.348 1.00 23.33 386 HIS A C 1
ATOM 5960 O O . HIS A 1 386 ? 27.047 12.798 1.837 1.00 24.09 386 HIS A O 1
ATOM 5974 N N . GLU A 1 387 ? 26.713 10.636 2.361 1.00 26.83 387 GLU A N 1
ATOM 5975 C CA . GLU A 1 387 ? 28.011 10.243 1.821 1.00 32.05 387 GLU A CA 1
ATOM 5976 C C . GLU A 1 387 ? 28.096 10.503 0.321 1.00 28.53 387 GLU A C 1
ATOM 5977 O O . GLU A 1 387 ? 29.153 10.904 -0.186 1.00 25.16 387 GLU A O 1
ATOM 5989 N N . ILE A 1 388 ? 27.008 10.262 -0.410 1.00 28.13 388 ILE A N 1
ATOM 5990 C CA . ILE A 1 388 ? 27.003 10.556 -1.841 1.00 27.97 388 ILE A CA 1
ATOM 5991 C C . ILE A 1 388 ? 27.207 12.049 -2.070 1.00 26.37 388 ILE A C 1
ATOM 5992 O O . ILE A 1 388 ? 28.023 12.470 -2.901 1.00 24.23 388 ILE A O 1
ATOM 6008 N N . VAL A 1 389 ? 26.447 12.876 -1.354 1.00 26.35 389 VAL A N 1
ATOM 6009 C CA . VAL A 1 389 ? 26.538 14.314 -1.584 1.00 24.37 389 VAL A CA 1
ATOM 6010 C C . VAL A 1 389 ? 27.883 14.875 -1.126 1.00 23.69 389 VAL A C 1
ATOM 6011 O O . VAL A 1 389 ? 28.419 15.794 -1.744 1.00 22.32 389 VAL A O 1
ATOM 6024 N N . ALA A 1 390 ? 28.474 14.341 -0.061 1.00 23.12 390 ALA A N 1
ATOM 6025 C CA . ALA A 1 390 ? 29.816 14.794 0.289 1.00 22.68 390 ALA A CA 1
ATOM 6026 C C . ALA A 1 390 ? 30.783 14.552 -0.866 1.00 23.52 390 ALA A C 1
ATOM 6027 O O . ALA A 1 390 ? 31.656 15.387 -1.137 1.00 23.72 390 ALA A O 1
ATOM 6034 N N . HIS A 1 391 ? 30.641 13.411 -1.555 1.00 25.15 391 HIS A N 1
ATOM 6035 C CA . HIS A 1 391 ? 31.493 13.122 -2.705 1.00 28.98 391 HIS A CA 1
ATOM 6036 C C . HIS A 1 391 ? 31.226 14.110 -3.833 1.00 26.56 391 HIS A C 1
ATOM 6037 O O . HIS A 1 391 ? 32.157 14.551 -4.517 1.00 25.81 391 HIS A O 1
ATOM 6051 N N . VAL A 1 392 ? 29.963 14.486 -4.032 1.00 24.83 392 VAL A N 1
ATOM 6052 C CA . VAL A 1 392 ? 29.654 15.520 -5.009 1.00 25.25 392 VAL A CA 1
ATOM 6053 C C . VAL A 1 392 ? 30.446 16.781 -4.698 1.00 25.59 392 VAL A C 1
ATOM 6054 O O . VAL A 1 392 ? 31.085 17.372 -5.575 1.00 25.39 392 VAL A O 1
ATOM 6067 N N . VAL A 1 393 ? 30.427 17.210 -3.436 1.00 24.38 393 VAL A N 1
ATOM 6068 C CA . VAL A 1 393 ? 31.124 18.441 -3.079 1.00 24.28 393 VAL A CA 1
ATOM 6069 C C . VAL A 1 393 ? 32.622 18.297 -3.300 1.00 24.29 393 VAL A C 1
ATOM 6070 O O . VAL A 1 393 ? 33.280 19.209 -3.806 1.00 24.25 393 VAL A O 1
ATOM 6083 N N . ILE A 1 394 ? 33.197 17.180 -2.854 1.00 24.50 394 ILE A N 1
ATOM 6084 C CA . ILE A 1 394 ? 34.637 16.978 -3.001 1.00 27.93 394 ILE A CA 1
ATOM 6085 C C . ILE A 1 394 ? 35.026 17.060 -4.468 1.00 29.39 394 ILE A C 1
ATOM 6086 O O . ILE A 1 394 ? 35.970 17.766 -4.842 1.00 28.97 394 ILE A O 1
ATOM 6102 N N . THR A 1 395 ? 34.284 16.360 -5.323 1.00 29.93 395 THR A N 1
ATOM 6103 C CA . THR A 1 395 ? 34.577 16.390 -6.747 1.00 31.14 395 THR A CA 1
ATOM 6104 C C . THR A 1 395 ? 34.351 17.782 -7.317 1.00 31.38 395 THR A C 1
ATOM 6105 O O . THR A 1 395 ? 35.166 18.270 -8.108 1.00 30.02 395 THR A O 1
ATOM 6116 N N . ALA A 1 396 ? 33.267 18.451 -6.912 1.00 30.73 396 ALA A N 1
ATOM 6117 C CA . ALA A 1 396 ? 32.977 19.772 -7.459 1.00 29.18 396 ALA A CA 1
ATOM 6118 C C . ALA A 1 396 ? 34.076 20.770 -7.114 1.00 29.49 396 ALA A C 1
ATOM 6119 O O . ALA A 1 396 ? 34.452 21.601 -7.946 1.00 30.16 396 ALA A O 1
ATOM 6126 N N . ILE A 1 397 ? 34.588 20.722 -5.883 1.00 29.53 397 ILE A N 1
ATOM 6127 C CA . ILE A 1 397 ? 35.675 21.619 -5.501 1.00 30.19 397 ILE A CA 1
ATOM 6128 C C . ILE A 1 397 ? 36.928 21.314 -6.313 1.00 32.34 397 ILE A C 1
ATOM 6129 O O . ILE A 1 397 ? 37.610 22.226 -6.797 1.00 33.35 397 ILE A O 1
ATOM 6145 N N . GLU A 1 398 ? 37.249 20.030 -6.480 1.00 34.44 398 GLU A N 1
ATOM 6146 C CA . GLU A 1 398 ? 38.434 19.655 -7.243 1.00 38.23 398 GLU A CA 1
ATOM 6147 C C . GLU A 1 398 ? 38.345 20.135 -8.685 1.00 37.03 398 GLU A C 1
ATOM 6148 O O . GLU A 1 398 ? 39.346 20.579 -9.260 1.00 37.96 398 GLU A O 1
ATOM 6160 N N . LYS A 1 399 ? 37.161 20.050 -9.288 1.00 35.75 399 LYS A N 1
ATOM 6161 C CA . LYS A 1 399 ? 36.975 20.427 -10.683 1.00 36.42 399 LYS A CA 1
ATOM 6162 C C . LYS A 1 399 ? 36.604 21.894 -10.869 1.00 37.28 399 LYS A C 1
ATOM 6163 O O . LYS A 1 399 ? 36.470 22.340 -12.013 1.00 38.79 399 LYS A O 1
ATOM 6182 N N . GLY A 1 400 ? 36.431 22.649 -9.789 1.00 37.47 400 GLY A N 1
ATOM 6183 C CA . GLY A 1 400 ? 36.086 24.054 -9.907 1.00 35.19 400 GLY A CA 1
ATOM 6184 C C . GLY A 1 400 ? 34.654 24.315 -10.319 1.00 32.87 400 GLY A C 1
ATOM 6185 O O . GLY A 1 400 ? 34.377 25.320 -10.979 1.00 35.69 400 GLY A O 1
ATOM 6189 N N . ILE A 1 401 ? 33.736 23.432 -9.942 1.00 28.60 401 ILE A N 1
ATOM 6190 C CA . ILE A 1 401 ? 32.327 23.551 -10.294 1.00 26.22 401 ILE A CA 1
ATOM 6191 C C . ILE A 1 401 ? 31.599 24.199 -9.124 1.00 25.52 401 ILE A C 1
ATOM 6192 O O . ILE A 1 401 ? 31.540 23.622 -8.031 1.00 27.63 401 ILE A O 1
ATOM 6208 N N . LYS A 1 402 ? 31.048 25.398 -9.337 1.00 24.61 402 LYS A N 1
ATOM 6209 C CA . LYS A 1 402 ? 30.241 26.048 -8.317 1.00 25.63 402 LYS A CA 1
ATOM 6210 C C . LYS A 1 402 ? 28.958 25.255 -8.087 1.00 24.02 402 LYS A C 1
ATOM 6211 O O . LYS A 1 402 ? 28.482 24.534 -8.965 1.00 23.65 402 LYS A O 1
ATOM 6230 N N . ALA A 1 403 ? 28.382 25.417 -6.891 1.00 22.80 403 ALA A N 1
ATOM 6231 C CA . ALA A 1 403 ? 27.260 24.566 -6.507 1.00 21.37 403 ALA A CA 1
ATOM 6232 C C . ALA A 1 403 ? 26.122 24.647 -7.515 1.00 21.88 403 ALA A C 1
ATOM 6233 O O . ALA A 1 403 ? 25.494 23.630 -7.831 1.00 23.40 403 ALA A O 1
ATOM 6240 N N . ASN A 1 404 ? 25.837 25.844 -8.027 1.00 21.64 404 ASN A N 1
ATOM 6241 C CA . ASN A 1 404 ? 24.693 26.023 -8.914 1.00 24.71 404 ASN A CA 1
ATOM 6242 C C . ASN A 1 404 ? 24.944 25.491 -10.318 1.00 26.36 404 ASN A C 1
ATOM 6243 O O . ASN A 1 404 ? 24.019 25.497 -11.141 1.00 29.69 404 ASN A O 1
ATOM 6254 N N . LYS A 1 405 ? 26.163 25.028 -10.600 1.00 25.46 405 LYS A N 1
ATOM 6255 C CA . LYS A 1 405 ? 26.504 24.367 -11.851 1.00 26.82 405 LYS A CA 1
ATOM 6256 C C . LYS A 1 405 ? 26.613 22.852 -11.703 1.00 26.75 405 LYS A C 1
ATOM 6257 O O . LYS A 1 405 ? 26.939 22.167 -12.677 1.00 27.13 405 LYS A O 1
ATOM 6276 N N . ILE A 1 406 ? 26.366 22.318 -10.506 1.00 25.88 406 ILE A N 1
ATOM 6277 C CA . ILE A 1 406 ? 26.292 20.871 -10.328 1.00 25.05 406 ILE A CA 1
ATOM 6278 C C . ILE A 1 406 ? 25.069 20.338 -11.059 1.00 26.39 406 ILE A C 1
ATOM 6279 O O . ILE A 1 406 ? 23.964 20.881 -10.930 1.00 26.23 406 ILE A O 1
ATOM 6295 N N . GLY A 1 407 ? 25.259 19.261 -11.817 1.00 28.07 407 GLY A N 1
ATOM 6296 C CA . GLY A 1 407 ? 24.180 18.690 -12.598 1.00 28.30 407 GLY A CA 1
ATOM 6297 C C . GLY A 1 407 ? 24.035 17.189 -12.458 1.00 27.20 407 GLY A C 1
ATOM 6298 O O . GLY A 1 407 ? 24.635 16.569 -11.576 1.00 26.26 407 GLY A O 1
ATOM 6302 N N . LEU A 1 408 ? 23.247 16.590 -13.351 1.00 27.27 408 LEU A N 1
ATOM 6303 C CA . LEU A 1 408 ? 22.946 15.168 -13.236 1.00 29.46 408 LEU A CA 1
ATOM 6304 C C . LEU A 1 408 ? 24.203 14.318 -13.379 1.00 28.88 408 LEU A C 1
ATOM 6305 O O . LEU A 1 408 ? 24.375 13.335 -12.650 1.00 27.46 408 LEU A O 1
ATOM 6321 N N . ASP A 1 409 ? 25.109 14.691 -14.290 1.00 29.67 409 ASP A N 1
ATOM 6322 C CA . ASP A 1 409 ? 26.299 13.874 -14.523 1.00 33.46 409 ASP A CA 1
ATOM 6323 C C . ASP A 1 409 ? 27.151 13.763 -13.262 1.00 32.97 409 ASP A C 1
ATOM 6324 O O . ASP A 1 409 ? 27.554 12.666 -12.865 1.00 32.29 409 ASP A O 1
ATOM 6333 N N . LEU A 1 410 ? 27.431 14.891 -12.611 1.00 31.79 410 LEU A N 1
ATOM 6334 C CA . LEU A 1 410 ? 28.275 14.864 -11.421 1.00 29.57 410 LEU A CA 1
ATOM 6335 C C . LEU A 1 410 ? 27.619 14.077 -10.290 1.00 26.96 410 LEU A C 1
ATOM 6336 O O . LEU A 1 410 ? 28.300 13.352 -9.553 1.00 27.28 410 LEU A O 1
ATOM 6352 N N . VAL A 1 411 ? 26.298 14.193 -10.140 1.00 25.89 411 VAL A N 1
ATOM 6353 C CA . VAL A 1 411 ? 25.613 13.464 -9.076 1.00 27.49 411 VAL A CA 1
ATOM 6354 C C . VAL A 1 411 ? 25.631 11.966 -9.353 1.00 28.98 411 VAL A C 1
ATOM 6355 O O . VAL A 1 411 ? 25.790 11.155 -8.432 1.00 28.59 411 VAL A O 1
ATOM 6368 N N . GLN A 1 412 ? 25.424 11.567 -10.610 1.00 29.72 412 GLN A N 1
ATOM 6369 C CA . GLN A 1 412 ? 25.438 10.142 -10.916 1.00 30.13 412 GLN A CA 1
ATOM 6370 C C . GLN A 1 412 ? 26.830 9.560 -10.710 1.00 30.01 412 GLN A C 1
ATOM 6371 O O . GLN A 1 412 ? 26.973 8.458 -10.166 1.00 29.84 412 GLN A O 1
ATOM 6385 N N . GLU A 1 413 ? 27.873 10.296 -11.117 1.00 30.22 413 GLU A N 1
ATOM 6386 C CA . GLU A 1 413 ? 29.236 9.815 -10.914 1.00 33.44 413 GLU A CA 1
ATOM 6387 C C . GLU A 1 413 ? 29.531 9.609 -9.434 1.00 34.40 413 GLU A C 1
ATOM 6388 O O . GLU A 1 413 ? 30.178 8.629 -9.051 1.00 35.86 413 GLU A O 1
ATOM 6400 N N . ALA A 1 414 ? 29.081 10.535 -8.586 1.00 32.77 414 ALA A N 1
ATOM 6401 C CA . ALA A 1 414 ? 29.324 10.396 -7.158 1.00 31.15 414 ALA A CA 1
ATOM 6402 C C . ALA A 1 414 ? 28.590 9.190 -6.596 1.00 33.01 414 ALA A C 1
ATOM 6403 O O . ALA A 1 414 ? 29.144 8.451 -5.773 1.00 34.52 414 ALA A O 1
ATOM 6410 N N . ALA A 1 415 ? 27.341 8.987 -7.011 1.00 33.06 415 ALA A N 1
ATOM 6411 C CA . ALA A 1 415 ? 26.606 7.820 -6.553 1.00 34.73 415 ALA A CA 1
ATOM 6412 C C . ALA A 1 415 ? 27.333 6.553 -6.972 1.00 35.14 415 ALA A C 1
ATOM 6413 O O . ALA A 1 415 ? 27.469 5.616 -6.178 1.00 34.79 415 ALA A O 1
ATOM 6420 N N . VAL A 1 416 ? 27.846 6.526 -8.205 1.00 34.80 416 VAL A N 1
ATOM 6421 C CA . VAL A 1 416 ? 28.561 5.348 -8.697 1.00 36.84 416 VAL A CA 1
ATOM 6422 C C . VAL A 1 416 ? 29.874 5.168 -7.945 1.00 40.44 416 VAL A C 1
ATOM 6423 O O . VAL A 1 416 ? 30.193 4.066 -7.479 1.00 38.25 416 VAL A O 1
ATOM 6436 N N . ALA A 1 417 ? 30.648 6.252 -7.805 1.00 42.95 417 ALA A N 1
ATOM 6437 C CA . ALA A 1 417 ? 31.945 6.161 -7.144 1.00 45.50 417 ALA A CA 1
ATOM 6438 C C . ALA A 1 417 ? 31.806 5.711 -5.699 1.00 43.63 417 ALA A C 1
ATOM 6439 O O . ALA A 1 417 ? 32.663 4.983 -5.187 1.00 43.39 417 ALA A O 1
ATOM 6446 N N . GLN A 1 418 ? 30.733 6.120 -5.032 1.00 43.58 418 GLN A N 1
ATOM 6447 C CA . GLN A 1 418 ? 30.562 5.848 -3.614 1.00 48.16 418 GLN A CA 1
ATOM 6448 C C . GLN A 1 418 ? 29.704 4.623 -3.341 1.00 48.79 418 GLN A C 1
ATOM 6449 O O . GLN A 1 418 ? 29.734 4.099 -2.224 1.00 54.35 418 GLN A O 1
ATOM 6463 N N . THR A 1 419 ? 28.977 4.135 -4.339 1.00 42.96 419 THR A N 1
ATOM 6464 C CA . THR A 1 419 ? 27.953 3.119 -4.137 1.00 44.90 419 THR A CA 1
ATOM 6465 C C . THR A 1 419 ? 27.946 2.062 -5.232 1.00 40.79 419 THR A C 1
ATOM 6466 O O . THR A 1 419 ? 27.299 1.025 -5.047 1.00 40.19 419 THR A O 1
ATOM 6477 N N . GLY A 1 420 ? 28.690 2.248 -6.324 1.00 38.61 420 GLY A N 1
ATOM 6478 C CA . GLY A 1 420 ? 28.666 1.340 -7.449 1.00 37.68 420 GLY A CA 1
ATOM 6479 C C . GLY A 1 420 ? 27.440 1.452 -8.321 1.00 39.17 420 GLY A C 1
ATOM 6480 O O . GLY A 1 420 ? 27.425 0.882 -9.422 1.00 38.68 420 GLY A O 1
ATOM 6484 N N . ALA A 1 421 ? 26.422 2.190 -7.876 1.00 39.65 421 ALA A N 1
ATOM 6485 C CA . ALA A 1 421 ? 25.144 2.261 -8.555 1.00 39.95 421 ALA A CA 1
ATOM 6486 C C . ALA A 1 421 ? 24.752 3.713 -8.777 1.00 34.76 421 ALA A C 1
ATOM 6487 O O . ALA A 1 421 ? 25.086 4.596 -7.979 1.00 35.03 421 ALA A O 1
ATOM 6494 N N . GLY A 1 422 ? 24.044 3.949 -9.874 1.00 32.44 422 GLY A N 1
ATOM 6495 C CA . GLY A 1 422 ? 23.448 5.243 -10.116 1.00 33.00 422 GLY A CA 1
ATOM 6496 C C . GLY A 1 422 ? 22.289 5.486 -9.162 1.00 34.23 422 GLY A C 1
ATOM 6497 O O . GLY A 1 422 ? 22.047 4.744 -8.210 1.00 36.14 422 GLY A O 1
ATOM 6501 N N . ILE A 1 423 ? 21.561 6.562 -9.428 1.00 34.63 423 ILE A N 1
ATOM 6502 C CA . ILE A 1 423 ? 20.454 6.947 -8.556 1.00 38.04 423 ILE A CA 1
ATOM 6503 C C . ILE A 1 423 ? 19.359 7.560 -9.412 1.00 40.60 423 ILE A C 1
ATOM 6504 O O . ILE A 1 423 ? 19.630 8.334 -10.335 1.00 39.61 423 ILE A O 1
ATOM 6520 N N . ASN A 1 424 ? 18.113 7.214 -9.088 1.00 42.25 424 ASN A N 1
ATOM 6521 C CA . ASN A 1 424 ? 16.972 7.509 -9.954 1.00 43.65 424 ASN A CA 1
ATOM 6522 C C . ASN A 1 424 ? 16.372 8.867 -9.589 1.00 42.67 424 ASN A C 1
ATOM 6523 O O . ASN A 1 424 ? 15.313 8.980 -8.969 1.00 40.39 424 ASN A O 1
ATOM 6534 N N . VAL A 1 425 ? 17.086 9.923 -9.996 1.00 42.92 425 VAL A N 1
ATOM 6535 C CA . VAL A 1 425 ? 16.624 11.298 -9.842 1.00 39.13 425 VAL A CA 1
ATOM 6536 C C . VAL A 1 425 ? 16.891 12.039 -11.148 1.00 34.29 425 VAL A C 1
ATOM 6537 O O . VAL A 1 425 ? 17.780 11.687 -11.924 1.00 33.34 425 VAL A O 1
ATOM 6550 N N . SER A 1 426 ? 16.106 13.087 -11.375 1.00 32.37 426 SER A N 1
ATOM 6551 C CA . SER A 1 426 ? 16.146 13.825 -12.627 1.00 33.82 426 SER A CA 1
ATOM 6552 C C . SER A 1 426 ? 16.995 15.083 -12.495 1.00 32.60 426 SER A C 1
ATOM 6553 O O . SER A 1 426 ? 17.315 15.551 -11.396 1.00 32.32 426 SER A O 1
ATOM 6561 N N . ALA A 1 427 ? 17.335 15.649 -13.656 1.00 32.46 427 ALA A N 1
ATOM 6562 C CA . ALA A 1 427 ? 18.036 16.927 -13.690 1.00 31.30 427 ALA A CA 1
ATOM 6563 C C . ALA A 1 427 ? 17.221 18.024 -13.013 1.00 33.13 427 ALA A C 1
ATOM 6564 O O . ALA A 1 427 ? 17.777 18.908 -12.350 1.00 33.26 427 ALA A O 1
ATOM 6571 N N . ASP A 1 428 ? 15.892 17.986 -13.167 1.00 34.61 428 ASP A N 1
ATOM 6572 C CA . ASP A 1 428 ? 15.058 19.010 -12.545 1.00 34.35 428 ASP A CA 1
ATOM 6573 C C . ASP A 1 428 ? 14.994 18.836 -11.034 1.00 29.56 428 ASP A C 1
ATOM 6574 O O . ASP A 1 428 ? 14.907 19.826 -10.299 1.00 28.88 428 ASP A O 1
ATOM 6583 N N . ASP A 1 429 ? 15.004 17.588 -10.551 1.00 29.08 429 ASP A N 1
ATOM 6584 C CA . ASP A 1 429 ? 15.075 17.363 -9.111 1.00 30.14 429 ASP A CA 1
ATOM 6585 C C . ASP A 1 429 ? 16.314 18.033 -8.528 1.00 28.19 429 ASP A C 1
ATOM 6586 O O . ASP A 1 429 ? 16.264 18.656 -7.453 1.00 27.52 429 ASP A O 1
ATOM 6595 N N . ILE A 1 430 ? 17.443 17.899 -9.229 1.00 26.65 430 ILE A N 1
ATOM 6596 C CA . ILE A 1 430 ? 18.708 18.462 -8.759 1.00 25.19 430 ILE A CA 1
ATOM 6597 C C . ILE A 1 430 ? 18.680 19.985 -8.832 1.00 25.34 430 ILE A C 1
ATOM 6598 O O . ILE A 1 430 ? 19.026 20.679 -7.864 1.00 24.31 430 ILE A O 1
ATOM 6614 N N . LYS A 1 431 ? 18.265 20.532 -9.977 1.00 27.70 431 LYS A N 1
ATOM 6615 C CA . LYS A 1 431 ? 18.221 21.980 -10.144 1.00 27.14 431 LYS A CA 1
ATOM 6616 C C . LYS A 1 431 ? 17.397 22.628 -9.038 1.00 25.10 431 LYS A C 1
ATOM 6617 O O . LYS A 1 431 ? 17.812 23.622 -8.428 1.00 25.02 431 LYS A O 1
ATOM 6636 N N . ASP A 1 432 ? 16.223 22.060 -8.753 1.00 25.32 432 ASP A N 1
ATOM 6637 C CA . ASP A 1 432 ? 15.363 22.644 -7.729 1.00 27.27 432 ASP A CA 1
ATOM 6638 C C . ASP A 1 432 ? 15.960 22.497 -6.336 1.00 25.34 432 ASP A C 1
ATOM 6639 O O . ASP A 1 432 ? 15.740 23.356 -5.478 1.00 24.45 432 ASP A O 1
ATOM 6648 N N . ALA A 1 433 ? 16.705 21.419 -6.086 1.00 25.11 433 ALA A N 1
ATOM 6649 C CA . ALA A 1 433 ? 17.345 21.256 -4.788 1.00 24.17 433 ALA A CA 1
ATOM 6650 C C . ALA A 1 433 ? 18.465 22.269 -4.587 1.00 23.63 433 ALA A C 1
ATOM 6651 O O . ALA A 1 433 ? 18.738 22.675 -3.452 1.00 23.55 433 ALA A O 1
ATOM 6658 N N . LEU A 1 434 ? 19.113 22.695 -5.672 1.00 24.04 434 LEU A N 1
ATOM 6659 C CA . LEU A 1 434 ? 20.262 23.589 -5.593 1.00 25.30 434 LEU A CA 1
ATOM 6660 C C . LEU A 1 434 ? 19.889 25.060 -5.702 1.00 24.34 434 LEU A C 1
ATOM 6661 O O . LEU A 1 434 ? 20.775 25.921 -5.626 1.00 25.26 434 LEU A O 1
ATOM 6677 N N . ASP A 1 435 ? 18.618 25.375 -5.878 1.00 22.75 435 ASP A N 1
ATOM 6678 C CA . ASP A 1 435 ? 18.179 26.760 -5.984 1.00 22.03 435 ASP A CA 1
ATOM 6679 C C . ASP A 1 435 ? 18.098 27.322 -4.573 1.00 21.38 435 ASP A C 1
ATOM 6680 O O . ASP A 1 435 ? 17.272 26.850 -3.777 1.00 21.36 435 ASP A O 1
ATOM 6689 N N . PRO A 1 436 ? 18.929 28.307 -4.200 1.00 20.95 436 PRO A N 1
ATOM 6690 C CA . PRO A 1 436 ? 18.945 28.731 -2.792 1.00 19.74 436 PRO A CA 1
ATOM 6691 C C . PRO A 1 436 ? 17.649 29.367 -2.338 1.00 18.90 436 PRO A C 1
ATOM 6692 O O . PRO A 1 436 ? 17.323 29.303 -1.146 1.00 19.72 436 PRO A O 1
ATOM 6703 N N . TRP A 1 437 ? 16.908 30.017 -3.241 1.00 18.67 437 TRP A N 1
ATOM 6704 C CA . TRP A 1 437 ? 15.625 30.575 -2.840 1.00 17.97 437 TRP A CA 1
ATOM 6705 C C . TRP A 1 437 ? 14.625 29.463 -2.550 1.00 17.24 437 TRP A C 1
ATOM 6706 O O . TRP A 1 437 ? 13.840 29.568 -1.600 1.00 17.22 437 TRP A O 1
ATOM 6727 N N . GLN A 1 438 ? 14.651 28.385 -3.344 1.00 18.48 438 GLN A N 1
ATOM 6728 C CA . GLN A 1 438 ? 13.816 27.229 -3.021 1.00 18.79 438 GLN A CA 1
ATOM 6729 C C . GLN A 1 438 ? 14.230 26.591 -1.699 1.00 18.67 438 GLN A C 1
ATOM 6730 O O . GLN A 1 438 ? 13.380 26.039 -0.990 1.00 19.35 438 GLN A O 1
ATOM 6744 N N . ASN A 1 439 ? 15.525 26.641 -1.348 1.00 19.07 439 ASN A N 1
ATOM 6745 C CA . ASN A 1 439 ? 15.935 26.150 -0.033 1.00 18.16 439 ASN A CA 1
ATOM 6746 C C . ASN A 1 439 ? 15.230 26.942 1.062 1.00 18.05 439 ASN A C 1
ATOM 6747 O O . ASN A 1 439 ? 14.813 26.383 2.085 1.00 19.15 439 ASN A O 1
ATOM 6758 N N . VAL A 1 440 ? 15.128 28.264 0.881 1.00 16.82 440 VAL A N 1
ATOM 6759 C CA . VAL A 1 440 ? 14.462 29.105 1.867 1.00 16.02 440 VAL A CA 1
ATOM 6760 C C . VAL A 1 440 ? 12.977 28.788 1.912 1.00 16.39 440 VAL A C 1
ATOM 6761 O O . VAL A 1 440 ? 12.405 28.565 2.984 1.00 17.80 440 VAL A O 1
ATOM 6774 N N . LEU A 1 441 ? 12.338 28.726 0.740 1.00 17.13 441 LEU A N 1
ATOM 6775 C CA . LEU A 1 441 ? 10.898 28.498 0.688 1.00 18.05 441 LEU A CA 1
ATOM 6776 C C . LEU A 1 441 ? 10.514 27.152 1.290 1.00 18.65 441 LEU A C 1
ATOM 6777 O O . LEU A 1 441 ? 9.450 27.024 1.913 1.00 20.25 441 LEU A O 1
ATOM 6793 N N . ARG A 1 442 ? 11.345 26.124 1.101 1.00 17.65 442 ARG A N 1
ATOM 6794 C CA . ARG A 1 442 ? 11.031 24.816 1.668 1.00 18.12 442 ARG A CA 1
ATOM 6795 C C . ARG A 1 442 ? 11.095 24.805 3.192 1.00 17.59 442 ARG A C 1
ATOM 6796 O O . ARG A 1 442 ? 10.437 23.966 3.818 1.00 19.15 442 ARG A O 1
ATOM 6817 N N . ARG A 1 443 ? 11.861 25.709 3.797 1.00 17.28 443 ARG A N 1
ATOM 6818 C CA . ARG A 1 443 ? 12.022 25.760 5.251 1.00 17.21 443 ARG A CA 1
ATOM 6819 C C . ARG A 1 443 ? 10.953 26.691 5.813 1.00 17.95 443 ARG A C 1
ATOM 6820 O O . ARG A 1 443 ? 11.213 27.841 6.183 1.00 17.90 443 ARG A O 1
ATOM 6841 N N . GLU A 1 444 ? 9.724 26.165 5.883 1.00 19.66 444 GLU A N 1
ATOM 6842 C CA . GLU A 1 444 ? 8.543 26.976 6.167 1.00 22.34 444 GLU A CA 1
ATOM 6843 C C . GLU A 1 444 ? 7.886 26.700 7.521 1.00 24.33 444 GLU A C 1
ATOM 6844 O O . GLU A 1 444 ? 6.815 27.251 7.795 1.00 26.89 444 GLU A O 1
ATOM 6856 N N . GLY A 1 445 ? 8.498 25.911 8.390 1.00 24.11 445 GLY A N 1
ATOM 6857 C CA . GLY A 1 445 ? 7.944 25.695 9.710 1.00 21.50 445 GLY A CA 1
ATOM 6858 C C . GLY A 1 445 ? 8.192 26.853 10.678 1.00 19.36 445 GLY A C 1
ATOM 6859 O O . GLY A 1 445 ? 8.738 27.908 10.336 1.00 20.66 445 GLY A O 1
ATOM 6863 N N . LYS A 1 446 ? 7.777 26.628 11.927 1.00 18.94 446 LYS A N 1
ATOM 6864 C CA . LYS A 1 446 ? 7.961 27.644 12.962 1.00 17.53 446 LYS A CA 1
ATOM 6865 C C . LYS A 1 446 ? 9.440 27.955 13.138 1.00 16.56 446 LYS A C 1
ATOM 6866 O O . LYS A 1 446 ? 10.261 27.050 13.343 1.00 18.05 446 LYS A O 1
ATOM 6885 N N . GLY A 1 447 ? 9.778 29.243 13.066 1.00 16.05 447 GLY A N 1
ATOM 6886 C CA . GLY A 1 447 ? 11.134 29.710 13.293 1.00 15.07 447 GLY A CA 1
ATOM 6887 C C . GLY A 1 447 ? 12.096 29.533 12.146 1.00 14.73 447 GLY A C 1
ATOM 6888 O O . GLY A 1 447 ? 13.301 29.733 12.320 1.00 15.52 447 GLY A O 1
ATOM 6892 N N . MET A 1 448 ? 11.602 29.152 10.977 1.00 15.11 448 MET A N 1
ATOM 6893 C CA . MET A 1 448 ? 12.409 28.852 9.804 1.00 14.93 448 MET A CA 1
ATOM 6894 C C . MET A 1 448 ? 12.392 30.039 8.852 1.00 15.79 448 MET A C 1
ATOM 6895 O O . MET A 1 448 ? 11.598 30.969 9.005 1.00 17.66 448 MET A O 1
ATOM 6909 N N . PRO A 1 449 ? 13.297 30.060 7.863 1.00 14.85 449 PRO A N 1
ATOM 6910 C CA . PRO A 1 449 ? 13.533 31.304 7.108 1.00 14.52 449 PRO A CA 1
ATOM 6911 C C . PRO A 1 449 ? 12.532 31.644 6.006 1.00 15.28 449 PRO A C 1
ATOM 6912 O O . PRO A 1 449 ? 12.617 32.757 5.461 1.00 17.43 449 PRO A O 1
ATOM 6923 N N . ALA A 1 450 ? 11.600 30.771 5.649 1.00 16.32 450 ALA A N 1
ATOM 6924 C CA . ALA A 1 450 ? 10.648 31.136 4.609 1.00 16.33 450 ALA A CA 1
ATOM 6925 C C . ALA A 1 450 ? 9.958 32.450 4.971 1.00 15.80 450 ALA A C 1
ATOM 6926 O O . ALA A 1 450 ? 9.614 32.667 6.145 1.00 17.67 450 ALA A O 1
ATOM 6933 N N . PRO A 1 451 ? 9.726 33.338 3.999 1.00 17.37 451 PRO A N 1
ATOM 6934 C CA . PRO A 1 451 ? 9.118 34.640 4.333 1.00 17.97 451 PRO A CA 1
ATOM 6935 C C . PRO A 1 451 ? 7.841 34.570 5.160 1.00 18.03 451 PRO A C 1
ATOM 6936 O O . PRO A 1 451 ? 7.653 35.401 6.056 1.00 18.55 451 PRO A O 1
ATOM 6947 N N . MET A 1 452 ? 6.931 33.637 4.866 1.00 18.90 452 MET A N 1
ATOM 6948 C CA . MET A 1 452 ? 5.687 33.570 5.625 1.00 19.25 452 MET A CA 1
ATOM 6949 C C . MET A 1 452 ? 5.955 33.241 7.088 1.00 17.91 452 MET A C 1
ATOM 6950 O O . MET A 1 452 ? 5.258 33.750 7.979 1.00 19.09 452 MET A O 1
ATOM 6964 N N . SER A 1 453 ? 6.974 32.420 7.350 1.00 16.37 453 SER A N 1
ATOM 6965 C CA . SER A 1 453 ? 7.312 32.054 8.717 1.00 16.92 453 SER A CA 1
ATOM 6966 C C . SER A 1 453 ? 7.978 33.216 9.438 1.00 16.96 453 SER A C 1
ATOM 6967 O O . SER A 1 453 ? 7.665 33.508 10.596 1.00 18.04 453 SER A O 1
ATOM 6975 N N . VAL A 1 454 ? 8.929 33.879 8.779 1.00 17.42 454 VAL A N 1
ATOM 6976 C CA . VAL A 1 454 ? 9.578 35.021 9.418 1.00 15.95 454 VAL A CA 1
ATOM 6977 C C . VAL A 1 454 ? 8.559 36.126 9.674 1.00 16.46 454 VAL A C 1
ATOM 6978 O O . VAL A 1 454 ? 8.581 36.767 10.730 1.00 17.16 454 VAL A O 1
ATOM 6991 N N . LYS A 1 455 ? 7.635 36.350 8.734 1.00 17.74 455 LYS A N 1
ATOM 6992 C CA . LYS A 1 455 ? 6.626 37.389 8.947 1.00 18.24 455 LYS A CA 1
ATOM 6993 C C . LYS A 1 455 ? 5.753 37.061 10.151 1.00 17.41 455 LYS A C 1
ATOM 6994 O O . LYS A 1 455 ? 5.383 37.955 10.925 1.00 17.47 455 LYS A O 1
ATOM 7013 N N . ALA A 1 456 ? 5.421 35.785 10.343 1.00 17.56 456 ALA A N 1
ATOM 7014 C CA . ALA A 1 456 ? 4.678 35.403 11.537 1.00 18.20 456 ALA A CA 1
ATOM 7015 C C . ALA A 1 456 ? 5.437 35.793 12.796 1.00 17.17 456 ALA A C 1
ATOM 7016 O O . ALA A 1 456 ? 4.846 36.319 13.751 1.00 18.10 456 ALA A O 1
ATOM 7023 N N . SER A 1 457 ? 6.753 35.547 12.812 1.00 16.50 457 SER A N 1
ATOM 7024 C CA . SER A 1 457 ? 7.566 35.914 13.963 1.00 16.62 457 SER A CA 1
ATOM 7025 C C . SER A 1 457 ? 7.621 37.422 14.133 1.00 16.05 457 SER A C 1
ATOM 7026 O O . SER A 1 457 ? 7.624 37.924 15.265 1.00 17.17 457 SER A O 1
ATOM 7034 N N . ILE A 1 458 ? 7.683 38.162 13.026 1.00 16.14 458 ILE A N 1
ATOM 7035 C CA . ILE A 1 458 ? 7.680 39.620 13.113 1.00 17.15 458 ILE A CA 1
ATOM 7036 C C . ILE A 1 458 ? 6.370 40.110 13.712 1.00 17.56 458 ILE A C 1
ATOM 7037 O O . ILE A 1 458 ? 6.367 40.965 14.604 1.00 17.64 458 ILE A O 1
ATOM 7053 N N . ASP A 1 459 ? 5.238 39.571 13.238 1.00 18.26 459 ASP A N 1
ATOM 7054 C CA . ASP A 1 459 ? 3.946 39.972 13.785 1.00 18.82 459 ASP A CA 1
ATOM 7055 C C . ASP A 1 459 ? 3.901 39.728 15.289 1.00 18.52 459 ASP A C 1
ATOM 7056 O O . ASP A 1 459 ? 3.440 40.583 16.060 1.00 19.40 459 ASP A O 1
ATOM 7065 N N . ASP A 1 460 ? 4.398 38.572 15.729 1.00 18.01 460 ASP A N 1
ATOM 7066 C CA . ASP A 1 460 ? 4.423 38.272 17.153 1.00 17.80 460 ASP A CA 1
ATOM 7067 C C . ASP A 1 460 ? 5.329 39.243 17.905 1.00 17.07 460 ASP A C 1
ATOM 7068 O O . ASP A 1 460 ? 4.987 39.698 19.005 1.00 18.53 460 ASP A O 1
ATOM 7077 N N . ALA A 1 461 ? 6.498 39.558 17.335 1.00 16.20 461 ALA A N 1
ATOM 7078 C CA . ALA A 1 461 ? 7.442 40.444 18.009 1.00 16.03 461 ALA A CA 1
ATOM 7079 C C . ALA A 1 461 ? 6.898 41.862 18.099 1.00 16.15 461 ALA A C 1
ATOM 7080 O O . ALA A 1 461 ? 7.141 42.569 19.088 1.00 16.52 461 ALA A O 1
ATOM 7087 N N . MET A 1 462 ? 6.167 42.306 17.078 1.00 16.57 462 MET A N 1
ATOM 7088 C CA . MET A 1 462 ? 5.577 43.640 17.132 1.00 17.62 462 MET A CA 1
ATOM 7089 C C . MET A 1 462 ? 4.550 43.721 18.255 1.00 17.62 462 MET A C 1
ATOM 7090 O O . MET A 1 462 ? 4.458 44.737 18.951 1.00 18.37 462 MET A O 1
ATOM 7104 N N . ALA A 1 463 ? 3.775 42.653 18.460 1.00 17.96 463 ALA A N 1
ATOM 7105 C CA . ALA A 1 463 ? 2.845 42.645 19.582 1.00 18.60 463 ALA A CA 1
ATOM 7106 C C . ALA A 1 463 ? 3.589 42.633 20.910 1.00 18.22 463 ALA A C 1
ATOM 7107 O O . ALA A 1 463 ? 3.187 43.314 21.861 1.00 19.35 463 ALA A O 1
ATOM 7114 N N . GLU A 1 464 ? 4.679 41.866 20.991 1.00 17.43 464 GLU A N 1
ATOM 7115 C CA . GLU A 1 464 ? 5.492 41.843 22.203 1.00 17.57 464 GLU A CA 1
ATOM 7116 C C . GLU A 1 464 ? 6.110 43.209 22.476 1.00 17.66 464 GLU A C 1
ATOM 7117 O O . GLU A 1 464 ? 6.160 43.651 23.627 1.00 18.20 464 GLU A O 1
ATOM 7129 N N . LEU A 1 465 ? 6.571 43.900 21.427 1.00 17.71 465 LEU A N 1
ATOM 7130 C CA . LEU A 1 465 ? 7.179 45.215 21.611 1.00 17.06 465 LEU A CA 1
ATOM 7131 C C . LEU A 1 465 ? 6.171 46.219 22.155 1.00 16.69 465 LEU A C 1
ATOM 7132 O O . LEU A 1 465 ? 6.521 47.085 22.970 1.00 17.17 465 LEU A O 1
ATOM 7148 N N . HIS A 1 466 ? 4.921 46.137 21.700 1.00 17.20 466 HIS A N 1
ATOM 7149 C CA . HIS A 1 466 ? 3.873 46.966 22.276 1.00 18.35 466 HIS A CA 1
ATOM 7150 C C . HIS A 1 466 ? 3.752 46.722 23.777 1.00 17.81 466 HIS A C 1
ATOM 7151 O O . HIS A 1 466 ? 3.635 47.674 24.560 1.00 18.69 466 HIS A O 1
ATOM 7165 N N . LYS A 1 467 ? 3.792 45.458 24.199 1.00 17.34 467 LYS A N 1
ATOM 7166 C CA . LYS A 1 467 ? 3.732 45.145 25.625 1.00 17.46 467 LYS A CA 1
ATOM 7167 C C . LYS A 1 467 ? 4.991 45.603 26.361 1.00 17.08 467 LYS A C 1
ATOM 7168 O O . LYS A 1 467 ? 4.901 46.080 27.501 1.00 17.33 467 LYS A O 1
ATOM 7187 N N . ASP A 1 468 ? 6.167 45.475 25.728 1.00 16.32 468 ASP A N 1
ATOM 7188 C CA . ASP A 1 468 ? 7.408 45.964 26.321 1.00 16.19 468 ASP A CA 1
ATOM 7189 C C . ASP A 1 468 ? 7.298 47.458 26.633 1.00 15.61 468 ASP A C 1
ATOM 7190 O O . ASP A 1 468 ? 7.668 47.920 27.722 1.00 16.15 468 ASP A O 1
ATOM 7199 N N . ARG A 1 469 ? 6.807 48.235 25.659 1.00 15.93 469 ARG A N 1
ATOM 7200 C CA . ARG A 1 469 ? 6.691 49.679 25.841 1.00 16.01 469 ARG A CA 1
ATOM 7201 C C . ARG A 1 469 ? 5.653 50.009 26.906 1.00 16.67 469 ARG A C 1
ATOM 7202 O O . ARG A 1 469 ? 5.840 50.935 27.694 1.00 17.85 469 ARG A O 1
ATOM 7223 N N . ALA A 1 470 ? 4.561 49.245 26.969 1.00 17.07 470 ALA A N 1
ATOM 7224 C CA . ALA A 1 470 ? 3.537 49.511 27.972 1.00 18.82 470 ALA A CA 1
ATOM 7225 C C . ALA A 1 470 ? 4.062 49.245 29.379 1.00 17.87 470 ALA A C 1
ATOM 7226 O O . ALA A 1 470 ? 3.793 50.019 30.304 1.00 18.83 470 ALA A O 1
ATOM 7233 N N . TRP A 1 471 ? 4.812 48.155 29.566 1.00 16.84 471 TRP A N 1
ATOM 7234 C CA . TRP A 1 471 ? 5.408 47.888 30.870 1.00 16.37 471 TRP A CA 1
ATOM 7235 C C . TRP A 1 471 ? 6.310 49.040 31.291 1.00 15.62 471 TRP A C 1
ATOM 7236 O O . TRP A 1 471 ? 6.256 49.507 32.435 1.00 15.75 471 TRP A O 1
ATOM 7257 N N . LEU A 1 472 ? 7.154 49.509 30.370 1.00 15.58 472 LEU A N 1
ATOM 7258 C CA . LEU A 1 472 ? 8.070 50.599 30.679 1.00 15.74 472 LEU A CA 1
ATOM 7259 C C . LEU A 1 472 ? 7.322 51.883 30.998 1.00 16.43 472 LEU A C 1
ATOM 7260 O O . LEU A 1 472 ? 7.676 52.596 31.944 1.00 17.55 472 LEU A O 1
ATOM 7276 N N . ALA A 1 473 ? 6.292 52.206 30.222 1.00 17.10 473 ALA A N 1
ATOM 7277 C CA . ALA A 1 473 ? 5.524 53.409 30.498 1.00 17.97 473 ALA A CA 1
ATOM 7278 C C . ALA A 1 473 ? 4.878 53.351 31.875 1.00 17.37 473 ALA A C 1
ATOM 7279 O O . ALA A 1 473 ? 4.865 54.353 32.603 1.00 17.56 473 ALA A O 1
ATOM 7286 N N . ASN A 1 474 ? 4.318 52.196 32.244 1.00 17.77 474 ASN A N 1
ATOM 7287 C CA . ASN A 1 474 ? 3.665 52.071 33.540 1.00 18.50 474 ASN A CA 1
ATOM 7288 C C . ASN A 1 474 ? 4.668 52.230 34.676 1.00 17.25 474 ASN A C 1
ATOM 7289 O O . ASN A 1 474 ? 4.406 52.946 35.657 1.00 17.58 474 ASN A O 1
ATOM 7300 N N . ALA A 1 475 ? 5.823 51.562 34.567 1.00 15.93 475 ALA A N 1
ATOM 7301 C CA . ALA A 1 475 ? 6.829 51.639 35.622 1.00 15.98 475 ALA A CA 1
ATOM 7302 C C . ALA A 1 475 ? 7.353 53.059 35.768 1.00 16.13 475 ALA A C 1
ATOM 7303 O O . ALA A 1 475 ? 7.536 53.548 36.889 1.00 17.45 475 ALA A O 1
ATOM 7310 N N . THR A 1 476 ? 7.589 53.741 34.639 1.00 16.53 476 THR A N 1
ATOM 7311 C CA . THR A 1 476 ? 8.070 55.120 34.671 1.00 17.62 476 THR A CA 1
ATOM 7312 C C . THR A 1 476 ? 7.041 56.050 35.299 1.00 17.16 476 THR A C 1
ATOM 7313 O O . THR A 1 476 ? 7.387 56.916 36.117 1.00 18.35 476 THR A O 1
ATOM 7324 N N . GLN A 1 477 ? 5.773 55.905 34.917 1.00 17.21 477 GLN A N 1
ATOM 7325 C CA . GLN A 1 477 ? 4.737 56.785 35.442 1.00 18.67 477 GLN A CA 1
ATOM 7326 C C . GLN A 1 477 ? 4.553 56.589 36.944 1.00 18.07 477 GLN A C 1
ATOM 7327 O O . GLN A 1 477 ? 4.328 57.559 37.675 1.00 19.46 477 GLN A O 1
ATOM 7341 N N . ALA A 1 478 ? 4.659 55.348 37.429 1.00 17.26 478 ALA A N 1
ATOM 7342 C CA . ALA A 1 478 ? 4.552 55.110 38.864 1.00 18.55 478 ALA A CA 1
ATOM 7343 C C . ALA A 1 478 ? 5.603 55.901 39.635 1.00 17.53 478 ALA A C 1
ATOM 7344 O O . ALA A 1 478 ? 5.303 56.492 40.680 1.00 17.24 478 ALA A O 1
ATOM 7351 N N . LEU A 1 479 ? 6.840 55.930 39.135 1.00 16.96 479 LEU A N 1
ATOM 7352 C CA . LEU A 1 479 ? 7.887 56.691 39.817 1.00 16.92 479 LEU A CA 1
ATOM 7353 C C . LEU A 1 479 ? 7.632 58.186 39.716 1.00 17.67 479 LEU A C 1
ATOM 7354 O O . LEU A 1 479 ? 7.844 58.925 40.686 1.00 18.24 479 LEU A O 1
ATOM 7370 N N . ALA A 1 480 ? 7.163 58.655 38.555 1.00 18.31 480 ALA A N 1
ATOM 7371 C CA . ALA A 1 480 ? 6.890 60.078 38.399 1.00 19.77 480 ALA A CA 1
ATOM 7372 C C . ALA A 1 480 ? 5.758 60.524 39.310 1.00 19.60 480 ALA A C 1
ATOM 7373 O O . ALA A 1 480 ? 5.823 61.604 39.905 1.00 19.79 480 ALA A O 1
ATOM 7380 N N . ASN A 1 481 ? 4.709 59.708 39.436 1.00 19.74 481 ASN A N 1
ATOM 7381 C CA . ASN A 1 481 ? 3.607 60.069 40.317 1.00 20.56 481 ASN A CA 1
ATOM 7382 C C . ASN A 1 481 ? 4.067 60.141 41.768 1.00 19.92 481 ASN A C 1
ATOM 7383 O O . ASN A 1 481 ? 3.662 61.043 42.515 1.00 20.37 481 ASN A O 1
ATOM 7394 N N . ALA A 1 482 ? 4.909 59.197 42.191 1.00 19.02 482 ALA A N 1
ATOM 7395 C CA . ALA A 1 482 ? 5.383 59.223 43.567 1.00 18.51 482 ALA A CA 1
ATOM 7396 C C . ALA A 1 482 ? 6.244 60.451 43.817 1.00 18.85 482 ALA A C 1
ATOM 7397 O O . ALA A 1 482 ? 6.124 61.098 44.862 1.00 18.14 482 ALA A O 1
ATOM 7404 N N . LYS A 1 483 ? 7.122 60.783 42.875 1.00 19.10 483 LYS A N 1
ATOM 7405 C CA . LYS A 1 483 ? 7.992 61.934 43.066 1.00 20.40 483 LYS A CA 1
ATOM 7406 C C . LYS A 1 483 ? 7.175 63.213 43.176 1.00 19.37 483 LYS A C 1
ATOM 7407 O O . LYS A 1 483 ? 7.500 64.100 43.974 1.00 19.56 483 LYS A O 1
ATOM 7426 N N . GLN A 1 484 ? 6.071 63.316 42.422 1.00 19.80 484 GLN A N 1
ATOM 7427 C CA . GLN A 1 484 ? 5.221 64.503 42.521 1.00 22.07 484 GLN A CA 1
ATOM 7428 C C . GLN A 1 484 ? 4.467 64.537 43.847 1.00 22.38 484 GLN A C 1
ATOM 7429 O O . GLN A 1 484 ? 4.319 65.608 44.454 1.00 23.31 484 GLN A O 1
ATOM 7443 N N . THR A 1 485 ? 3.976 63.381 44.311 1.00 22.13 485 THR A N 1
ATOM 7444 C CA . THR A 1 485 ? 3.317 63.318 45.614 1.00 22.94 485 THR A CA 1
ATOM 7445 C C . THR A 1 485 ? 4.256 63.796 46.718 1.00 21.91 485 THR A C 1
ATOM 7446 O O . THR A 1 485 ? 3.855 64.569 47.600 1.00 21.39 485 THR A O 1
ATOM 7457 N N . LEU A 1 486 ? 5.509 63.337 46.687 1.00 20.75 486 LEU A N 1
ATOM 7458 C CA . LEU A 1 486 ? 6.489 63.764 47.680 1.00 19.28 486 LEU A CA 1
ATOM 7459 C C . LEU A 1 486 ? 6.736 65.263 47.591 1.00 18.56 486 LEU A C 1
ATOM 7460 O O . LEU A 1 486 ? 6.756 65.966 48.608 1.00 18.86 486 LEU A O 1
ATOM 7476 N N . ALA A 1 487 ? 6.931 65.777 46.372 1.00 19.69 487 ALA A N 1
ATOM 7477 C CA . ALA A 1 487 ? 7.177 67.206 46.210 1.00 21.67 487 ALA A CA 1
ATOM 7478 C C . ALA A 1 487 ? 6.007 68.028 46.741 1.00 21.37 487 ALA A C 1
ATOM 7479 O O . ALA A 1 487 ? 6.207 69.032 47.441 1.00 21.39 487 ALA A O 1
ATOM 7486 N N . ASP A 1 488 ? 4.772 67.594 46.453 1.00 21.72 488 ASP A N 1
ATOM 7487 C CA . ASP A 1 488 ? 3.593 68.282 46.969 1.00 23.73 488 ASP A CA 1
ATOM 7488 C C . ASP A 1 488 ? 3.548 68.252 48.491 1.00 23.93 488 ASP A C 1
ATOM 7489 O O . ASP A 1 488 ? 3.185 69.250 49.127 1.00 24.90 488 ASP A O 1
ATOM 7498 N N . SER A 1 489 ? 3.883 67.105 49.087 1.00 22.05 489 SER A N 1
ATOM 7499 C CA . SER A 1 489 ? 3.848 66.972 50.537 1.00 22.85 489 SER A CA 1
ATOM 7500 C C . SER A 1 489 ? 4.854 67.909 51.187 1.00 22.09 489 SER A C 1
ATOM 7501 O O . SER A 1 489 ? 4.558 68.549 52.205 1.00 21.43 489 SER A O 1
ATOM 7509 N N . VAL A 1 490 ? 6.056 67.994 50.615 1.00 21.87 490 VAL A N 1
ATOM 7510 C CA . VAL A 1 490 ? 7.083 68.880 51.152 1.00 20.24 490 VAL A CA 1
ATOM 7511 C C . VAL A 1 490 ? 6.614 70.324 51.105 1.00 20.55 490 VAL A C 1
ATOM 7512 O O . VAL A 1 490 ? 6.766 71.074 52.077 1.00 21.19 490 VAL A O 1
ATOM 7525 N N . GLN A 1 491 ? 6.020 70.744 49.987 1.00 21.46 491 GLN A N 1
ATOM 7526 C CA . GLN A 1 491 ? 5.579 72.131 49.895 1.00 25.37 491 GLN A CA 1
ATOM 7527 C C . GLN A 1 491 ? 4.424 72.403 50.853 1.00 25.26 491 GLN A C 1
ATOM 7528 O O . GLN A 1 491 ? 4.371 73.472 51.476 1.00 25.22 491 GLN A O 1
ATOM 7542 N N . GLN A 1 492 ? 3.501 71.445 51.009 1.00 24.89 492 GLN A N 1
ATOM 7543 C CA . GLN A 1 492 ? 2.414 71.598 51.977 1.00 25.58 492 GLN A CA 1
ATOM 7544 C C . GLN A 1 492 ? 2.960 71.908 53.366 1.00 24.99 492 GLN A C 1
ATOM 7545 O O . GLN A 1 492 ? 2.497 72.839 54.038 1.00 26.13 492 GLN A O 1
ATOM 7559 N N . ILE A 1 493 ? 3.952 71.137 53.809 1.00 23.05 493 ILE A N 1
ATOM 7560 C CA . ILE A 1 493 ? 4.511 71.316 55.141 1.00 23.81 493 ILE A CA 1
ATOM 7561 C C . ILE A 1 493 ? 5.205 72.666 55.256 1.00 24.64 493 ILE A C 1
ATOM 7562 O O . ILE A 1 493 ? 4.987 73.413 56.218 1.00 24.43 493 ILE A O 1
ATOM 7578 N N . ILE A 1 494 ? 6.050 73.003 54.281 1.00 24.55 494 ILE A N 1
ATOM 7579 C CA . ILE A 1 494 ? 6.805 74.254 54.360 1.00 23.40 494 ILE A CA 1
ATOM 7580 C C . ILE A 1 494 ? 5.857 75.447 54.362 1.00 23.68 494 ILE A C 1
ATOM 7581 O O . ILE A 1 494 ? 6.012 76.396 55.143 1.00 22.91 494 ILE A O 1
ATOM 7597 N N . GLN A 1 495 ? 4.870 75.437 53.463 1.00 23.28 495 GLN A N 1
ATOM 7598 C CA . GLN A 1 495 ? 4.008 76.603 53.329 1.00 23.39 495 GLN A CA 1
ATOM 7599 C C . GLN A 1 495 ? 3.042 76.729 54.500 1.00 23.54 495 GLN A C 1
ATOM 7600 O O . GLN A 1 495 ? 2.727 77.846 54.934 1.00 23.25 495 GLN A O 1
ATOM 7614 N N . THR A 1 496 ? 2.525 75.600 54.995 1.00 24.44 496 THR A N 1
ATOM 7615 C CA . THR A 1 496 ? 1.638 75.653 56.150 1.00 25.56 496 THR A CA 1
ATOM 7616 C C . THR A 1 496 ? 2.369 76.208 57.366 1.00 24.32 496 THR A C 1
ATOM 7617 O O . THR A 1 496 ? 1.830 77.047 58.097 1.00 24.18 496 THR A O 1
ATOM 7628 N N . ASP A 1 497 ? 3.610 75.772 57.583 1.00 22.65 497 ASP A N 1
ATOM 7629 C CA . ASP A 1 497 ? 4.399 76.334 58.670 1.00 22.53 497 ASP A CA 1
ATOM 7630 C C . ASP A 1 497 ? 4.635 77.824 58.461 1.00 23.14 497 ASP A C 1
ATOM 7631 O O . ASP A 1 497 ? 4.503 78.616 59.399 1.00 23.70 497 ASP A O 1
ATOM 7640 N N . ARG A 1 498 ? 4.954 78.233 57.229 1.00 25.08 498 ARG A N 1
ATOM 7641 C CA . ARG A 1 498 ? 5.302 79.631 56.987 1.00 26.29 498 ARG A CA 1
ATOM 7642 C C . ARG A 1 498 ? 4.123 80.560 57.249 1.00 25.29 498 ARG A C 1
ATOM 7643 O O . ARG A 1 498 ? 4.299 81.660 57.792 1.00 25.31 498 ARG A O 1
ATOM 7664 N N . LYS A 1 499 ? 2.912 80.151 56.870 1.00 23.19 499 LYS A N 1
ATOM 7665 C CA . LYS A 1 499 ? 1.778 81.059 56.891 1.00 24.68 499 LYS A CA 1
ATOM 7666 C C . LYS A 1 499 ? 0.853 80.882 58.080 1.00 23.13 499 LYS A C 1
ATOM 7667 O O . LYS A 1 499 ? 0.208 81.849 58.491 1.00 23.43 499 LYS A O 1
ATOM 7686 N N . TYR A 1 500 ? 0.751 79.675 58.625 1.00 23.51 500 TYR A N 1
ATOM 7687 C CA . TYR A 1 500 ? -0.316 79.365 59.560 1.00 26.82 500 TYR A CA 1
ATOM 7688 C C . TYR A 1 500 ? 0.158 78.931 60.938 1.00 32.82 500 TYR A C 1
ATOM 7689 O O . TYR A 1 500 ? -0.683 78.822 61.837 1.00 37.40 500 TYR A O 1
ATOM 7707 N N . LEU A 1 501 ? 1.465 78.721 61.145 1.00 33.93 501 LEU A N 1
ATOM 7708 C CA . LEU A 1 501 ? 1.968 78.240 62.435 1.00 35.51 501 LEU A CA 1
ATOM 7709 C C . LEU A 1 501 ? 2.874 79.247 63.148 1.00 41.94 501 LEU A C 1
ATOM 7710 O O . LEU A 1 501 ? 3.878 79.699 62.598 1.00 47.64 501 LEU A O 1
#

Foldseek 3Di:
DDDVQCDFLLDDAADPLLVLLVPLPVPFDWQLVLLQVVLLLLLLLLLLQCCVLVVDPLLLSLLLLVLSVVLVVVCVPVVVCSQDPSVLVSSCVVRNDSSVSSCVQAASQLSVLQSQLLSVLVLLLVLLVLLLLLLVLLLVLLVVKLPLWFFDDDPNHTAAIFISSLVSLVVNVVSLVLSVLSVVLSLVSLAHLTQLHQQNGDPRDGDRVSSSLLQLGPYHPPHSLCSRLPDVSQLSSLVSLLVNLVSLLVVLVVVVVCCPPVNVQKHFDSSQFTADPPDSVDGHRSLSVSSNVLNVCSVPQNVQQVVQSVPDDSGRDPSGGGDTRSSSSSSSSNSSSSSNRSNGMGGPSVSRQVCNLFVCSLLVLVLVLQCVPVVDDSVLSVQLSVQLVVVCVVVVNTLLRDFQVSSQVSCCVSPVGGGPDHRVSSNCSSNSLSSQCVQQDASGRNSVNSVVSSVVSVVVSVVSVVVSVVSVVSSVVSNVVSVVSSCVSNVCSVPPD

CATH classification: 1.10.40.30

Secondary structure (DSSP, 8-state):
---TT--TTS-SPPPHHHHHHHHHHHHPPPHHHHHHHHHHHHHHHHHHHHHHTTSS-HHHHHHHHHHHHHHHHHHTT-GGGSSHHHHHHHHHHHH-GGGGGGGTT--HHHHHHHHHHHHHHHHHHHHHHHHHHHHHHHHHHHHT-TT-EEEEEETTEEEEEEEHHHHHHHHHHHHHHHHHHHHHHHHHHS-B-TT-TTTT--SS---HHHHHHHTT-SSB--SHHHHHH--HHHHHHHHHHHHHHHHHHHHHHHHHHHTSTTT-SEE--GGG-B--SS-TT--B-HHHHHHHHHHHHTHHHHHHHHHHHHTS-SS--TT-----HHHHHHHHHHHHHHHHHHHH-EE-HHHHHHHHHHSSTTHHHHHHHHHHHH---HHHHHHHHHHHHHHHHHHT--GGG--HHHHHHHHHHHHSS-----HHHHHHHH-HHHHHHH--STTSSSHHHHHHHHHHHHHHHHHHHHHHHHHHHHHHHHHHHHHHHHHHHHHHHHHH-

Nearest PDB structures (foldseek):
  6rx8-assembly1_A  TM=1.001E+00  e=3.826E-72  Chelativorans sp. BNC1
  6g3e-assembly1_A  TM=1.002E+00  e=4.365E-72  Chelativorans sp. BNC1
  1k62-assembly1_B  TM=8.383E-01  e=2.036E-26  Homo sapiens
  9ggj-assembly2_H  TM=8.517E-01  e=1.510E-24  Arabidopsis thaliana
  9ggi-assembly1_A  TM=8.488E-01  e=1.550E-23  Arabidopsis thaliana

Organism: Chelativorans sp. (strain BNC1) (NCBI:txid266779)

B-factor: mean 23.15, std 12.41, range [9.87, 124.99]

InterPro domains:
  IPR000362 Fumarate lyase family [PR00149] (106-124)
  IPR000362 Fumarate lyase family [PR00149] (151-169)
  IPR000362 Fumarate lyase family [PR00149] (235-262)
  IPR000362 Fumarate lyase family [PR00149] (279-295)
  IPR008948 L-Aspartase-like [SSF48557] (22-465)
  IPR009049 Argininosuccinate lyase [PTHR43814] (36-468)
  IPR009049 Argininosuccinate lyase [TIGR00838] (30-465)
  IPR009049 Argininosuccinate lyase [cd01359] (40-465)
  IPR022761 Fumarate lyase, N-terminal [PF00206] (92-304)
  IPR024083 Fumarase/histidase, N-terminal [G3DSA:1.10.275.10] (41-233)
  IPR029419 Argininosuccinate lyase, C-terminal [PF14698] (364-439)

Radius of gyration: 30.5 Å; Cα contacts (8 Å, |Δi|>4): 781; chains: 1; bounding box: 49×80×83 Å

Solvent-accessible surface area: 22999 Å² total; per-residue (Å²): 192,118,54,85,75,37,91,64,115,1,80,59,75,28,9,105,31,2,57,56,6,73,71,50,90,103,75,17,95,84,26,63,25,8,16,22,69,39,20,5,38,0,3,30,0,4,0,4,2,0,22,100,64,62,30,3,72,53,84,38,0,3,56,0,1,39,0,0,54,94,0,31,136,92,0,73,131,61,42,78,14,54,70,14,92,55,3,34,29,4,0,113,171,51,36,31,99,31,0,34,83,0,46,34,10,17,16,127,35,1,5,52,4,0,0,7,11,11,8,0,9,51,28,0,13,87,0,0,108,6,0,6,23,2,4,44,14,0,0,85,29,0,45,111,15,34,103,6,11,5,9,42,40,84,176,177,155,51,30,54,0,7,0,1,0,43,26,7,18,60,24,1,117,50,2,18,115,2,0,64,87,0,47,96,0,11,64,119,0,2,50,0,0,4,11,0,9,51,50,84,25,54,84,122,81,30,51,52,96,86,2,6,50,8,6,8,13,111,26,41,10,115,88,26,81,68,0,0,7,4,14,97,10,0,10,45,0,2,88,3,5,10,46,0,2,51,11,2,8,175,1,0,18,48,2,36,53,6,32,38,126,134,48,81,7,7,84,6,36,31,24,2,0,5,18,19,119,140,80,108,109,68,53,21,31,54,0,0,98,85,0,71,128,7,7,112,64,9,112,43,31,25,87,23,0,81,82,10,41,129,76,44,115,135,98,58,23,110,67,22,63,59,2,84,6,103,25,0,25,11,0,4,3,0,0,59,0,0,21,0,1,2,118,35,10,92,26,55,100,129,62,4,113,80,37,0,14,34,57,46,2,0,18,39,10,0,5,44,15,0,45,168,143,49,63,39,84,83,156,71,0,82,86,4,5,33,50,0,29,100,20,0,107,137,133,63,43,104,0,66,155,9,30,63,114,16,0,44,96,1,0,77,68,80,58,64,53,45,22,139,14,49,57,107,25,1,154,66,3,7,56,15,73,57,0,0,67,86,38,125,29,206,53,86,6,5,18,149,14,4,83,55,40,6,72,96,4,86,61,79,1,121,150,6,95,54,73,23,62,107,9,68,99,46,23,50,82,14,130,108,74,2,47,69,20,8,92,117,21,27,58,54,36,164,108,151,111

Sequence (497 aa):
VPDATRIGRATGAKAPEFQELYDFDAAALTLTSAVFPYDSQIHRAHVVMLTEQGILTVEESATILSGLAQVDELAATDGSLRTYLPYEAALKRTIGSVAGKMHIGRSRNDLANAGKKRMFLRDQLLRTIEAVIGYREAVVHKAADHLDTVMVVVYTQRKEAQPITLGHYLMAISENLAKNLDRYRELYARINLCPLGAAATAGTGWPLNRDRTSALLGFDGLVVNSIEGVAGWDHVAEHAFVNAVFLSGLSRLASEIQLWSTDEYQVAELDASFAGTSSIMPQKKNPMMSLERSRKAAFAAMGPLVGILTSLNAIEYQMMSAARVEELEPRSIDALIAATHAMTGVVRTLHPNNKERMRQYAAENYSTMTDLTDMLVRRVGIDYREAHEIVAHVVITAIEKGIKANKIGLDLVQEAAVAQTGAGINVSADDIKDALDPWQNVLRREGKGMPAPMSVKASIDDAMAELHKDRAWLANATQALANAKQTLADSVQQIIQTDRKYL